Protein AF-A0A9P3MXR6-F1 (afdb_monomer)

Sequence (382 aa):
MDVSAPTPTTPAAAAAAAAAAPVIPAGPTLPTFRVEERISADFLGSSLTRVRLSGTVFLTLPLPKGAAASGDAMGGGGLLGGGGGAIGGGKMGGAGARGGGAGADAEKDGSVPDEFSFRLEGSGAIKRCSIRPGIVNDLGKGYFHFRTPPPGTTFPHSPPPPRLQPPPGPPMADLLGEGDEGMGEVVNPGEEGAWGQGGEGADGRPQEFVLMKYRLQPRYTPIPLRLRFVTRRSDEALSLMIQYVANPYLQAPLVNVTFVLSLAFSPASLRINPEAQLDPWTKELRWLIPQINPQDPPQRLRAQIPVIPDDLVQGAAERTAEEKQAEEDRKAREMAAYRVRVEFECRGSSLSGVTVGEVMATGKPPFAVAGHSFSSSEYICS

Nearest PDB structures (foldseek):
  5jp2-assembly2_B  TM=7.474E-01  e=1.832E-14  Danio rerio
  6bnt-assembly1_A  TM=7.417E-01  e=2.201E-13  Homo sapiens
  7ohz-assembly2_A  TM=7.518E-01  e=2.248E-12  Rattus norvegicus
  3ml6-assembly3_C  TM=7.585E-01  e=3.464E-12  Mus musculus
  7oi5-assembly1_B  TM=7.213E-01  e=1.573E-11  Rattus norvegicus

Solvent-accessible surface area (backbone atoms only — not comparable to full-atom values): 24069 Å² total; per-residue (Å²): 140,86,82,83,87,83,85,88,80,88,80,93,76,89,78,82,81,75,85,73,76,84,78,75,74,84,70,56,91,43,34,30,34,34,41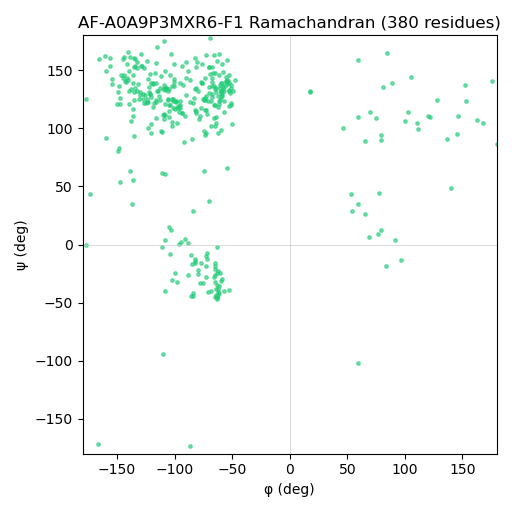,45,34,39,37,30,34,38,26,53,29,66,44,79,78,44,58,46,38,39,38,36,35,35,38,34,38,44,65,65,88,69,76,87,71,84,72,84,86,87,80,85,89,82,86,8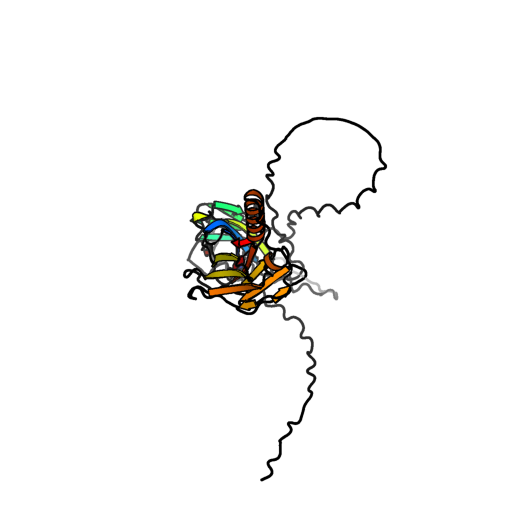9,85,84,88,82,85,82,89,84,87,86,83,88,88,83,88,84,81,91,76,93,83,82,90,88,84,92,83,82,74,90,63,79,75,60,58,54,62,38,23,46,42,53,53,87,47,54,67,48,75,48,66,33,78,91,38,41,45,82,73,55,98,48,31,35,37,42,40,62,75,64,92,87,64,80,68,88,71,77,75,75,76,79,76,79,70,78,80,79,73,84,78,79,90,84,77,88,82,89,79,91,81,81,94,73,88,79,79,85,87,80,90,78,80,88,73,76,91,58,69,81,67,83,79,85,48,65,44,50,38,73,46,35,39,37,28,46,34,57,95,65,49,74,68,65,64,49,55,30,43,46,80,46,77,55,70,60,28,40,39,39,37,42,36,38,32,42,31,65,83,48,92,54,47,40,31,64,31,33,42,37,36,40,45,87,61,66,72,95,53,74,52,61,39,65,80,61,51,74,39,71,87,82,21,33,37,35,35,79,41,69,63,49,48,26,82,50,73,76,46,68,42,38,40,35,33,68,39,81,50,65,69,81,78,48,73,92,64,88,73,50,76,66,58,51,51,54,49,49,53,50,51,50,54,54,62,69,53,38,37,34,40,40,42,39,36,33,62,69,45,47,77,77,56,53,46,82,44,77,77,70,93,86,67,82,74,85,50,46,75,50,68,18,25,30,31,48,61,60,28,36,34,66

Foldseek 3Di:
DDDDDDDDDDDDDDDDDDDDDDPDPQDDLFWAKAKEKAKAWEAEQQDTPDIKMKMWIKIWWADFPPLVPPDDDDDDDDDDDDDDDDDDDDDDDDDDDDDDDDDDDDPDDSGHDQKDKWFKPLCPQWPDKDFDPPAWDDPDPRMIMGGHDDAPPDDDDDPPDPDPDPDDPDDDDDDDDDDDDDDDDDDDDDPDDPFDDFHDPPPNDTTMGGGMMTMGDRVLQDDQKGWGWDWDDDLFKIKIKIKMAGALPDPWKKAFKKKKKAAPAQAPDKDWPPDWDQDRVRNITIDTDGIDHNPDDIDMIMMMGTDNRCCVVDPDDPDDPVRVVVVVVVVVVNVVRIKMFIKIKTKQDDSSNIDMGHDDPPDDDSRHYHIYMYIYDHYMYD

Secondary structure (DSSP, 8-state):
------PPP--------------PPPPPSS-EEEEEEEEEEEEETTEEEEEEEEEEEEEEEPPPTTTT---------------------------------------S--PPPSEEEEEEETGGGEEEEEE-TTTEEEEETTEEEEEPPPTT----PPPPPPP-PPPPPPPPP---------------------PPP-----SS--EEEEEEEEEE-GGG---SEEEEEEEEE-SSEEEEEEEEEE-TT-SS-EEEEEEEEEPSS--SS-EEES--EEETTTTEEEEEEEEE-TTPPPEEEEEEEE---GGGTS------HHHHHHHHHHHHHHHTT-EEEEEEEEESS-SS--EEEES--SSS-SSEEPPPEEEEEEEEE-

Mean predicted aligned error: 16.44 Å

pLDDT: mean 73.13, std 24.8, range [29.84, 98.31]

Radius of gyration: 33.68 Å; Cα contacts (8 Å, |Δi|>4): 601; chains: 1; bounding box: 88×61×122 Å

Structure (mmCIF, N/CA/C/O backbone):
data_AF-A0A9P3MXR6-F1
#
_entry.id   AF-A0A9P3MXR6-F1
#
loop_
_atom_site.group_PDB
_atom_site.id
_atom_site.type_symbol
_atom_site.label_atom_id
_atom_site.label_alt_id
_atom_site.label_comp_id
_atom_site.label_asym_id
_atom_site.label_entity_id
_atom_site.label_seq_id
_atom_site.pdbx_PDB_ins_code
_atom_site.Cartn_x
_atom_site.Cartn_y
_atom_site.Cartn_z
_atom_site.occupancy
_atom_site.B_iso_or_equiv
_atom_site.auth_seq_id
_atom_site.auth_comp_id
_atom_site.auth_asym_id
_atom_site.auth_atom_id
_atom_site.pdbx_PDB_model_num
ATOM 1 N N . MET A 1 1 ? -39.046 -8.726 -55.274 1.00 45.12 1 MET A N 1
ATOM 2 C CA . MET A 1 1 ? -39.152 -9.004 -53.829 1.00 45.12 1 MET A CA 1
ATOM 3 C C . MET A 1 1 ? -38.484 -7.839 -53.142 1.00 45.12 1 MET A C 1
ATOM 5 O O . MET A 1 1 ? -37.267 -7.775 -53.091 1.00 45.12 1 MET A O 1
ATOM 9 N N . ASP A 1 2 ? -39.313 -6.860 -52.818 1.00 36.84 2 ASP A N 1
ATOM 10 C CA . ASP A 1 2 ? -38.956 -5.550 -52.292 1.00 36.84 2 ASP A CA 1
ATOM 11 C C . ASP A 1 2 ? -39.143 -5.641 -50.774 1.00 36.84 2 ASP A C 1
ATOM 13 O O . ASP A 1 2 ? -40.234 -6.004 -50.325 1.00 36.84 2 ASP A O 1
ATOM 17 N N . VAL A 1 3 ? -38.082 -5.455 -49.987 1.00 47.03 3 VAL A N 1
ATOM 18 C CA . VAL A 1 3 ? -38.155 -5.551 -48.521 1.00 47.03 3 VAL A CA 1
ATOM 19 C C . VAL A 1 3 ? -37.672 -4.236 -47.937 1.00 47.03 3 VAL A C 1
ATOM 21 O O . VAL A 1 3 ? -36.483 -3.940 -47.856 1.00 47.03 3 VAL A O 1
ATOM 24 N N . SER A 1 4 ? -38.684 -3.455 -47.581 1.00 38.31 4 SER A N 1
ATOM 25 C CA . SER A 1 4 ? -38.655 -2.141 -46.966 1.00 38.31 4 SER A CA 1
ATOM 26 C C . SER A 1 4 ? -37.938 -2.140 -45.611 1.00 38.31 4 SER A C 1
ATOM 28 O O . SER A 1 4 ? -38.139 -3.026 -44.780 1.00 38.31 4 SER A O 1
ATOM 30 N N . ALA A 1 5 ? -37.144 -1.096 -45.380 1.00 45.91 5 ALA A N 1
ATOM 31 C CA . ALA A 1 5 ? -36.535 -0.765 -44.096 1.00 45.91 5 ALA A CA 1
ATOM 32 C C . ALA A 1 5 ? -37.584 -0.334 -43.050 1.00 45.91 5 ALA A C 1
ATOM 34 O O . ALA A 1 5 ? -38.594 0.270 -43.424 1.00 45.91 5 ALA A O 1
ATOM 35 N N . PRO A 1 6 ? -37.314 -0.536 -41.746 1.00 53.72 6 PRO A N 1
ATOM 36 C CA . PRO A 1 6 ? -37.986 0.199 -40.686 1.00 53.72 6 PRO A CA 1
ATOM 37 C C . PRO A 1 6 ? -37.073 1.258 -40.047 1.00 53.72 6 PRO A C 1
ATOM 39 O O . PRO A 1 6 ? -35.989 0.980 -39.533 1.00 53.72 6 PRO A O 1
ATOM 42 N N . THR A 1 7 ? -37.570 2.489 -40.051 1.00 44.91 7 THR A N 1
ATOM 43 C CA . THR A 1 7 ? -37.176 3.614 -39.198 1.00 44.91 7 THR A CA 1
ATOM 44 C C . THR A 1 7 ? -37.557 3.343 -37.737 1.00 44.91 7 THR A C 1
ATOM 46 O O . THR A 1 7 ? -38.660 2.853 -37.494 1.00 44.91 7 THR A O 1
ATOM 49 N N . PRO A 1 8 ? -36.742 3.752 -36.750 1.00 47.81 8 PRO A N 1
ATOM 50 C CA . PRO A 1 8 ? -37.232 3.986 -35.396 1.00 47.81 8 PRO A CA 1
ATOM 51 C C . PRO A 1 8 ? -37.463 5.480 -35.106 1.00 47.81 8 PRO A C 1
ATOM 53 O O . PRO A 1 8 ? -36.660 6.352 -35.436 1.00 47.81 8 PRO A O 1
ATOM 56 N N . THR A 1 9 ? -38.599 5.739 -34.463 1.00 35.72 9 THR A N 1
ATOM 57 C CA . THR A 1 9 ? -39.159 7.029 -34.045 1.00 35.72 9 THR A CA 1
ATOM 58 C C . THR A 1 9 ? -38.908 7.244 -32.541 1.00 35.72 9 THR A C 1
ATOM 60 O O . THR A 1 9 ? -39.385 6.410 -31.785 1.00 35.72 9 THR A O 1
ATOM 63 N N . THR A 1 10 ? -38.244 8.359 -32.154 1.00 36.88 10 THR A N 1
ATOM 64 C CA . THR A 1 10 ? -38.503 9.270 -30.979 1.00 36.88 10 THR A CA 1
ATOM 65 C C . THR A 1 10 ? -38.449 8.647 -29.540 1.00 36.88 10 THR A C 1
ATOM 67 O O . THR A 1 10 ? -38.623 7.442 -29.441 1.00 36.88 10 THR A O 1
ATOM 70 N N . PRO A 1 11 ? -38.250 9.354 -28.381 1.00 45.81 11 PRO A N 1
ATOM 71 C CA . PRO A 1 11 ? -38.227 10.800 -28.081 1.00 45.81 11 PRO A CA 1
ATOM 72 C C . PRO A 1 11 ? -37.015 11.354 -27.300 1.00 45.81 11 PRO A C 1
ATOM 74 O O . PRO A 1 11 ? -36.316 10.668 -26.560 1.00 45.81 11 PRO A O 1
ATOM 77 N N . ALA A 1 12 ? -36.901 12.682 -27.370 1.00 40.66 12 ALA A N 1
ATOM 78 C CA . ALA A 1 12 ? -36.309 13.522 -26.339 1.00 40.66 12 ALA A CA 1
ATOM 79 C C . ALA A 1 12 ? -37.176 13.519 -25.064 1.00 40.66 12 ALA A C 1
ATOM 81 O O . ALA A 1 12 ? -38.372 13.801 -25.128 1.00 40.66 12 ALA A O 1
ATOM 82 N N . ALA A 1 13 ? -36.565 13.270 -23.907 1.00 33.28 13 ALA A N 1
ATOM 83 C CA . ALA A 1 13 ? -37.142 13.582 -22.605 1.00 33.28 13 ALA A CA 1
ATOM 84 C C . ALA A 1 13 ? -36.048 14.168 -21.707 1.00 33.28 13 ALA A C 1
ATOM 86 O O . ALA A 1 13 ? -35.137 13.476 -21.255 1.00 33.28 13 ALA A O 1
ATOM 87 N N . ALA A 1 14 ? -36.141 15.479 -21.499 1.00 35.78 14 ALA A N 1
ATOM 88 C CA . ALA A 1 14 ? -35.390 16.217 -20.504 1.00 35.78 14 ALA A CA 1
ATOM 89 C C . ALA A 1 14 ? -35.827 15.760 -19.104 1.00 35.78 14 ALA A C 1
ATOM 91 O O . ALA A 1 14 ? -36.995 15.898 -18.744 1.00 35.78 14 ALA A O 1
ATOM 92 N N . ALA A 1 15 ? -34.894 15.234 -18.312 1.00 34.28 15 ALA A N 1
ATOM 93 C CA . ALA A 1 15 ? -35.104 14.974 -16.895 1.00 34.28 15 ALA A CA 1
ATOM 94 C C . ALA A 1 15 ? -34.416 16.081 -16.090 1.00 34.28 15 ALA A C 1
ATOM 96 O O . ALA A 1 15 ? -33.196 16.105 -15.933 1.00 34.28 15 ALA A O 1
ATOM 97 N N . ALA A 1 16 ? -35.228 17.021 -15.611 1.00 32.81 16 ALA A N 1
ATOM 98 C CA . ALA A 1 16 ? -34.850 17.999 -14.607 1.00 32.81 16 ALA A CA 1
ATOM 99 C C . ALA A 1 16 ? -34.563 17.270 -13.284 1.00 32.81 16 ALA A C 1
ATOM 101 O O . ALA A 1 16 ? -35.474 16.758 -12.633 1.00 32.81 16 ALA A O 1
ATOM 102 N N . ALA A 1 17 ? -33.291 17.211 -12.894 1.00 33.34 17 ALA A N 1
ATOM 103 C CA . ALA A 1 17 ? -32.882 16.748 -11.576 1.00 33.34 17 ALA A CA 1
ATOM 104 C C . ALA A 1 17 ? -33.200 17.846 -10.552 1.00 33.34 17 ALA A C 1
ATOM 106 O O . ALA A 1 17 ? -32.460 18.817 -10.399 1.00 33.34 17 ALA A O 1
ATOM 107 N N . ALA A 1 18 ? -34.343 17.705 -9.882 1.00 35.31 18 ALA A N 1
ATOM 108 C CA . ALA A 1 18 ? -34.674 18.492 -8.707 1.00 35.31 18 ALA A CA 1
ATOM 109 C C . ALA A 1 18 ? -33.620 18.236 -7.620 1.00 35.31 18 ALA A C 1
ATOM 111 O O . ALA A 1 18 ? -33.368 17.094 -7.231 1.00 35.31 18 ALA A O 1
ATOM 112 N N . ALA A 1 19 ? -32.998 19.317 -7.153 1.00 39.41 19 ALA A N 1
ATOM 113 C CA . ALA A 1 19 ? -32.045 19.328 -6.058 1.00 39.41 19 ALA A CA 1
ATOM 114 C C . ALA A 1 19 ? -32.729 18.866 -4.761 1.00 39.41 19 ALA A C 1
ATOM 116 O O . ALA A 1 19 ? -33.385 19.645 -4.071 1.00 39.41 19 ALA A O 1
ATOM 117 N N . ALA A 1 20 ? -32.587 17.580 -4.439 1.00 35.94 20 ALA A N 1
ATOM 118 C CA . ALA A 1 20 ? -32.866 17.069 -3.108 1.00 35.94 20 ALA A CA 1
ATOM 119 C C . ALA A 1 20 ? -31.809 17.625 -2.141 1.00 35.94 20 ALA A C 1
ATOM 121 O O . ALA A 1 20 ? -30.606 17.471 -2.361 1.00 35.94 20 ALA A O 1
ATOM 122 N N . ALA A 1 21 ? -32.271 18.297 -1.086 1.00 38.03 21 ALA A N 1
ATOM 123 C CA . ALA A 1 21 ? -31.433 18.748 0.017 1.00 38.03 21 ALA A CA 1
ATOM 124 C C . ALA A 1 21 ? -30.613 17.572 0.594 1.00 38.03 21 ALA A C 1
ATOM 126 O O . ALA A 1 21 ? -31.112 16.442 0.625 1.00 38.03 21 ALA A O 1
ATOM 127 N N . PRO A 1 22 ? -29.372 17.804 1.059 1.00 39.94 22 PRO A N 1
ATOM 128 C CA . PRO A 1 22 ? -28.533 16.745 1.601 1.00 39.94 22 PRO A CA 1
ATOM 129 C C . PRO A 1 22 ? -29.182 16.169 2.862 1.00 39.94 22 PRO A C 1
ATOM 131 O O . PRO A 1 22 ? -29.228 16.813 3.909 1.00 39.94 22 PRO A O 1
ATOM 134 N N . VAL A 1 23 ? -29.680 14.938 2.762 1.00 40.81 23 VAL A N 1
ATOM 135 C CA . VAL A 1 23 ? -30.045 14.130 3.925 1.00 40.81 23 VAL A CA 1
ATOM 136 C C . VAL A 1 23 ? -28.748 13.865 4.684 1.00 40.81 23 VAL A C 1
ATOM 138 O O . VAL A 1 23 ? -27.905 13.092 4.232 1.00 40.81 23 VAL A O 1
ATOM 141 N N . ILE A 1 24 ? -28.556 14.559 5.806 1.00 46.38 24 ILE A N 1
ATOM 142 C CA . ILE A 1 24 ? -27.422 14.331 6.701 1.00 46.38 24 ILE A CA 1
ATOM 143 C C . ILE A 1 24 ? -27.557 12.889 7.214 1.00 46.38 24 ILE A C 1
ATOM 145 O O . ILE A 1 24 ? -28.575 12.572 7.837 1.00 46.38 24 ILE A O 1
ATOM 149 N N . PRO A 1 25 ? -26.594 11.991 6.936 1.00 53.28 25 PRO A N 1
ATOM 150 C CA . PRO A 1 25 ? -26.665 10.627 7.434 1.00 53.28 25 PRO A CA 1
ATOM 151 C C . PRO A 1 25 ? -26.697 10.660 8.963 1.00 53.28 25 PRO A C 1
ATOM 153 O O . PRO A 1 25 ? -25.910 11.373 9.588 1.00 53.28 25 PRO A O 1
ATOM 156 N N . ALA A 1 26 ? -27.626 9.911 9.562 1.00 57.91 26 ALA A N 1
ATOM 157 C CA . ALA A 1 26 ? -27.733 9.795 11.010 1.00 57.91 26 ALA A CA 1
ATOM 158 C C . ALA A 1 26 ? -26.367 9.382 11.587 1.00 57.91 26 ALA A C 1
ATOM 160 O O . ALA A 1 26 ? -25.813 8.350 11.205 1.00 57.91 26 ALA A O 1
ATOM 161 N N . GLY A 1 27 ? -25.801 10.229 12.451 1.00 60.78 27 GLY A N 1
ATOM 162 C CA . GLY A 1 27 ? -24.496 9.994 13.067 1.00 60.78 27 GLY A CA 1
ATOM 163 C C . GLY A 1 27 ? -24.471 8.720 13.922 1.00 60.78 27 GLY A C 1
ATOM 164 O O . GLY A 1 27 ? -25.528 8.187 14.276 1.00 60.78 27 GLY A O 1
ATOM 165 N N . PRO A 1 28 ? -23.274 8.216 14.267 1.00 68.00 28 PRO A N 1
ATOM 166 C CA . PRO A 1 28 ? -23.152 7.004 15.063 1.00 68.00 28 PRO A CA 1
ATOM 167 C C . PRO A 1 28 ? -23.819 7.197 16.430 1.00 68.00 28 PRO A C 1
ATOM 169 O O . PRO A 1 28 ? -23.663 8.235 17.069 1.00 68.00 28 PRO A O 1
ATOM 172 N N . THR A 1 29 ? -24.566 6.190 16.880 1.00 80.25 29 THR A N 1
ATOM 173 C CA . THR A 1 29 ? -25.248 6.193 18.186 1.00 80.25 29 THR A CA 1
ATOM 174 C C . THR A 1 29 ? -24.324 5.801 19.339 1.00 80.25 29 THR A C 1
ATOM 176 O O . THR A 1 29 ? -24.658 6.045 20.495 1.00 80.25 29 THR A O 1
ATOM 179 N N . LEU A 1 30 ? -23.169 5.207 19.027 1.00 85.44 30 LEU A N 1
ATOM 180 C CA . LEU A 1 30 ? -22.131 4.790 19.968 1.00 85.44 30 LEU A CA 1
ATOM 181 C C . LEU A 1 30 ? -20.763 5.338 19.534 1.00 85.44 30 LEU A C 1
ATOM 183 O O . LEU A 1 30 ? -20.544 5.536 18.332 1.00 85.44 30 LEU A O 1
ATOM 187 N N . PRO A 1 31 ? -19.820 5.540 20.474 1.00 89.88 31 PRO A N 1
ATOM 188 C CA . PRO A 1 31 ? -18.422 5.788 20.140 1.00 89.88 31 PRO A CA 1
ATOM 189 C C . PRO A 1 31 ? -17.927 4.738 19.148 1.00 89.88 31 PRO A C 1
ATOM 191 O O . PRO A 1 31 ? -18.183 3.555 19.337 1.00 89.88 31 PRO A O 1
ATOM 194 N N . THR A 1 32 ? -17.270 5.151 18.070 1.00 92.25 32 THR A N 1
ATOM 195 C CA . THR A 1 32 ? -16.907 4.252 16.971 1.00 92.25 32 THR A CA 1
ATOM 196 C C . THR A 1 32 ? -15.420 4.334 16.666 1.00 92.25 32 THR A C 1
ATOM 198 O O . THR A 1 32 ? -14.911 5.402 16.328 1.00 92.25 32 THR A O 1
ATOM 201 N N . PHE A 1 33 ? -14.723 3.204 16.753 1.00 94.12 33 PHE A N 1
ATOM 202 C CA . PHE A 1 33 ? -13.311 3.098 16.398 1.00 94.12 33 PHE A CA 1
ATOM 203 C C . PHE A 1 33 ? -13.116 2.805 14.918 1.00 94.12 33 PHE A C 1
ATOM 205 O O . PHE A 1 33 ? -13.822 1.978 14.355 1.00 94.12 33 PHE A O 1
ATOM 212 N N . ARG A 1 34 ? -12.096 3.402 14.304 1.00 94.62 34 ARG A N 1
ATOM 213 C CA . ARG A 1 34 ? -11.632 3.047 12.956 1.00 94.62 34 ARG A CA 1
ATOM 214 C C . ARG A 1 34 ? -10.114 2.974 12.941 1.00 94.62 34 ARG A C 1
ATOM 216 O O . ARG A 1 34 ? -9.440 3.730 13.633 1.00 94.62 34 ARG A O 1
ATOM 223 N N . VAL A 1 35 ? -9.580 2.065 12.136 1.00 96.25 35 VAL A N 1
ATOM 224 C CA . VAL A 1 35 ? -8.139 1.948 11.897 1.00 96.25 35 VAL A CA 1
ATOM 225 C C . VAL A 1 35 ? -7.913 2.239 10.427 1.00 96.25 35 VAL A C 1
ATOM 227 O O . VAL A 1 35 ? -8.528 1.593 9.581 1.00 96.25 35 VAL A O 1
ATOM 230 N N . GLU A 1 36 ? -7.051 3.208 10.145 1.00 97.19 36 GLU A N 1
ATOM 231 C CA . GLU A 1 36 ? -6.582 3.483 8.791 1.00 97.19 36 GLU A CA 1
ATOM 232 C C . GLU A 1 36 ? -5.093 3.226 8.700 1.00 97.19 36 GLU A C 1
ATOM 234 O O . GLU A 1 36 ? -4.313 3.718 9.520 1.00 97.19 36 GLU A O 1
ATOM 239 N N . GLU A 1 37 ? -4.685 2.496 7.676 1.00 97.94 37 GLU A N 1
ATOM 240 C CA . GLU A 1 37 ? -3.291 2.155 7.459 1.00 97.94 37 GLU A CA 1
ATOM 241 C C . GLU A 1 37 ? -2.802 2.656 6.104 1.00 97.94 37 GLU A C 1
ATOM 243 O O . GLU A 1 37 ? -3.529 2.708 5.116 1.00 97.94 37 GLU A O 1
ATOM 248 N N . ARG A 1 38 ? -1.527 3.027 6.054 1.00 98.12 38 ARG A N 1
ATOM 249 C CA . ARG A 1 38 ? -0.826 3.394 4.830 1.00 98.12 38 ARG A CA 1
ATOM 250 C C . ARG A 1 38 ? 0.405 2.529 4.678 1.00 98.12 38 ARG A C 1
ATOM 252 O O . ARG A 1 38 ? 1.244 2.482 5.585 1.00 98.12 38 ARG A O 1
ATOM 259 N N . ILE A 1 39 ? 0.508 1.865 3.532 1.00 98.12 39 ILE A N 1
ATOM 260 C CA . ILE A 1 39 ? 1.660 1.044 3.176 1.00 98.12 39 ILE A CA 1
ATOM 261 C C . ILE A 1 39 ? 2.505 1.709 2.094 1.00 98.12 39 ILE A C 1
ATOM 263 O O . ILE A 1 39 ? 1.999 2.185 1.081 1.00 98.12 39 ILE A O 1
ATOM 267 N N . SER A 1 40 ? 3.815 1.682 2.307 1.00 98.06 40 SER A N 1
ATOM 268 C CA . SER A 1 40 ? 4.834 2.040 1.327 1.00 98.06 40 SER A CA 1
ATOM 269 C C . SER A 1 40 ? 5.717 0.828 1.066 1.00 98.06 40 SER A C 1
ATOM 271 O O . SER A 1 40 ? 6.082 0.114 2.009 1.00 98.06 40 SER A O 1
ATOM 273 N N . ALA A 1 41 ? 6.076 0.598 -0.188 1.00 98.00 41 ALA A N 1
ATOM 274 C CA . ALA A 1 41 ? 6.951 -0.491 -0.584 1.00 98.00 41 ALA A CA 1
ATOM 275 C C . ALA A 1 41 ? 7.774 -0.096 -1.809 1.00 98.00 41 ALA A C 1
ATOM 277 O O . ALA A 1 41 ? 7.219 0.427 -2.771 1.00 98.00 41 ALA A O 1
ATOM 278 N N . ASP A 1 42 ? 9.064 -0.420 -1.777 1.00 97.88 42 ASP A N 1
ATOM 279 C CA . ASP A 1 42 ? 9.982 -0.224 -2.895 1.00 97.88 42 ASP A CA 1
ATOM 280 C C . ASP A 1 42 ? 10.409 -1.591 -3.431 1.00 97.88 42 ASP A C 1
ATOM 282 O O . ASP A 1 42 ? 10.923 -2.440 -2.690 1.00 97.88 42 ASP A O 1
ATOM 286 N N . PHE A 1 43 ? 10.200 -1.801 -4.725 1.00 97.62 43 PHE A N 1
ATOM 287 C CA . PHE A 1 43 ? 10.624 -2.989 -5.452 1.00 97.62 43 PHE A CA 1
ATOM 288 C C . PHE A 1 43 ? 11.708 -2.624 -6.464 1.00 97.62 43 PHE A C 1
ATOM 290 O O . PHE A 1 43 ? 11.573 -1.655 -7.208 1.00 97.62 43 PHE A O 1
ATOM 297 N N . LEU A 1 44 ? 12.760 -3.436 -6.516 1.00 95.19 44 LEU A N 1
ATOM 298 C CA . LEU A 1 44 ? 13.761 -3.415 -7.577 1.00 95.19 44 LEU A CA 1
ATOM 299 C C . LEU A 1 44 ? 13.583 -4.672 -8.430 1.00 95.19 44 LEU A C 1
ATOM 301 O O . LEU A 1 44 ? 13.854 -5.789 -7.972 1.00 95.19 44 LEU A O 1
ATOM 305 N N . GLY A 1 45 ? 13.067 -4.511 -9.646 1.00 93.06 45 GLY A N 1
ATOM 306 C CA . GLY A 1 45 ? 12.604 -5.621 -10.471 1.00 93.06 45 GLY A CA 1
ATOM 307 C C . GLY A 1 45 ? 11.490 -6.394 -9.766 1.00 93.06 45 GLY A C 1
ATOM 308 O O . GLY A 1 45 ? 10.348 -5.955 -9.756 1.00 93.06 45 GLY A O 1
ATOM 309 N N . SER A 1 46 ? 11.807 -7.553 -9.177 1.00 93.94 46 SER A N 1
ATOM 310 C CA . SER A 1 46 ? 10.882 -8.368 -8.363 1.00 93.94 46 SER A CA 1
ATOM 311 C C . SER A 1 46 ? 11.226 -8.416 -6.871 1.00 93.94 46 SER A C 1
ATOM 313 O O . SER A 1 46 ? 10.538 -9.087 -6.099 1.00 93.94 46 SER A O 1
ATOM 315 N N . SER A 1 47 ? 12.324 -7.779 -6.465 1.00 96.38 47 SER A N 1
ATOM 316 C CA . SER A 1 47 ? 12.866 -7.868 -5.110 1.00 96.38 47 SER A CA 1
ATOM 317 C C . SER A 1 47 ? 12.369 -6.705 -4.265 1.00 96.38 47 SER A C 1
ATOM 319 O O . SER A 1 47 ? 12.589 -5.54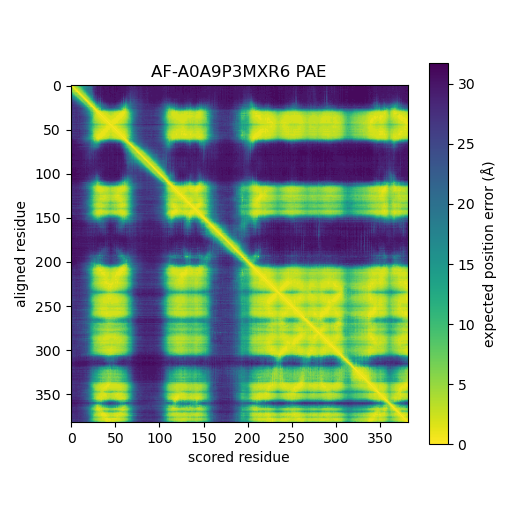9 -4.611 1.00 96.38 47 SER A O 1
ATOM 321 N N . LEU A 1 48 ? 11.727 -7.002 -3.136 1.00 97.12 48 LEU A N 1
ATOM 322 C CA . LEU A 1 48 ? 11.329 -5.989 -2.162 1.00 97.12 48 LEU A CA 1
ATOM 323 C C . LEU A 1 48 ? 12.572 -5.470 -1.424 1.00 97.12 48 LEU A C 1
ATOM 325 O O . LEU A 1 48 ? 13.211 -6.227 -0.694 1.00 97.12 48 LEU A O 1
ATOM 329 N N . THR A 1 49 ? 12.900 -4.192 -1.590 1.00 97.12 49 THR A N 1
ATOM 330 C CA . THR A 1 49 ? 14.074 -3.558 -0.964 1.00 97.12 49 THR A CA 1
ATOM 331 C C . THR A 1 49 ? 13.705 -2.795 0.304 1.00 97.12 49 THR A C 1
ATOM 333 O O . THR A 1 49 ? 14.485 -2.750 1.259 1.00 97.12 49 THR A O 1
ATOM 336 N N . ARG A 1 50 ? 12.499 -2.220 0.355 1.00 97.12 50 ARG A N 1
ATOM 337 C CA . ARG A 1 50 ? 11.996 -1.471 1.509 1.00 97.12 50 ARG A CA 1
ATOM 338 C C . ARG A 1 50 ? 10.501 -1.684 1.674 1.00 97.12 50 ARG A C 1
ATOM 340 O O . ARG A 1 50 ? 9.760 -1.730 0.703 1.00 97.12 50 ARG A O 1
ATOM 347 N N . VAL A 1 51 ? 10.053 -1.753 2.925 1.00 97.75 51 VAL A N 1
ATOM 348 C CA . VAL A 1 51 ? 8.631 -1.731 3.268 1.00 97.75 51 VAL A CA 1
ATOM 349 C C . VAL A 1 51 ? 8.395 -0.947 4.555 1.00 97.75 51 VAL A C 1
ATOM 351 O O . VAL A 1 51 ? 9.170 -1.025 5.517 1.00 97.75 51 VAL A O 1
ATOM 354 N N . ARG A 1 52 ? 7.307 -0.179 4.585 1.00 97.81 52 ARG A N 1
ATOM 355 C CA . ARG A 1 52 ? 6.824 0.543 5.760 1.00 97.81 52 ARG A CA 1
ATOM 356 C C . ARG A 1 52 ? 5.304 0.438 5.815 1.00 97.81 52 ARG A C 1
ATOM 358 O O . ARG A 1 52 ? 4.639 0.731 4.835 1.00 97.81 52 ARG A O 1
ATOM 365 N N . LEU A 1 53 ? 4.770 0.088 6.980 1.00 98.19 53 LEU A N 1
ATOM 366 C CA . LEU A 1 53 ? 3.349 0.234 7.280 1.00 98.19 53 LEU A CA 1
ATOM 367 C C . LEU A 1 53 ? 3.201 1.145 8.489 1.00 98.19 53 LEU A C 1
ATOM 369 O O . LEU A 1 53 ? 3.842 0.925 9.525 1.00 98.19 53 LEU A O 1
ATOM 373 N N . SER A 1 54 ? 2.381 2.173 8.333 1.00 97.75 54 SER A N 1
ATOM 374 C CA . SER A 1 54 ? 1.970 3.072 9.404 1.00 97.75 54 SER A CA 1
ATOM 375 C C . SER A 1 54 ? 0.459 3.058 9.515 1.00 97.75 54 SER A C 1
ATOM 377 O O . SER A 1 54 ? -0.210 3.145 8.491 1.00 97.75 54 SER A O 1
ATOM 379 N N . GLY A 1 55 ? -0.065 2.991 10.730 1.00 97.44 55 GLY A N 1
ATOM 380 C CA . GLY A 1 55 ? -1.496 3.066 10.978 1.00 97.44 55 GLY A CA 1
ATOM 381 C C . GLY A 1 55 ? -1.856 4.183 11.941 1.00 97.44 55 GLY A C 1
ATOM 382 O O . GLY A 1 55 ? -1.021 4.661 12.710 1.00 97.44 55 GLY A O 1
ATOM 383 N N . THR A 1 56 ? -3.109 4.607 11.875 1.00 97.25 56 THR A N 1
ATOM 384 C CA . THR A 1 56 ? -3.715 5.592 12.766 1.00 97.25 56 THR A CA 1
ATOM 385 C C . THR A 1 56 ? -5.031 5.029 13.281 1.00 97.25 56 THR A C 1
ATOM 387 O O . THR A 1 56 ? -5.838 4.521 12.504 1.00 97.25 56 THR A O 1
ATOM 390 N N . VAL A 1 57 ? -5.232 5.100 14.595 1.00 96.31 57 VAL A N 1
ATOM 391 C CA . VAL A 1 57 ? -6.488 4.707 15.239 1.00 96.31 57 VAL A CA 1
ATOM 392 C C . VAL A 1 57 ? -7.292 5.967 15.524 1.00 96.31 57 VAL A C 1
ATOM 394 O O . VAL A 1 57 ? -6.814 6.882 16.203 1.00 96.31 57 VAL A O 1
ATOM 397 N N . PHE A 1 58 ? -8.511 5.987 15.006 1.00 94.94 58 PHE A N 1
ATOM 398 C CA . PHE A 1 58 ? -9.480 7.057 15.159 1.00 94.94 58 PHE A CA 1
ATOM 399 C C . PHE A 1 58 ? -10.611 6.623 16.083 1.00 94.94 58 PHE A C 1
ATOM 401 O O . PHE A 1 58 ? -10.990 5.450 16.103 1.00 94.94 58 PHE A O 1
ATOM 408 N N . LEU A 1 59 ? -11.177 7.589 16.797 1.00 93.62 59 LEU A N 1
ATOM 409 C CA . LEU A 1 59 ? -12.406 7.447 17.563 1.00 93.62 59 LEU A CA 1
ATOM 410 C C . LEU A 1 59 ? -13.374 8.551 17.164 1.00 93.62 59 LEU A C 1
ATOM 412 O O . LEU A 1 59 ? -13.036 9.727 17.240 1.00 93.62 59 LEU A O 1
ATOM 416 N N . THR A 1 60 ? -14.579 8.168 16.766 1.00 91.25 60 THR A N 1
ATOM 417 C CA . THR A 1 60 ? -15.683 9.091 16.497 1.00 91.25 60 THR A CA 1
ATOM 418 C C . THR A 1 60 ? -16.678 9.029 17.646 1.00 91.25 60 THR A C 1
ATOM 420 O O . THR A 1 60 ? -17.226 7.960 17.912 1.00 91.25 60 THR A O 1
ATOM 423 N N . LEU A 1 61 ? -16.922 10.149 18.324 1.00 87.94 61 LEU A N 1
ATOM 424 C CA . LEU A 1 61 ? -17.949 10.253 19.359 1.00 87.94 61 LEU A CA 1
ATOM 425 C C . LEU A 1 61 ? -19.302 10.680 18.753 1.00 87.94 61 LEU A C 1
ATOM 427 O O . LEU A 1 61 ? -19.321 11.509 17.833 1.00 87.94 61 LEU A O 1
ATOM 431 N N . PRO A 1 62 ? -20.434 10.151 19.263 1.00 83.38 62 PRO A N 1
ATOM 432 C CA . PRO A 1 62 ? -21.766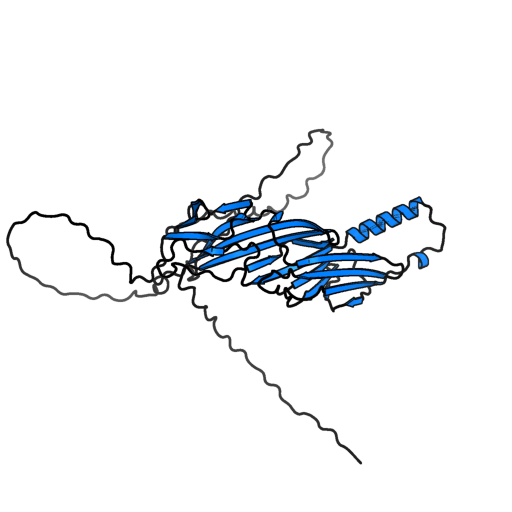 10.637 18.916 1.00 83.38 62 PRO A CA 1
ATOM 433 C C . PRO A 1 62 ? -21.930 12.114 19.265 1.00 83.38 62 PRO A C 1
ATOM 435 O O . PRO A 1 62 ? -21.304 12.623 20.194 1.00 83.38 62 PRO A O 1
ATOM 438 N N . LEU A 1 63 ? -22.844 12.790 18.575 1.00 74.00 63 LEU A N 1
ATOM 439 C CA . LEU A 1 63 ? -23.267 14.126 18.983 1.00 74.00 63 LEU A CA 1
ATOM 440 C C . LEU A 1 63 ? -24.033 14.061 20.312 1.00 74.00 63 LEU A C 1
ATOM 442 O O . LEU A 1 63 ? -24.915 13.207 20.458 1.00 74.00 63 LEU A O 1
ATOM 446 N N . PRO A 1 64 ? -23.765 14.972 21.264 1.00 63.84 64 PRO A N 1
ATOM 447 C CA . PRO A 1 64 ? -24.559 15.064 22.477 1.00 63.84 64 PRO A CA 1
ATOM 448 C C . PRO A 1 64 ? -26.002 15.423 22.109 1.00 63.84 64 PRO A C 1
ATOM 450 O O . PRO A 1 64 ? -26.269 16.404 21.411 1.00 63.84 64 PRO A O 1
ATOM 453 N N . LYS A 1 65 ? -26.953 14.627 22.606 1.00 52.69 65 LYS A N 1
ATOM 454 C CA . LYS A 1 65 ? -28.381 14.674 22.242 1.00 52.69 65 LYS A CA 1
ATOM 455 C C . LYS A 1 65 ? -29.098 15.995 22.603 1.00 52.69 65 LYS A C 1
ATOM 457 O O . LYS A 1 65 ? -30.271 16.142 22.287 1.00 52.69 65 LYS A O 1
ATOM 462 N N . GLY A 1 66 ? -28.407 16.952 23.231 1.00 48.66 66 GLY A N 1
ATOM 463 C CA . GLY A 1 66 ? -28.919 18.278 23.604 1.00 48.66 66 GLY A CA 1
ATOM 464 C C . GLY A 1 66 ? -28.450 19.452 22.732 1.00 48.66 66 GLY A C 1
ATOM 465 O O . GLY A 1 66 ? -28.982 20.545 22.881 1.00 48.66 66 GLY A O 1
ATOM 466 N N . ALA A 1 67 ? -27.497 19.264 21.809 1.00 42.50 67 ALA A N 1
ATOM 467 C CA . ALA A 1 67 ? -26.960 20.372 21.000 1.00 42.50 67 ALA A CA 1
ATOM 468 C C . ALA A 1 67 ? -27.829 20.740 19.778 1.00 42.50 67 ALA A C 1
ATOM 470 O O . ALA A 1 67 ? -27.640 21.792 19.178 1.00 42.50 67 ALA A O 1
ATOM 471 N N . ALA A 1 68 ? -28.802 19.899 19.413 1.00 38.59 68 ALA A N 1
ATOM 472 C CA . ALA A 1 68 ? -29.687 20.127 18.266 1.00 38.59 68 ALA A CA 1
ATOM 473 C C . ALA A 1 68 ? -30.984 20.895 18.609 1.00 38.59 68 ALA A C 1
ATOM 475 O O . ALA A 1 68 ? -31.842 21.040 17.744 1.00 38.59 68 ALA A O 1
ATOM 476 N N . ALA A 1 69 ? -31.160 21.361 19.855 1.00 38.00 69 ALA A N 1
ATOM 477 C CA . ALA A 1 69 ? -32.428 21.928 20.328 1.00 38.00 69 ALA A CA 1
ATOM 478 C C . ALA A 1 69 ? -32.284 23.205 21.181 1.00 38.00 69 ALA A C 1
ATOM 480 O O . ALA A 1 69 ? -33.077 23.429 22.091 1.00 38.00 69 ALA A O 1
ATOM 481 N N . SER A 1 70 ? -31.312 24.072 20.888 1.00 36.28 70 SER A N 1
ATOM 482 C CA . SER A 1 70 ? -31.315 25.454 21.397 1.00 36.28 70 SER A CA 1
ATOM 483 C C . SER A 1 70 ? -31.609 26.439 20.262 1.00 36.28 70 SER A C 1
ATOM 485 O O . SER A 1 70 ? -30.779 27.273 19.910 1.00 36.28 70 SER A O 1
ATOM 487 N N . GLY A 1 71 ? -32.782 26.287 19.647 1.00 35.59 71 GLY A N 1
ATOM 488 C CA . GLY A 1 71 ? -33.374 27.269 18.744 1.00 35.59 71 GLY A CA 1
ATOM 489 C C . GLY A 1 71 ? -34.598 27.889 19.411 1.00 35.59 71 GLY A C 1
ATOM 490 O O . GLY A 1 71 ? -35.583 27.196 19.630 1.00 35.59 71 GLY A O 1
ATOM 491 N N . ASP A 1 72 ? -34.476 29.168 19.757 1.00 38.97 72 ASP A N 1
ATOM 492 C CA . ASP A 1 72 ? -35.538 30.146 20.012 1.00 38.97 72 ASP A CA 1
ATOM 493 C C . ASP A 1 72 ? -36.738 29.758 20.894 1.00 38.97 72 ASP A C 1
ATOM 495 O O . ASP A 1 72 ? -37.766 29.259 20.442 1.00 38.97 72 ASP A O 1
ATOM 499 N N . ALA A 1 73 ? -36.673 30.201 22.151 1.00 34.28 73 ALA A N 1
ATOM 500 C CA . ALA A 1 73 ? -37.855 30.625 22.897 1.00 34.28 73 ALA A CA 1
ATOM 501 C C . ALA A 1 73 ? -37.540 31.894 23.709 1.00 34.28 73 ALA A C 1
ATOM 503 O O . ALA A 1 73 ? -37.561 31.904 24.938 1.00 34.28 73 ALA A O 1
ATOM 504 N N . MET A 1 74 ? -37.227 32.990 23.009 1.00 41.56 74 MET A N 1
ATOM 505 C CA . MET A 1 74 ? -37.502 34.330 23.529 1.00 41.56 74 MET A CA 1
ATOM 506 C C . MET A 1 74 ? -38.977 34.641 23.257 1.00 41.56 74 MET A C 1
ATOM 508 O O . MET A 1 74 ? -39.378 34.771 22.103 1.00 41.56 74 MET A O 1
ATOM 512 N N . GLY A 1 75 ? -39.784 34.797 24.306 1.00 33.06 75 GLY A N 1
ATOM 513 C CA . GLY A 1 75 ? -41.120 35.365 24.146 1.00 33.06 75 GLY A CA 1
ATOM 514 C C . GLY A 1 75 ? -42.038 35.228 25.356 1.00 33.06 75 GLY A C 1
ATOM 515 O O . GLY A 1 75 ? -42.646 34.185 25.553 1.00 33.06 75 GLY A O 1
ATOM 516 N N . GLY A 1 76 ? -42.227 36.342 26.069 1.00 31.94 76 GLY A N 1
ATOM 517 C CA . GLY A 1 76 ? -43.512 36.678 26.695 1.00 31.94 76 GLY A CA 1
ATOM 518 C C . GLY A 1 76 ? -43.630 36.444 28.200 1.00 31.94 76 GLY A C 1
ATOM 519 O O . GLY A 1 76 ? -43.628 35.314 28.669 1.00 31.94 76 GLY A O 1
ATOM 520 N N . GLY A 1 77 ? -43.780 37.537 28.953 1.00 32.78 77 GLY A N 1
ATOM 521 C CA . GLY A 1 77 ? -44.023 37.526 30.394 1.00 32.78 77 GLY A CA 1
ATOM 522 C C . GLY A 1 77 ? -45.495 37.410 30.809 1.00 32.78 77 GLY A C 1
ATOM 523 O O . GLY A 1 77 ? -46.391 37.260 29.985 1.00 32.78 77 GLY A O 1
ATOM 524 N N . GLY A 1 78 ? -45.715 37.546 32.120 1.00 30.45 78 GLY A N 1
ATOM 525 C CA . GLY A 1 78 ? -47.022 37.652 32.786 1.00 30.45 78 GLY A CA 1
ATOM 526 C C . GLY A 1 78 ? -46.985 36.964 34.157 1.00 30.45 78 GLY A C 1
ATOM 527 O O . GLY A 1 78 ? -46.912 35.747 34.221 1.00 30.45 78 GLY A O 1
ATOM 528 N N . LEU A 1 79 ? -46.734 37.692 35.252 1.00 33.69 79 LEU A N 1
ATOM 529 C CA . LEU A 1 79 ? -47.724 38.297 36.169 1.00 33.69 79 LEU A CA 1
ATOM 530 C C . LEU A 1 79 ? -48.536 37.297 37.035 1.00 33.69 79 LEU A C 1
ATOM 532 O O . LEU A 1 79 ? -49.438 36.631 36.551 1.00 33.69 79 LEU A O 1
ATOM 536 N N . LEU A 1 80 ? -48.278 37.408 38.351 1.00 35.72 80 LEU A N 1
ATOM 537 C CA . LEU A 1 80 ? -49.199 37.371 39.510 1.00 35.72 80 LEU A CA 1
ATOM 538 C C . LEU A 1 80 ? -49.715 36.049 40.109 1.00 35.72 80 LEU A C 1
ATOM 540 O O . LEU A 1 80 ? -50.270 35.189 39.440 1.00 35.72 80 LEU A O 1
ATOM 544 N N . GLY A 1 81 ? -49.670 36.042 41.451 1.00 32.47 81 GLY A N 1
ATOM 545 C CA . GLY A 1 81 ? -50.414 35.184 42.386 1.00 32.47 81 GLY A CA 1
ATOM 546 C C . GLY A 1 81 ? -49.466 34.383 43.291 1.00 32.47 81 GLY A C 1
ATOM 547 O O . GLY A 1 81 ? -48.766 33.517 42.798 1.00 32.47 81 GLY A O 1
ATOM 548 N N . GLY A 1 82 ? -49.304 34.599 44.600 1.00 32.38 82 GLY A N 1
ATOM 549 C CA . GLY A 1 82 ? -50.138 35.277 45.591 1.00 32.38 82 GLY A CA 1
ATOM 550 C C . GLY A 1 82 ? -50.730 34.264 46.586 1.00 32.38 82 GLY A C 1
ATOM 551 O O . GLY A 1 82 ? -51.697 33.597 46.247 1.00 32.38 82 GLY A O 1
ATOM 552 N N . GLY A 1 83 ? -50.184 34.220 47.813 1.00 31.50 83 GLY A N 1
ATOM 553 C CA . GLY A 1 83 ? -50.735 33.530 49.001 1.00 31.50 83 GLY A CA 1
ATOM 554 C C . GLY A 1 83 ? -50.315 32.059 49.152 1.00 31.50 83 GLY A C 1
ATOM 555 O O . GLY A 1 83 ? -50.265 31.330 48.178 1.00 31.50 83 GLY A O 1
ATOM 556 N N . GLY A 1 84 ? -49.988 31.509 50.320 1.00 31.58 84 GLY A N 1
ATOM 557 C CA . GLY A 1 84 ? -50.017 31.988 51.698 1.00 31.58 84 GLY A CA 1
ATOM 558 C C . GLY A 1 84 ? -50.193 30.782 52.638 1.00 31.58 84 GLY A C 1
ATOM 559 O O . GLY A 1 84 ? -51.041 29.938 52.377 1.00 31.58 84 GLY A O 1
ATOM 560 N N . GLY A 1 85 ? -49.447 30.740 53.748 1.00 31.64 85 GLY A N 1
ATOM 561 C CA . GLY A 1 85 ? -49.935 30.190 55.024 1.00 31.64 85 GLY A CA 1
ATOM 562 C C . GLY A 1 85 ? -49.447 28.813 55.518 1.00 31.64 85 GLY A C 1
ATOM 563 O O . GLY A 1 85 ? -49.325 27.864 54.757 1.00 31.64 85 GLY A O 1
ATOM 564 N N . ALA A 1 86 ? -49.306 28.764 56.857 1.00 37.28 86 ALA A N 1
ATOM 565 C CA . ALA A 1 86 ? -49.066 27.652 57.805 1.00 37.28 86 ALA A CA 1
ATOM 566 C C . ALA A 1 86 ? -47.632 27.079 57.832 1.00 37.28 86 ALA A C 1
ATOM 568 O O . ALA A 1 86 ? -47.177 26.485 56.867 1.00 37.28 86 ALA A O 1
ATOM 569 N N . ILE A 1 87 ? -46.780 27.270 58.853 1.00 37.62 87 ILE A N 1
ATOM 570 C CA . ILE A 1 87 ? -46.873 27.238 60.336 1.00 37.62 87 ILE A CA 1
ATOM 571 C C . ILE A 1 87 ? -47.338 25.889 60.915 1.00 37.62 87 ILE A C 1
ATOM 573 O O . ILE A 1 87 ? -48.512 25.544 60.858 1.00 37.62 87 ILE A O 1
ATOM 577 N N . GLY A 1 88 ? -46.389 25.209 61.568 1.00 33.91 88 GLY A N 1
ATOM 578 C CA . GLY A 1 88 ? -46.529 24.020 62.419 1.00 33.91 88 GLY A CA 1
ATOM 579 C C . GLY A 1 88 ? -45.271 23.159 62.238 1.00 33.91 88 GLY A C 1
ATOM 580 O O . GLY A 1 88 ? -45.020 22.691 61.143 1.00 33.91 88 GLY A O 1
ATOM 581 N N . GLY A 1 89 ? -44.343 22.972 63.174 1.00 33.88 89 GLY A N 1
ATOM 582 C CA . GLY A 1 89 ? -44.440 22.946 64.624 1.00 33.88 89 GLY A CA 1
ATOM 583 C C . GLY A 1 89 ? -44.178 21.511 65.093 1.00 33.88 89 GLY A C 1
ATOM 584 O O . GLY A 1 89 ? -45.093 20.702 65.066 1.00 33.88 89 GLY A O 1
ATOM 585 N N . GLY A 1 90 ? -42.956 21.213 65.556 1.00 31.94 90 GLY A N 1
ATOM 586 C CA . GLY A 1 90 ? -42.729 20.130 66.522 1.00 31.94 90 GLY A CA 1
ATOM 587 C C . GLY A 1 90 ? -41.803 18.962 66.141 1.00 31.94 90 GLY A C 1
ATOM 588 O O . GLY A 1 90 ? -42.214 18.026 65.473 1.00 31.94 90 GLY A O 1
ATOM 589 N N . LYS A 1 91 ? -40.650 18.952 66.829 1.00 36.69 91 LYS A N 1
ATOM 590 C CA . LYS A 1 91 ? -40.189 17.876 67.741 1.00 36.69 91 LYS A CA 1
ATOM 591 C C . LYS A 1 91 ? -39.160 16.838 67.239 1.00 36.69 91 LYS A C 1
ATOM 593 O O . LYS A 1 91 ? -39.461 15.895 66.529 1.00 36.69 91 LYS A O 1
ATOM 598 N N . MET A 1 92 ? -37.946 17.049 67.763 1.00 37.09 92 MET A N 1
ATOM 599 C CA . MET A 1 92 ? -36.929 16.126 68.300 1.00 37.09 92 MET A CA 1
ATOM 600 C C . MET A 1 92 ? -36.979 14.621 67.972 1.00 37.09 92 MET A C 1
ATOM 602 O O . MET A 1 92 ? -37.910 13.927 68.367 1.00 37.09 92 MET A O 1
ATOM 606 N N . GLY A 1 93 ? -35.808 14.116 67.564 1.00 32.44 93 GLY A N 1
ATOM 607 C CA . GLY A 1 93 ? -35.197 12.927 68.172 1.00 32.44 93 GLY A CA 1
ATOM 608 C C . GLY A 1 93 ? -34.790 11.824 67.196 1.00 32.44 93 GLY A C 1
ATOM 609 O O . GLY A 1 93 ? -35.634 11.287 66.493 1.00 32.44 93 GLY A O 1
ATOM 610 N N . GLY A 1 94 ? -33.514 11.421 67.232 1.00 33.06 94 GLY A N 1
ATOM 611 C CA . GLY A 1 94 ? -33.103 10.089 66.772 1.00 33.06 94 GLY A CA 1
ATOM 612 C C . GLY A 1 94 ? -31.841 10.054 65.921 1.00 33.06 94 GLY A C 1
ATOM 613 O O . GLY A 1 94 ? -31.901 10.133 64.702 1.00 33.06 94 GLY A O 1
ATOM 614 N N . ALA A 1 95 ? -30.698 9.885 66.580 1.00 35.66 95 ALA A N 1
ATOM 615 C CA . ALA A 1 95 ? -29.448 9.467 65.964 1.00 35.66 95 ALA A CA 1
ATOM 616 C C . ALA A 1 95 ? -29.541 8.019 65.447 1.00 35.66 95 ALA A C 1
ATOM 618 O O . ALA A 1 95 ? -30.155 7.181 66.104 1.00 35.66 95 ALA A O 1
ATOM 619 N N . GLY A 1 96 ? -28.841 7.694 64.354 1.00 32.25 96 GLY A N 1
ATOM 620 C CA . GLY A 1 96 ? -28.452 6.307 64.085 1.00 32.25 96 GLY A CA 1
ATOM 621 C C . GLY A 1 96 ? -28.240 5.921 62.622 1.00 32.25 96 GLY A C 1
ATOM 622 O O . GLY A 1 96 ? -29.163 5.964 61.826 1.00 32.25 96 GLY A O 1
ATOM 623 N N . ALA A 1 97 ? -27.033 5.414 62.355 1.00 36.91 97 ALA A N 1
ATOM 624 C CA . ALA A 1 97 ? -26.652 4.486 61.285 1.00 36.91 97 ALA A CA 1
ATOM 625 C C . ALA A 1 97 ? -26.445 5.018 59.851 1.00 36.91 97 ALA A C 1
ATOM 627 O O . ALA A 1 97 ? -27.315 5.012 58.986 1.00 36.91 97 ALA A O 1
ATOM 628 N N . ARG A 1 98 ? -25.165 5.323 59.589 1.00 38.53 98 ARG A N 1
ATOM 629 C CA . ARG A 1 98 ? -24.490 5.154 58.296 1.00 38.53 98 ARG A CA 1
ATOM 630 C C . ARG A 1 98 ? -24.674 3.721 57.774 1.00 38.53 98 ARG A C 1
ATOM 632 O O . ARG A 1 98 ? -24.322 2.773 58.469 1.00 38.53 98 ARG A O 1
ATOM 639 N N . GLY A 1 99 ? -25.088 3.594 56.520 1.00 34.16 99 GLY A N 1
ATOM 640 C CA . GLY A 1 99 ? -25.021 2.362 55.737 1.00 34.16 99 GLY A CA 1
ATOM 641 C C . GLY A 1 99 ? -25.093 2.718 54.259 1.00 34.16 99 GLY A C 1
ATOM 642 O O . GLY A 1 99 ? -26.177 2.897 53.720 1.00 34.16 99 GLY A O 1
ATOM 643 N N . GLY A 1 100 ? -23.930 2.919 53.637 1.00 32.16 100 GLY A N 1
ATOM 644 C CA . GLY A 1 100 ? -23.815 3.227 52.216 1.00 32.16 100 GLY A CA 1
ATOM 645 C C . GLY A 1 100 ? -24.143 2.003 51.369 1.00 32.16 100 GLY A C 1
ATOM 646 O O . GLY A 1 100 ? -23.392 1.034 51.370 1.00 32.16 100 GLY A O 1
ATOM 647 N N . GLY A 1 101 ? -25.253 2.073 50.643 1.00 29.84 101 GLY A N 1
ATOM 648 C CA . GLY A 1 101 ? -25.551 1.226 49.497 1.00 29.84 101 GLY A CA 1
ATOM 649 C C . GLY A 1 101 ? -25.744 2.137 48.294 1.00 29.84 101 GLY A C 1
ATOM 650 O O . GLY A 1 101 ? -26.811 2.715 48.128 1.00 29.84 101 GLY A O 1
ATOM 651 N N . ALA A 1 102 ? -24.690 2.316 47.505 1.00 33.47 102 ALA A N 1
ATOM 652 C CA . ALA A 1 102 ? -24.733 3.010 46.226 1.00 33.47 102 ALA A CA 1
ATOM 653 C C . ALA A 1 102 ? -24.149 2.076 45.169 1.00 33.47 102 ALA A C 1
ATOM 655 O O . ALA A 1 102 ? -23.052 1.550 45.358 1.00 33.47 102 ALA A O 1
ATOM 656 N N . GLY A 1 103 ? -24.881 1.885 44.071 1.00 31.92 103 GLY A N 1
ATOM 657 C CA . GLY A 1 103 ? -24.339 1.268 42.863 1.00 31.92 103 GLY A CA 1
ATOM 658 C C . GLY A 1 103 ? -25.266 0.293 42.148 1.00 31.92 103 GLY A C 1
ATOM 659 O O . GLY A 1 103 ? -24.826 -0.801 41.816 1.00 31.92 103 GLY A O 1
ATOM 660 N N . ALA A 1 104 ? -26.525 0.660 41.906 1.00 36.41 104 ALA A N 1
ATOM 661 C CA . ALA A 1 104 ? -27.390 -0.055 40.968 1.00 36.41 104 ALA A CA 1
ATOM 662 C C . ALA A 1 104 ? -28.367 0.917 40.290 1.00 36.41 104 ALA A C 1
ATOM 664 O O . ALA A 1 104 ? -29.564 0.710 40.352 1.00 36.41 104 ALA A O 1
ATOM 665 N N . ASP A 1 105 ? -27.849 1.984 39.675 1.00 33.00 105 ASP A N 1
ATOM 666 C CA . ASP A 1 105 ? -28.620 2.879 38.802 1.00 33.00 105 ASP A CA 1
ATOM 667 C C . ASP A 1 105 ? -27.681 3.430 37.717 1.00 33.00 105 ASP A C 1
ATOM 669 O O . ASP A 1 105 ? -27.096 4.501 37.848 1.00 33.00 105 ASP A O 1
ATOM 673 N N . ALA A 1 106 ? -27.477 2.656 36.653 1.00 40.03 106 ALA A N 1
ATOM 674 C CA . ALA A 1 106 ? -26.787 3.105 35.443 1.00 40.03 106 ALA A CA 1
ATOM 675 C C . ALA A 1 106 ? -27.562 2.620 34.214 1.00 40.03 106 ALA A C 1
ATOM 677 O O . ALA A 1 106 ? -27.044 1.906 33.364 1.00 40.03 106 ALA A O 1
ATOM 678 N N . GLU A 1 107 ? -28.846 2.963 34.148 1.00 42.34 107 GLU A N 1
ATOM 679 C CA . GLU A 1 107 ? -29.676 2.659 32.986 1.00 42.34 107 GLU A CA 1
ATOM 680 C C . GLU A 1 107 ? -30.746 3.741 32.811 1.00 42.34 107 GLU A C 1
ATOM 682 O O . GLU A 1 107 ? -31.883 3.554 33.236 1.00 42.34 107 GLU A O 1
ATOM 687 N N . LYS A 1 108 ? -30.378 4.893 32.212 1.00 35.12 108 LYS A N 1
ATOM 688 C CA . LYS A 1 108 ? -31.308 5.690 31.377 1.00 35.12 108 LYS A CA 1
ATOM 689 C C . LYS A 1 108 ? -30.789 6.943 30.672 1.00 35.12 108 LYS A C 1
ATOM 691 O O . LYS A 1 108 ? -31.584 7.532 29.945 1.00 35.12 108 LYS A O 1
ATOM 696 N N . ASP A 1 109 ? -29.529 7.342 30.788 1.00 40.84 109 ASP A N 1
ATOM 697 C CA . ASP A 1 109 ? -29.043 8.460 29.975 1.00 40.84 109 ASP A CA 1
ATOM 698 C C . ASP A 1 109 ? -28.366 7.946 28.711 1.00 40.84 109 ASP A C 1
ATOM 700 O O . ASP A 1 109 ? -27.378 7.222 28.751 1.00 40.84 109 ASP A O 1
ATOM 704 N N . GLY A 1 110 ? -28.895 8.339 27.551 1.00 51.72 110 GLY A N 1
ATOM 705 C CA . GLY A 1 110 ? -28.207 8.213 26.263 1.00 51.72 110 GLY A CA 1
ATOM 706 C C . GLY A 1 110 ? -27.023 9.181 26.149 1.00 51.72 110 GLY A C 1
ATOM 707 O O . GLY A 1 110 ? -26.836 9.778 25.089 1.00 51.72 110 GLY A O 1
ATOM 708 N N . SER A 1 111 ? -26.301 9.400 27.250 1.00 59.59 111 SER A N 1
ATOM 709 C CA . SER A 1 111 ? -25.089 10.198 27.318 1.00 59.59 111 SER A CA 1
ATOM 710 C C . SER A 1 111 ? -23.923 9.389 26.756 1.00 59.59 111 SER A C 1
ATOM 712 O O . SER A 1 111 ? -23.814 8.175 26.939 1.00 59.59 111 SER A O 1
ATOM 714 N N . VAL A 1 112 ? -23.067 10.068 25.996 1.00 66.12 112 VAL A N 1
ATOM 715 C CA . VAL A 1 112 ? -21.811 9.491 25.515 1.00 66.12 112 VAL A CA 1
ATOM 716 C C . VAL A 1 112 ? -20.951 9.198 26.749 1.00 66.12 112 VAL A C 1
ATOM 718 O O . VAL A 1 112 ? -20.848 10.080 27.598 1.00 66.12 112 VAL A O 1
ATOM 721 N N . PRO A 1 113 ? -20.370 7.992 26.895 1.00 67.56 113 PRO A N 1
ATOM 722 C CA . PRO A 1 113 ? -19.540 7.690 28.053 1.00 67.56 113 PRO A CA 1
ATOM 723 C C . PRO A 1 113 ? -18.337 8.635 28.095 1.00 67.56 113 PRO A C 1
ATOM 725 O O . PRO A 1 113 ? -17.560 8.693 27.140 1.00 67.56 113 PRO A O 1
ATOM 728 N N . ASP A 1 114 ? -18.182 9.349 29.211 1.00 80.12 114 ASP A N 1
ATOM 729 C CA . ASP A 1 114 ? -17.097 10.317 29.399 1.00 80.12 114 ASP A CA 1
ATOM 730 C C . ASP A 1 114 ? -15.719 9.639 29.402 1.00 80.12 114 ASP A C 1
ATOM 732 O O . ASP A 1 114 ? -14.744 10.212 28.915 1.00 80.12 114 ASP A O 1
ATOM 736 N N . GLU A 1 115 ? -15.633 8.397 29.884 1.00 87.94 115 GLU A N 1
ATOM 737 C CA . GLU A 1 115 ? -14.402 7.607 29.928 1.00 87.94 115 GLU A CA 1
ATOM 738 C C . GLU A 1 115 ? -14.690 6.126 29.655 1.00 87.94 115 GLU A C 1
ATOM 740 O O . GLU A 1 115 ? -15.723 5.592 30.064 1.00 87.94 115 GLU A O 1
ATOM 745 N N . PHE A 1 116 ? -13.764 5.433 28.990 1.00 90.19 116 PHE A N 1
ATOM 746 C CA . PHE A 1 116 ? -13.834 3.979 28.812 1.00 90.19 116 PHE A CA 1
ATOM 747 C C . PHE A 1 116 ? -12.464 3.386 28.459 1.00 90.19 116 PHE A C 1
ATOM 749 O O . PHE A 1 116 ? -11.545 4.085 28.032 1.00 90.19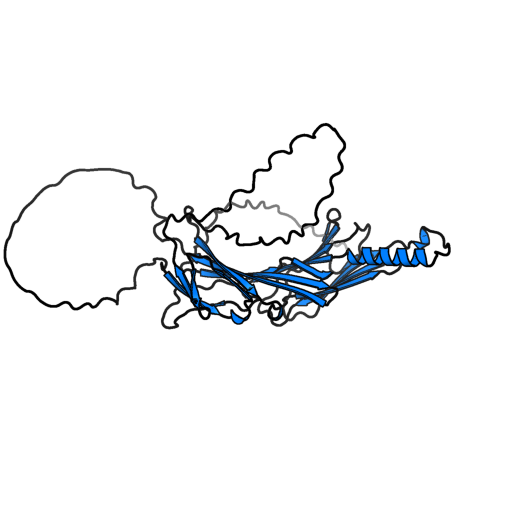 116 PHE A O 1
ATOM 756 N N . SER A 1 117 ? -12.317 2.073 28.633 1.00 92.19 117 SER A N 1
ATOM 757 C CA . SER A 1 117 ? -11.073 1.353 28.343 1.00 92.19 117 SER A CA 1
ATOM 758 C C . SER A 1 117 ? -11.235 0.425 27.145 1.00 92.19 117 SER A C 1
ATOM 760 O O . SER A 1 117 ? -12.286 -0.184 26.956 1.00 92.19 117 SER A O 1
ATOM 762 N N . PHE A 1 118 ? -10.173 0.284 26.360 1.00 93.25 118 PHE A N 1
ATOM 763 C CA . PHE A 1 118 ? -10.125 -0.588 25.191 1.00 93.25 118 PHE A CA 1
ATOM 764 C C . PHE A 1 118 ? -8.785 -1.322 25.120 1.00 93.25 118 PHE A C 1
ATOM 766 O O . PHE A 1 118 ? -7.800 -0.935 25.755 1.00 93.25 118 PHE A O 1
ATOM 773 N N . ARG A 1 119 ? -8.745 -2.404 24.350 1.00 94.38 119 ARG A N 1
ATOM 774 C CA . ARG A 1 119 ? -7.543 -3.198 24.103 1.00 94.38 119 ARG A CA 1
ATOM 775 C C . ARG A 1 119 ? -7.172 -3.123 22.630 1.00 94.38 119 ARG A C 1
ATOM 777 O O . ARG A 1 119 ? -8.037 -3.194 21.768 1.00 94.38 119 ARG A O 1
ATOM 784 N N . LEU A 1 120 ? -5.883 -3.009 22.335 1.00 94.69 120 LEU A N 1
ATOM 785 C CA . LEU A 1 120 ? -5.359 -3.121 20.979 1.00 94.69 120 LEU A CA 1
ATOM 786 C C . LEU A 1 120 ? -4.824 -4.537 20.744 1.00 94.69 120 LEU A C 1
ATOM 788 O O . LEU A 1 120 ? -3.747 -4.909 21.230 1.00 94.69 120 LEU A O 1
ATOM 792 N N . GLU A 1 121 ? -5.584 -5.330 20.001 1.00 94.06 121 GLU A N 1
ATOM 793 C CA . GLU A 1 121 ? -5.199 -6.677 19.588 1.00 94.06 121 GLU A CA 1
ATOM 794 C C . GLU A 1 121 ? -4.283 -6.620 18.355 1.00 94.06 121 GLU A C 1
ATOM 796 O O . GLU A 1 121 ? -4.172 -5.589 17.692 1.00 94.06 121 GLU A O 1
ATOM 801 N N . GLY A 1 122 ? -3.523 -7.688 18.090 1.00 91.44 122 GLY A N 1
ATOM 802 C CA . GLY A 1 122 ? -2.559 -7.718 16.974 1.00 91.44 122 GLY A CA 1
ATOM 803 C C . GLY A 1 122 ? -1.339 -6.793 17.134 1.00 91.44 122 GLY A C 1
ATOM 804 O O . GLY A 1 122 ? -0.499 -6.694 16.242 1.00 91.44 122 GLY A O 1
ATOM 805 N N . SER A 1 123 ? -1.176 -6.144 18.290 1.00 92.69 123 SER A N 1
ATOM 806 C CA . SER A 1 123 ? -0.151 -5.115 18.528 1.00 92.69 123 SER A CA 1
ATOM 807 C C . SER A 1 123 ? 1.295 -5.629 18.626 1.00 92.69 123 SER A C 1
ATOM 809 O O . SER A 1 123 ? 2.231 -4.830 18.628 1.00 92.69 123 SER A O 1
ATOM 811 N N . GLY A 1 124 ? 1.523 -6.948 18.635 1.00 91.44 124 GLY A N 1
ATOM 812 C CA . GLY A 1 124 ? 2.861 -7.546 18.775 1.00 91.44 124 GLY A CA 1
ATOM 813 C C . GLY A 1 124 ? 3.846 -7.207 17.644 1.00 91.44 124 GLY A C 1
ATOM 814 O O . GLY A 1 124 ? 5.059 -7.251 17.845 1.00 91.44 124 GLY A O 1
ATOM 815 N N . ALA A 1 125 ? 3.344 -6.831 16.464 1.00 93.19 125 ALA A N 1
ATOM 816 C CA . ALA A 1 125 ? 4.161 -6.423 15.319 1.00 93.19 125 ALA A CA 1
ATOM 817 C C . ALA A 1 125 ? 4.548 -4.929 15.331 1.00 93.19 125 ALA A C 1
ATOM 819 O O . ALA A 1 125 ? 5.365 -4.488 14.509 1.00 93.19 125 ALA A O 1
ATOM 820 N N . ILE A 1 126 ? 3.975 -4.135 16.244 1.00 95.81 126 ILE A N 1
ATOM 821 C CA . ILE A 1 126 ? 4.193 -2.690 16.318 1.00 95.81 126 ILE A CA 1
ATOM 822 C C . ILE A 1 126 ? 5.621 -2.412 16.811 1.00 95.81 126 ILE A C 1
ATOM 824 O O . ILE A 1 126 ? 6.049 -2.863 17.868 1.00 95.81 126 ILE A O 1
ATOM 828 N N . LYS A 1 127 ? 6.389 -1.651 16.023 1.00 95.19 127 LYS A N 1
ATOM 829 C CA . LYS A 1 127 ? 7.748 -1.199 16.363 1.00 95.19 127 LYS A CA 1
ATOM 830 C C . LYS A 1 127 ? 7.732 0.063 17.218 1.00 95.19 127 LYS A C 1
ATOM 832 O O . LYS A 1 127 ? 8.573 0.226 18.094 1.00 95.19 127 LYS A O 1
ATOM 837 N N . ARG A 1 128 ? 6.856 1.005 16.866 1.00 94.19 128 ARG A N 1
ATOM 838 C CA . ARG A 1 128 ? 6.712 2.311 17.516 1.00 94.19 128 ARG A CA 1
ATOM 839 C C . ARG A 1 128 ? 5.237 2.673 17.565 1.00 94.19 128 ARG A C 1
ATOM 841 O O . ARG A 1 128 ? 4.535 2.458 16.579 1.00 94.19 128 ARG A O 1
ATOM 848 N N . CYS A 1 129 ? 4.812 3.249 18.679 1.00 94.50 129 CYS A N 1
ATOM 849 C CA . CYS A 1 129 ? 3.477 3.789 18.878 1.00 94.50 129 CYS A CA 1
ATOM 850 C C . CYS A 1 129 ? 3.614 5.160 19.543 1.00 94.50 129 CYS A C 1
ATOM 852 O O . CYS A 1 129 ? 4.403 5.308 20.473 1.00 94.50 129 CYS A O 1
ATOM 854 N N . SER A 1 130 ? 2.873 6.147 19.056 1.00 95.06 130 SER A N 1
ATOM 855 C CA . SER A 1 130 ? 2.679 7.429 19.721 1.00 95.06 130 SER A CA 1
ATOM 856 C C . SER A 1 130 ? 1.197 7.572 20.033 1.00 95.06 130 SER A C 1
ATOM 858 O O . SER A 1 130 ? 0.364 7.545 19.124 1.00 95.06 130 SER A O 1
ATOM 860 N N . ILE A 1 131 ? 0.873 7.739 21.307 1.00 94.62 131 ILE A N 1
ATOM 861 C CA . ILE A 1 131 ? -0.483 8.009 21.791 1.00 94.62 131 ILE A CA 1
ATOM 862 C C . ILE A 1 131 ? -0.694 9.516 21.930 1.00 94.62 131 ILE A C 1
ATOM 864 O O . ILE A 1 131 ? 0.273 10.254 22.124 1.00 94.62 131 ILE A O 1
ATOM 868 N N . ARG A 1 132 ? -1.939 9.983 21.824 1.00 89.88 132 ARG A N 1
ATOM 869 C CA . ARG A 1 132 ? -2.278 11.390 22.055 1.00 89.88 132 ARG A CA 1
ATOM 870 C C . ARG A 1 132 ? -2.351 11.659 23.567 1.00 89.88 132 ARG A C 1
ATOM 872 O O . ARG A 1 132 ? -3.312 11.212 24.203 1.00 89.88 132 ARG A O 1
ATOM 879 N N . PRO A 1 133 ? -1.372 12.378 24.152 1.00 85.75 133 PRO A N 1
ATOM 880 C CA . PRO A 1 133 ? -1.345 12.609 25.590 1.00 85.75 133 PRO A CA 1
ATOM 881 C C . PRO A 1 133 ? -2.551 13.449 26.026 1.00 85.75 133 PRO A C 1
ATOM 883 O O . PRO A 1 133 ? -3.043 14.291 25.274 1.00 85.75 133 PRO A O 1
ATOM 886 N N . GLY A 1 134 ? -3.042 13.196 27.238 1.00 85.88 134 GLY A N 1
ATOM 887 C CA . GLY A 1 134 ? -4.193 13.892 27.822 1.00 85.88 134 GLY A CA 1
ATOM 888 C C . GLY A 1 134 ? -5.563 13.346 27.405 1.00 85.88 134 GLY A C 1
ATOM 889 O O . GLY A 1 134 ? -6.530 13.579 28.119 1.00 85.88 134 GLY A O 1
ATOM 890 N N . ILE A 1 135 ? -5.645 12.589 26.306 1.00 90.19 135 ILE A N 1
ATOM 891 C CA . ILE A 1 135 ? -6.879 11.917 25.857 1.00 90.19 135 ILE A CA 1
ATOM 892 C C . ILE A 1 135 ? -6.785 10.406 26.069 1.00 90.19 135 ILE A C 1
ATOM 894 O O . ILE A 1 135 ? -7.753 9.767 26.472 1.00 90.19 135 ILE A O 1
ATOM 898 N N . VAL A 1 136 ? -5.614 9.827 25.792 1.00 94.06 136 VAL A N 1
ATOM 899 C CA . VAL A 1 136 ? -5.378 8.387 25.899 1.00 94.06 136 VAL A CA 1
ATOM 900 C C . VAL A 1 136 ? -4.243 8.126 26.875 1.00 94.06 136 VAL A C 1
ATOM 902 O O . VAL A 1 136 ? -3.157 8.686 26.729 1.00 94.06 136 VAL A O 1
ATOM 905 N N . ASN A 1 137 ? -4.486 7.233 27.830 1.00 94.00 137 ASN A N 1
ATOM 906 C CA . ASN A 1 137 ? -3.480 6.711 28.747 1.00 94.00 137 ASN A CA 1
ATOM 907 C C . ASN A 1 137 ? -3.159 5.253 28.394 1.00 94.00 137 ASN A C 1
ATOM 909 O O . ASN A 1 137 ? -4.071 4.457 28.168 1.00 94.00 137 ASN A O 1
ATOM 913 N N . ASP A 1 138 ? -1.873 4.903 28.363 1.00 94.00 138 ASP A N 1
ATOM 914 C CA . ASP A 1 138 ? -1.404 3.520 28.218 1.00 94.00 138 ASP A CA 1
ATOM 915 C C . ASP A 1 138 ? -1.398 2.837 29.592 1.00 94.00 138 ASP A C 1
ATOM 917 O O . ASP A 1 138 ? -0.758 3.313 30.531 1.00 94.00 138 ASP A O 1
ATOM 921 N N . LEU A 1 139 ? -2.137 1.734 29.715 1.00 93.00 139 LEU A N 1
ATOM 922 C CA . LEU A 1 139 ? -2.220 0.916 30.928 1.00 93.00 139 LEU A CA 1
ATOM 923 C C . LEU A 1 139 ? -1.265 -0.295 30.882 1.00 93.00 139 LEU A C 1
ATOM 925 O O . LEU A 1 139 ? -1.218 -1.093 31.820 1.00 93.00 139 LEU A O 1
ATOM 929 N N . GLY A 1 140 ? -0.503 -0.450 29.798 1.00 90.56 140 GLY A N 1
ATOM 930 C CA . GLY A 1 140 ? 0.394 -1.568 29.540 1.00 90.56 140 GLY A CA 1
ATOM 931 C C . GLY A 1 140 ? -0.308 -2.775 28.914 1.00 90.56 140 GLY A C 1
ATOM 932 O O . GLY A 1 140 ? -1.530 -2.896 28.906 1.00 90.56 140 GLY A O 1
ATOM 933 N N . LYS A 1 141 ? 0.480 -3.710 28.360 1.00 89.06 141 LYS A N 1
ATOM 934 C CA . LYS A 1 141 ? 0.002 -4.967 27.732 1.00 89.06 141 LYS A CA 1
ATOM 935 C C . LYS A 1 141 ? -1.064 -4.767 26.633 1.00 89.06 141 LYS A C 1
ATOM 937 O O . LYS A 1 141 ? -1.882 -5.656 26.395 1.00 89.06 141 LYS A O 1
ATOM 942 N N . GLY A 1 142 ? -1.035 -3.618 25.956 1.00 90.56 142 GLY A N 1
ATOM 943 C CA . GLY A 1 142 ? -1.984 -3.265 24.899 1.00 90.56 142 GLY A CA 1
ATOM 944 C C . GLY A 1 142 ? -3.338 -2.767 25.409 1.00 90.56 142 GLY A C 1
ATOM 945 O O . GLY A 1 142 ? -4.269 -2.694 24.614 1.00 90.56 142 GLY A O 1
ATOM 946 N N . TYR A 1 143 ? -3.467 -2.448 26.698 1.00 93.44 143 TYR A N 1
ATOM 947 C CA . TYR A 1 143 ? -4.656 -1.817 27.266 1.00 93.44 143 TYR A CA 1
ATOM 948 C C . TYR A 1 143 ? -4.506 -0.299 27.278 1.00 93.44 143 TYR A C 1
ATOM 950 O O . TYR A 1 143 ? -3.466 0.231 27.661 1.00 93.44 143 TYR A O 1
ATOM 958 N N . PHE A 1 144 ? -5.573 0.396 26.906 1.00 94.69 144 PHE A N 1
ATOM 959 C CA . PHE A 1 144 ? -5.629 1.847 26.846 1.00 94.69 144 PHE A CA 1
ATOM 960 C C . PHE A 1 144 ? -6.899 2.351 27.516 1.00 94.69 144 PHE A C 1
ATOM 962 O O . PHE A 1 144 ? -7.928 1.674 27.530 1.00 94.69 144 PHE A O 1
ATOM 969 N N . HIS A 1 145 ? -6.826 3.561 28.052 1.00 93.25 145 HIS A N 1
ATOM 970 C CA . HIS A 1 145 ? -7.956 4.243 28.660 1.00 93.25 145 HIS A CA 1
ATOM 971 C C . HIS A 1 145 ? -8.169 5.589 27.978 1.00 93.25 145 HIS A C 1
ATOM 973 O O . HIS A 1 145 ? -7.247 6.402 27.911 1.00 93.25 145 HIS A O 1
ATOM 979 N N . PHE A 1 146 ? -9.369 5.790 27.446 1.00 93.06 146 PHE A N 1
ATOM 980 C CA . PHE A 1 146 ? -9.800 7.020 26.804 1.00 93.06 146 PHE A CA 1
ATOM 981 C C . PHE A 1 146 ? -10.549 7.901 27.802 1.00 93.06 146 PHE A C 1
ATOM 983 O O . PHE A 1 146 ? -11.391 7.408 28.556 1.00 93.06 146 PHE A O 1
ATOM 990 N N . ARG A 1 147 ? -10.273 9.205 27.748 1.00 90.31 147 ARG A N 1
ATOM 991 C CA . ARG A 1 147 ? -11.001 10.242 28.475 1.00 90.31 147 ARG A CA 1
ATOM 992 C C . ARG A 1 147 ? -11.452 11.330 27.522 1.00 90.31 147 ARG A C 1
ATOM 994 O O . ARG A 1 147 ? -10.646 11.867 26.758 1.00 90.31 147 ARG A O 1
ATOM 1001 N N . THR A 1 148 ? -12.731 11.667 27.592 1.00 83.69 148 THR A N 1
ATOM 1002 C CA . THR A 1 148 ? -13.305 12.756 26.810 1.00 83.69 148 THR A CA 1
ATOM 1003 C C . THR A 1 148 ? -12.725 14.079 27.310 1.00 83.69 148 THR A C 1
ATOM 1005 O O . THR A 1 148 ? -12.763 14.351 28.512 1.00 83.69 148 THR A O 1
ATOM 1008 N N . PRO A 1 149 ? -12.158 14.917 26.426 1.00 78.25 149 PRO A N 1
ATOM 1009 C CA . PRO A 1 149 ? -11.696 16.237 26.826 1.00 78.25 149 PRO A CA 1
ATOM 1010 C C . PRO A 1 149 ? -12.860 17.092 27.343 1.00 78.25 149 PRO A C 1
ATOM 1012 O O . PRO A 1 149 ? -13.956 17.012 26.784 1.00 78.25 149 PRO A O 1
ATOM 1015 N N . PRO A 1 150 ? -12.630 17.974 28.330 1.00 70.75 150 PRO A N 1
ATOM 1016 C CA . PRO A 1 150 ? -13.635 18.942 28.744 1.00 70.75 150 PRO A CA 1
ATOM 1017 C C . PRO A 1 150 ? -14.121 19.800 27.557 1.00 70.75 150 PRO A C 1
ATOM 1019 O O . PRO A 1 150 ? -13.303 20.171 26.699 1.00 70.75 150 PRO A O 1
ATOM 1022 N N . PRO A 1 151 ? -15.414 20.169 27.505 1.00 63.62 151 PRO A N 1
ATOM 1023 C CA . PRO A 1 151 ? -15.921 21.092 26.494 1.00 63.62 151 PRO A CA 1
ATOM 1024 C C . PRO A 1 151 ? -15.148 22.422 26.549 1.00 63.62 151 PRO A C 1
ATOM 1026 O O . PRO A 1 151 ? -14.946 22.972 27.629 1.00 63.62 151 PRO A O 1
ATOM 1029 N N . GLY A 1 152 ? -14.693 22.929 25.397 1.00 57.06 152 GLY A N 1
ATOM 1030 C CA . GLY A 1 152 ? -13.889 24.161 25.303 1.00 57.06 152 GLY A CA 1
ATOM 1031 C C . GLY A 1 152 ? -12.368 23.963 25.358 1.00 57.06 152 GLY A C 1
ATOM 1032 O O . GLY A 1 152 ? -11.619 24.937 25.340 1.00 57.06 152 GLY A O 1
ATOM 1033 N N . THR A 1 153 ? -11.880 22.718 25.396 1.00 55.78 153 THR A N 1
ATOM 1034 C CA . THR A 1 153 ? -10.439 22.442 25.293 1.00 55.78 153 THR A CA 1
ATOM 1035 C C . THR A 1 153 ? -9.960 22.658 23.851 1.00 55.78 153 THR A C 1
ATOM 1037 O O . THR A 1 153 ? -10.029 21.751 23.019 1.00 55.78 153 THR A O 1
ATOM 1040 N N . THR A 1 154 ? -9.458 23.855 23.539 1.00 49.56 154 THR A N 1
ATOM 1041 C CA . THR A 1 154 ? -8.752 24.135 22.280 1.00 49.56 154 THR A CA 1
ATOM 1042 C C . THR A 1 154 ? -7.362 23.501 22.331 1.00 49.56 154 THR A C 1
ATOM 1044 O O . THR A 1 154 ? -6.528 23.870 23.159 1.00 49.56 154 THR A O 1
ATOM 1047 N N . PHE A 1 155 ? -7.098 22.528 21.462 1.00 52.50 155 PHE A N 1
ATOM 1048 C CA . PHE A 1 155 ? -5.774 21.914 21.336 1.00 52.50 155 PHE A CA 1
ATOM 1049 C C . PHE A 1 155 ? -4.857 22.786 20.472 1.00 52.50 155 PHE A C 1
ATOM 1051 O O . PHE A 1 155 ? -5.359 23.509 19.611 1.00 52.50 155 PHE A O 1
ATOM 1058 N N . PRO A 1 156 ? -3.525 22.736 20.668 1.00 39.75 156 PRO A N 1
ATOM 1059 C CA . PRO A 1 156 ? -2.604 23.590 19.930 1.00 39.75 156 PRO A CA 1
ATOM 1060 C C . PRO A 1 156 ? -2.774 23.391 18.420 1.00 39.75 156 PRO A C 1
ATOM 1062 O O . PRO A 1 156 ? -2.496 22.318 17.880 1.00 39.75 156 PRO A O 1
ATOM 1065 N N . HIS A 1 157 ? -3.236 24.444 17.743 1.00 40.16 157 HIS A N 1
ATOM 1066 C CA . HIS A 1 157 ? -3.125 24.568 16.299 1.00 40.16 157 HIS A CA 1
ATOM 1067 C C . HIS A 1 157 ? -1.642 24.488 15.924 1.00 40.16 157 HIS A C 1
ATOM 1069 O O . HIS A 1 157 ? -0.796 25.123 16.554 1.00 40.16 157 HIS A O 1
ATOM 1075 N N . SER A 1 158 ? -1.324 23.726 14.876 1.00 36.28 158 SER A N 1
ATOM 1076 C CA . SER A 1 158 ? -0.046 23.902 14.184 1.00 36.28 158 SER A CA 1
ATOM 1077 C C . SER A 1 158 ? 0.074 25.386 13.800 1.00 36.28 158 SER A C 1
ATOM 1079 O O . SER A 1 158 ? -0.923 25.945 13.324 1.00 36.28 158 SER A O 1
ATOM 1081 N N . PRO A 1 159 ? 1.221 26.052 14.043 1.00 37.34 159 PRO A N 1
ATOM 1082 C CA . PRO A 1 159 ? 1.385 27.438 13.634 1.00 37.34 159 PRO A CA 1
ATOM 1083 C C . PRO A 1 159 ? 1.106 27.542 12.128 1.00 37.34 159 PRO A C 1
ATOM 1085 O O . PRO A 1 159 ? 1.487 26.634 11.380 1.00 37.34 159 PRO A O 1
ATOM 1088 N N . PRO A 1 160 ? 0.419 28.602 11.665 1.00 38.53 160 PRO A N 1
ATOM 1089 C CA . PRO A 1 160 ? 0.195 28.785 10.241 1.00 38.53 160 PRO A CA 1
ATOM 1090 C C . PRO A 1 160 ? 1.548 28.722 9.519 1.00 38.53 160 PRO A C 1
ATOM 1092 O O . PRO A 1 160 ? 2.531 29.250 10.054 1.00 38.53 160 PRO A O 1
ATOM 1095 N N . PRO A 1 161 ? 1.626 28.085 8.333 1.00 39.72 161 PRO A N 1
ATOM 1096 C CA . PRO A 1 161 ? 2.855 28.101 7.555 1.00 39.72 161 PRO A CA 1
ATOM 1097 C C . PRO A 1 161 ? 3.304 29.560 7.416 1.00 39.72 161 PRO A C 1
ATOM 1099 O O . PRO A 1 161 ? 2.442 30.432 7.225 1.00 39.72 161 PRO A O 1
ATOM 1102 N N . PRO A 1 162 ? 4.610 29.853 7.561 1.00 43.97 162 PRO A N 1
ATOM 1103 C CA . PRO A 1 162 ? 5.100 31.213 7.421 1.00 43.97 162 PRO A CA 1
ATOM 1104 C C . PRO A 1 162 ? 4.560 31.759 6.104 1.00 43.97 162 PRO A C 1
ATOM 1106 O O . PRO A 1 162 ? 4.744 31.147 5.049 1.00 43.97 162 PRO A O 1
ATOM 1109 N N . ARG A 1 163 ? 3.815 32.870 6.175 1.00 46.56 163 ARG A N 1
ATOM 1110 C CA . ARG A 1 163 ? 3.387 33.583 4.972 1.00 46.56 163 ARG A CA 1
ATOM 1111 C C . ARG A 1 163 ? 4.650 33.803 4.153 1.00 46.56 163 ARG A C 1
ATOM 1113 O O . ARG A 1 163 ? 5.583 34.419 4.664 1.00 46.56 163 ARG A O 1
ATOM 1120 N N . LEU A 1 164 ? 4.676 33.267 2.932 1.00 46.25 164 LEU A N 1
ATOM 1121 C CA . LEU A 1 164 ? 5.713 33.555 1.952 1.00 46.25 164 LEU A CA 1
ATOM 1122 C C . LEU A 1 164 ? 5.833 35.078 1.880 1.00 46.25 164 LEU A C 1
ATOM 1124 O O . LEU A 1 164 ? 4.949 35.748 1.344 1.00 46.25 164 LEU A O 1
ATOM 1128 N N . GLN A 1 165 ? 6.880 35.631 2.493 1.00 54.91 165 GLN A N 1
ATOM 1129 C CA . GLN A 1 165 ? 7.273 36.991 2.183 1.00 54.91 165 GLN A CA 1
ATOM 1130 C C . GLN A 1 165 ? 7.597 36.990 0.686 1.00 54.91 165 GLN A C 1
ATOM 1132 O O . GLN A 1 165 ? 8.269 36.061 0.222 1.00 54.91 165 GLN A O 1
ATOM 1137 N N . PRO A 1 166 ? 7.086 37.956 -0.094 1.00 55.88 166 PRO A N 1
ATOM 1138 C CA . PRO A 1 166 ? 7.526 38.095 -1.470 1.00 55.88 166 PRO A CA 1
ATOM 1139 C C . PRO A 1 166 ? 9.056 38.228 -1.471 1.00 55.88 166 PRO A C 1
ATOM 1141 O O . PRO A 1 166 ? 9.607 38.852 -0.556 1.00 55.88 166 PRO A O 1
ATOM 1144 N N . PRO A 1 167 ? 9.749 37.615 -2.443 1.00 54.66 167 PRO A N 1
ATOM 1145 C CA . PRO A 1 167 ? 11.201 37.628 -2.471 1.00 54.66 167 PRO A CA 1
ATOM 1146 C C . PRO A 1 167 ? 11.706 39.078 -2.449 1.00 54.66 167 PRO A C 1
ATOM 1148 O O . PRO A 1 167 ? 11.153 39.918 -3.170 1.00 54.66 167 PRO A O 1
ATOM 1151 N N . PRO A 1 168 ? 12.737 39.400 -1.646 1.00 56.47 168 PRO A N 1
ATOM 1152 C CA . PRO A 1 168 ? 13.426 40.670 -1.794 1.00 56.47 168 PRO A CA 1
ATOM 1153 C C . PRO A 1 168 ? 13.967 40.755 -3.226 1.00 56.47 168 PRO A C 1
ATOM 1155 O O . PRO A 1 168 ? 14.504 39.782 -3.760 1.00 56.47 168 PRO A O 1
ATOM 1158 N N . GLY A 1 169 ? 13.757 41.908 -3.863 1.00 57.41 169 GLY A N 1
ATOM 1159 C CA . GLY A 1 169 ? 14.257 42.181 -5.207 1.00 57.41 169 GLY A CA 1
ATOM 1160 C C . GLY A 1 169 ? 15.774 41.966 -5.310 1.00 57.41 169 GLY A C 1
ATOM 1161 O O . GLY A 1 169 ? 16.469 41.975 -4.290 1.00 57.41 169 GLY A O 1
ATOM 1162 N N . PRO A 1 170 ? 16.297 41.755 -6.528 1.00 55.66 170 PRO A N 1
ATOM 1163 C CA . PRO A 1 170 ? 17.691 41.386 -6.728 1.00 55.66 170 PRO A CA 1
ATOM 1164 C C . PRO A 1 170 ? 18.635 42.457 -6.153 1.00 55.66 170 PRO A C 1
ATOM 1166 O O . PRO A 1 170 ? 18.470 43.638 -6.476 1.00 55.66 170 PRO A O 1
ATOM 1169 N N . PRO A 1 171 ? 19.627 42.077 -5.327 1.00 49.53 171 PRO A N 1
ATOM 1170 C CA . PRO A 1 171 ? 20.678 42.994 -4.929 1.00 49.53 171 PRO A CA 1
ATOM 1171 C C . PRO A 1 171 ? 21.583 43.280 -6.131 1.00 49.53 171 PRO A C 1
ATOM 1173 O O . PRO A 1 171 ? 22.031 42.374 -6.835 1.00 49.53 171 PRO A O 1
ATOM 1176 N N . MET A 1 172 ? 21.818 44.571 -6.360 1.00 41.03 172 MET A N 1
ATOM 1177 C CA . MET A 1 172 ? 22.867 45.072 -7.241 1.00 41.03 172 MET A CA 1
ATOM 1178 C C . MET A 1 172 ? 24.212 44.456 -6.849 1.00 41.03 172 MET A C 1
ATOM 1180 O O . MET A 1 172 ? 24.519 44.300 -5.669 1.00 41.03 172 MET A O 1
ATOM 1184 N N . ALA A 1 173 ? 24.968 44.096 -7.879 1.00 44.25 173 ALA A N 1
ATOM 1185 C CA . ALA A 1 173 ? 26.285 43.498 -7.803 1.00 44.25 173 ALA A CA 1
ATOM 1186 C C . ALA A 1 173 ? 27.297 44.403 -7.085 1.00 44.25 173 ALA A C 1
ATOM 1188 O O . ALA A 1 173 ? 27.357 45.588 -7.384 1.00 44.25 173 ALA A O 1
ATOM 1189 N N . ASP A 1 174 ? 28.070 43.797 -6.186 1.00 39.19 174 ASP A N 1
ATOM 1190 C CA . ASP A 1 174 ? 29.429 44.123 -5.719 1.00 39.19 174 ASP A CA 1
ATOM 1191 C C . ASP A 1 174 ? 29.714 43.100 -4.600 1.00 39.19 174 ASP A C 1
ATOM 1193 O O . ASP A 1 174 ? 28.813 42.785 -3.831 1.00 39.19 174 ASP A O 1
ATOM 1197 N N . LEU A 1 175 ? 30.866 42.483 -4.365 1.00 39.94 175 LEU A N 1
ATOM 1198 C CA . LEU A 1 175 ? 32.217 42.416 -4.909 1.00 39.94 175 LEU A CA 1
ATOM 1199 C C . LEU A 1 175 ? 32.833 41.164 -4.235 1.00 39.94 175 LEU A C 1
ATOM 1201 O O . LEU A 1 175 ? 32.350 40.724 -3.197 1.00 39.94 175 LEU A O 1
ATOM 1205 N N . LEU A 1 176 ? 33.893 40.625 -4.839 1.00 43.34 176 LEU A N 1
ATOM 1206 C CA . LEU A 1 176 ? 35.041 39.924 -4.229 1.00 43.34 176 LEU A CA 1
ATOM 1207 C C . LEU A 1 176 ? 34.925 39.392 -2.778 1.00 43.34 176 LEU A C 1
ATOM 1209 O O . LEU A 1 176 ? 34.712 40.160 -1.843 1.00 43.34 176 LEU A O 1
ATOM 1213 N N . GLY A 1 177 ? 35.313 38.130 -2.561 1.00 35.31 177 GLY A N 1
ATOM 1214 C CA . GLY A 1 177 ? 35.773 37.697 -1.236 1.00 35.31 177 GLY A CA 1
ATOM 1215 C C . GLY A 1 177 ? 35.780 36.191 -1.012 1.00 35.31 177 GLY A C 1
ATOM 1216 O O . GLY A 1 177 ? 34.730 35.582 -0.853 1.00 35.31 177 GLY A O 1
ATOM 1217 N N . GLU A 1 178 ? 36.982 35.621 -0.984 1.00 45.69 178 GLU A N 1
ATOM 1218 C CA . GLU A 1 178 ? 37.302 34.272 -0.513 1.00 45.69 178 GLU A CA 1
ATOM 1219 C C . GLU A 1 178 ? 36.886 34.058 0.953 1.00 45.69 178 GLU A C 1
ATOM 1221 O O . GLU A 1 178 ? 36.938 34.982 1.766 1.00 45.69 178 GLU A O 1
ATOM 1226 N N . GLY A 1 179 ? 36.522 32.821 1.298 1.00 37.75 179 GLY A N 1
ATOM 1227 C CA . GLY A 1 179 ? 36.173 32.428 2.661 1.00 37.75 179 GLY A CA 1
ATOM 1228 C C . GLY A 1 179 ? 35.799 30.954 2.748 1.00 37.75 179 GLY A C 1
ATOM 1229 O O . GLY A 1 179 ? 34.635 30.593 2.610 1.00 37.75 179 GLY A O 1
ATOM 1230 N N . ASP A 1 180 ? 36.827 30.132 2.917 1.00 42.75 180 ASP A N 1
ATOM 1231 C CA . ASP A 1 180 ? 36.804 28.749 3.393 1.00 42.75 180 ASP A CA 1
ATOM 1232 C C . ASP A 1 180 ? 36.011 28.620 4.708 1.00 42.75 180 ASP A C 1
ATOM 1234 O O . ASP A 1 180 ? 36.220 29.443 5.592 1.00 42.75 180 ASP A O 1
ATOM 1238 N N . GLU A 1 181 ? 35.128 27.615 4.830 1.00 40.12 181 GLU A N 1
ATOM 1239 C CA . GLU A 1 181 ? 34.774 26.956 6.103 1.00 40.12 181 GLU A CA 1
ATOM 1240 C C . GLU A 1 181 ? 33.780 25.779 5.926 1.00 40.12 181 GLU A C 1
ATOM 1242 O O . GLU A 1 181 ? 32.668 25.924 5.423 1.00 40.12 181 GLU A O 1
ATOM 1247 N N . GLY A 1 182 ? 34.178 24.605 6.434 1.00 34.78 182 GLY A N 1
ATOM 1248 C CA . GLY A 1 182 ? 33.340 23.785 7.321 1.00 34.78 182 GLY A CA 1
ATOM 1249 C C . GLY A 1 182 ? 32.227 22.914 6.725 1.00 34.78 182 GLY A C 1
ATOM 1250 O O . GLY A 1 182 ? 31.055 23.282 6.729 1.00 34.78 182 GLY A O 1
ATOM 1251 N N . MET A 1 183 ? 32.556 21.661 6.383 1.00 36.44 183 MET A N 1
ATOM 1252 C CA . MET A 1 183 ? 31.565 20.584 6.244 1.00 36.44 183 MET A CA 1
ATOM 1253 C C . MET A 1 183 ? 30.963 20.213 7.610 1.00 36.44 183 MET A C 1
ATOM 1255 O O . MET A 1 183 ? 31.569 19.482 8.392 1.00 36.44 183 MET A O 1
ATOM 1259 N N . GLY A 1 184 ? 29.747 20.693 7.870 1.00 32.66 184 GLY A N 1
ATOM 1260 C CA . GLY A 1 184 ? 28.858 20.196 8.917 1.00 32.66 184 GLY A CA 1
ATOM 1261 C C . GLY A 1 184 ? 27.734 19.356 8.312 1.00 32.66 184 GLY A C 1
ATOM 1262 O O . GLY A 1 184 ? 26.840 19.877 7.649 1.00 32.66 184 GLY A O 1
ATOM 1263 N N . GLU A 1 185 ? 27.783 18.048 8.543 1.00 36.38 185 GLU A N 1
ATOM 1264 C CA . GLU A 1 185 ? 26.728 17.082 8.235 1.00 36.38 185 GLU A CA 1
ATOM 1265 C C . GLU A 1 185 ? 25.478 17.382 9.082 1.00 36.38 185 GLU A C 1
ATOM 1267 O O . GLU A 1 185 ? 25.414 17.064 10.270 1.00 36.38 185 GLU A O 1
ATOM 1272 N N . VAL A 1 186 ? 24.466 18.013 8.479 1.00 34.94 186 VAL A N 1
ATOM 1273 C CA . VAL A 1 186 ? 23.150 18.193 9.106 1.00 34.94 186 VAL A CA 1
ATOM 1274 C C . VAL A 1 186 ? 22.314 16.942 8.851 1.00 34.94 186 VAL A C 1
ATOM 1276 O O . VAL A 1 186 ? 21.590 16.818 7.862 1.00 34.94 186 VAL A O 1
ATOM 1279 N N . VAL A 1 187 ? 22.406 15.998 9.783 1.00 36.41 187 VAL A N 1
ATOM 1280 C CA . VAL A 1 187 ? 21.363 14.996 10.010 1.00 36.41 187 VAL A CA 1
ATOM 1281 C C . VAL A 1 187 ? 20.100 15.751 10.423 1.00 36.41 187 VAL A C 1
ATOM 1283 O O . VAL A 1 187 ? 20.125 16.462 11.418 1.00 36.41 187 VAL A O 1
ATOM 1286 N N . ASN A 1 188 ? 19.002 15.608 9.676 1.00 33.41 188 ASN A N 1
ATOM 1287 C CA . ASN A 1 188 ? 17.679 16.124 10.047 1.00 33.41 188 ASN A CA 1
ATOM 1288 C C . ASN A 1 188 ? 16.977 15.140 11.007 1.00 33.41 188 ASN A C 1
ATOM 1290 O O . ASN A 1 188 ? 16.617 14.041 10.569 1.00 33.41 188 ASN A O 1
ATOM 1294 N N . PRO A 1 189 ? 16.693 15.497 12.275 1.00 41.22 189 PRO A N 1
ATOM 1295 C CA . PRO A 1 189 ? 15.768 14.772 13.130 1.00 41.22 189 PRO A CA 1
ATOM 1296 C C . PRO A 1 189 ? 14.540 15.664 13.368 1.00 41.22 189 PRO A C 1
ATOM 1298 O O . PRO A 1 189 ? 14.574 16.563 14.200 1.00 41.22 189 PRO A O 1
ATOM 1301 N N . 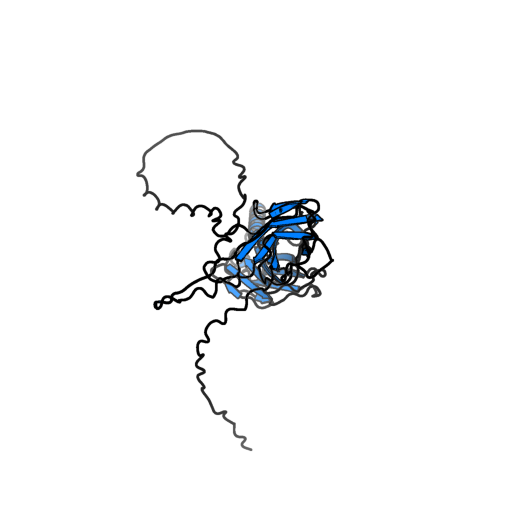GLY A 1 190 ? 13.455 15.465 12.617 1.00 35.19 190 GLY A N 1
ATOM 1302 C CA . GLY A 1 190 ? 12.326 16.394 12.726 1.00 35.19 190 GLY A CA 1
ATOM 1303 C C . GLY A 1 190 ? 11.066 16.027 11.955 1.00 35.19 190 GLY A C 1
ATOM 1304 O O . GLY A 1 190 ? 10.459 16.895 11.348 1.00 35.19 190 GLY A O 1
ATOM 1305 N N . GLU A 1 191 ? 10.645 14.762 11.982 1.00 36.06 191 GLU A N 1
ATOM 1306 C CA . GLU A 1 191 ? 9.240 14.407 11.716 1.00 36.06 191 GLU A CA 1
ATOM 1307 C C . GLU A 1 191 ? 8.600 13.903 13.018 1.00 36.06 191 GLU A C 1
ATOM 1309 O O . GLU A 1 191 ? 8.185 12.750 13.144 1.00 36.06 191 GLU A O 1
ATOM 1314 N N . GLU A 1 192 ? 8.557 14.771 14.031 1.00 36.53 192 GLU A N 1
ATOM 1315 C CA . GLU A 1 192 ? 7.696 14.588 15.196 1.00 36.53 192 GLU A CA 1
ATOM 1316 C C . GLU A 1 192 ? 6.370 15.331 14.977 1.00 36.53 192 GLU A C 1
ATOM 1318 O O . GLU A 1 192 ? 6.300 16.553 14.940 1.00 36.53 192 GLU A O 1
ATOM 1323 N N . GLY A 1 193 ? 5.287 14.560 14.864 1.00 39.94 193 GLY A N 1
ATOM 1324 C CA . GLY A 1 193 ? 4.079 14.871 15.627 1.00 39.94 193 GLY A CA 1
ATOM 1325 C C . GLY A 1 193 ? 3.168 16.008 15.158 1.00 39.94 193 GLY A C 1
ATOM 1326 O O . GLY A 1 193 ? 2.639 16.721 16.003 1.00 39.94 193 GLY A O 1
ATOM 1327 N N . ALA A 1 194 ? 2.852 16.127 13.866 1.00 40.91 194 ALA A N 1
ATOM 1328 C CA . ALA A 1 194 ? 1.628 16.836 13.475 1.00 40.91 194 ALA A CA 1
ATOM 1329 C C . ALA A 1 194 ? 0.399 15.967 13.826 1.00 40.91 194 ALA A C 1
ATOM 1331 O O . ALA A 1 194 ? 0.039 15.026 13.104 1.00 40.91 194 ALA A O 1
ATOM 1332 N N . TRP A 1 195 ? -0.213 16.211 14.984 1.00 48.03 195 TRP A N 1
ATOM 1333 C CA . TRP A 1 195 ? -1.506 15.630 15.351 1.00 48.03 195 TRP A CA 1
ATOM 1334 C C . TRP A 1 195 ? -2.601 16.326 14.539 1.00 48.03 195 TRP A C 1
ATOM 1336 O O . TRP A 1 195 ? -2.669 17.552 14.512 1.00 48.03 195 TRP A O 1
ATOM 1346 N N . GLY A 1 196 ? -3.425 15.549 13.831 1.00 44.91 196 GLY A N 1
ATOM 1347 C CA . GLY A 1 196 ? -4.563 16.097 13.094 1.00 44.91 196 GLY A CA 1
ATOM 1348 C C . GLY A 1 196 ? -5.505 16.834 14.045 1.00 44.91 196 GLY A C 1
ATOM 1349 O O . GLY A 1 196 ? -5.738 16.375 15.167 1.00 44.91 196 GLY A O 1
ATOM 1350 N N . GLN A 1 197 ? -6.008 17.987 13.604 1.00 40.25 197 GLN A N 1
ATOM 1351 C CA . GLN A 1 197 ? -6.965 18.783 14.364 1.00 40.25 197 GLN A CA 1
ATOM 1352 C C . GLN A 1 197 ? -8.269 17.996 14.511 1.00 40.25 197 GLN A C 1
ATOM 1354 O O . GLN A 1 197 ? -8.903 17.632 13.528 1.00 40.25 197 GLN A O 1
ATOM 1359 N N . GLY A 1 198 ? -8.641 17.734 15.757 1.00 42.12 198 GLY A N 1
ATOM 1360 C CA . GLY A 1 198 ? -9.971 17.287 16.145 1.00 42.12 198 GLY A CA 1
ATOM 1361 C C . GLY A 1 198 ? -10.341 18.104 17.370 1.00 42.12 198 GLY A C 1
ATOM 1362 O O . GLY A 1 198 ? -9.890 17.787 18.474 1.00 42.12 198 GLY A O 1
ATOM 1363 N N . GLY A 1 199 ? -11.035 19.216 17.138 1.00 46.59 199 GLY A N 1
ATOM 1364 C CA . GLY A 1 199 ? -11.505 20.173 18.132 1.00 46.59 199 GLY A CA 1
ATOM 1365 C C . GLY A 1 199 ? -12.731 20.909 17.588 1.00 46.59 199 GLY A C 1
ATOM 1366 O O . GLY A 1 199 ? -12.754 21.252 16.414 1.00 46.59 199 GLY A O 1
ATOM 1367 N N . GLU A 1 200 ? -13.723 21.087 18.462 1.00 42.38 200 GLU A N 1
ATOM 1368 C CA . GLU A 1 200 ? -14.993 21.814 18.292 1.00 42.38 200 GLU A CA 1
ATOM 1369 C C . GLU A 1 200 ? -16.023 21.276 17.283 1.00 42.38 200 GLU A C 1
ATOM 1371 O O . GLU A 1 200 ? -16.140 21.701 16.139 1.00 42.38 200 GLU A O 1
ATOM 1376 N N . GLY A 1 201 ? -16.890 20.391 17.785 1.00 43.53 201 GLY A N 1
ATOM 1377 C CA . GLY A 1 201 ? -18.210 20.137 17.208 1.00 43.53 201 GLY A CA 1
ATOM 1378 C C . GLY A 1 201 ? -19.188 21.275 17.520 1.00 43.53 201 GLY A C 1
ATOM 1379 O O . GLY A 1 201 ? -20.178 21.047 18.208 1.00 43.53 201 GLY A O 1
ATOM 1380 N N . ALA A 1 202 ? -18.912 22.487 17.031 1.00 48.34 202 ALA A N 1
ATOM 1381 C CA . ALA A 1 202 ? -19.884 23.586 17.021 1.00 48.34 202 ALA A CA 1
ATOM 1382 C C . ALA A 1 202 ? -20.929 23.426 15.890 1.00 48.34 202 ALA A C 1
ATOM 1384 O O . ALA A 1 202 ? -22.007 24.010 15.948 1.00 48.34 202 ALA A O 1
ATOM 1385 N N . ASP A 1 203 ? -20.652 22.558 14.907 1.00 53.06 203 ASP A N 1
ATOM 1386 C CA . ASP A 1 203 ? -21.392 22.495 13.636 1.00 53.06 203 ASP A CA 1
ATOM 1387 C C . ASP A 1 203 ? -22.356 21.297 13.520 1.00 53.06 203 ASP A C 1
ATOM 1389 O O . ASP A 1 203 ? -22.762 20.918 12.420 1.00 53.06 203 ASP A O 1
ATOM 1393 N N . GLY A 1 204 ? -22.683 20.626 14.629 1.00 59.81 204 GLY A N 1
ATOM 1394 C CA . GLY A 1 204 ? -23.572 19.457 14.598 1.00 59.81 204 GLY A CA 1
ATOM 1395 C C . GLY A 1 204 ? -22.996 18.249 13.841 1.00 59.81 204 GLY A C 1
ATOM 1396 O O . GLY A 1 204 ? -23.756 17.431 13.324 1.00 59.81 204 GLY A O 1
ATOM 1397 N N . ARG A 1 205 ? -21.662 18.120 13.762 1.00 66.44 205 ARG A N 1
ATOM 1398 C CA . ARG A 1 205 ? -20.960 16.951 13.197 1.00 66.44 205 ARG A CA 1
ATOM 1399 C C . ARG A 1 205 ? -20.366 16.055 14.297 1.00 66.44 205 ARG A C 1
ATOM 1401 O O . ARG A 1 205 ? -19.921 16.586 15.313 1.00 66.44 205 ARG A O 1
ATOM 1408 N N . PRO A 1 206 ? -20.322 14.721 14.104 1.00 72.12 206 PRO A N 1
ATOM 1409 C CA . PRO A 1 206 ? -19.650 13.802 15.025 1.00 72.12 206 PRO A CA 1
ATOM 1410 C C . PRO A 1 206 ? -18.194 14.217 15.263 1.00 72.12 206 PRO A C 1
ATOM 1412 O O . PRO A 1 206 ? -17.498 14.598 14.320 1.00 72.12 206 PRO A O 1
ATOM 1415 N N . GLN A 1 207 ? -17.730 14.139 16.510 1.00 82.12 207 GLN A N 1
ATOM 1416 C CA . GLN A 1 207 ? -16.380 14.569 16.873 1.00 82.12 207 GLN A CA 1
ATOM 1417 C C . GLN A 1 207 ? -15.381 13.431 16.651 1.00 82.12 207 GLN A C 1
ATOM 1419 O O . GLN A 1 207 ? -15.524 12.360 17.240 1.00 82.12 207 GLN A O 1
ATOM 1424 N N . GLU A 1 208 ? -14.360 13.661 15.827 1.00 87.00 208 GLU A N 1
ATOM 1425 C CA . GLU A 1 208 ? -13.321 12.673 15.524 1.00 87.00 208 GLU A CA 1
ATOM 1426 C C . GLU A 1 208 ? -12.004 12.987 16.250 1.00 87.00 208 GLU A C 1
ATOM 1428 O O . GLU A 1 208 ? -11.505 14.114 16.242 1.00 87.00 208 GLU A O 1
ATOM 1433 N N . PHE A 1 209 ? -11.408 11.959 16.852 1.00 90.06 209 PHE A N 1
ATOM 1434 C CA . PHE A 1 209 ? -10.140 12.026 17.565 1.00 90.06 209 PHE A CA 1
ATOM 1435 C C . PHE A 1 209 ? -9.126 11.053 16.977 1.00 90.06 209 PHE A C 1
ATOM 1437 O O . PHE A 1 209 ? -9.384 9.857 16.865 1.00 90.06 209 PHE A O 1
ATOM 1444 N N . VAL A 1 210 ? -7.918 11.549 16.709 1.00 93.62 210 VAL A N 1
ATOM 1445 C CA . VAL A 1 210 ? -6.740 10.696 16.517 1.00 93.62 210 VAL A CA 1
ATOM 1446 C C . VAL A 1 210 ? -6.242 10.247 17.885 1.00 93.62 210 VAL A C 1
ATOM 1448 O O . VAL A 1 210 ? -5.726 11.065 18.649 1.00 93.62 210 VAL A O 1
ATOM 1451 N N . LEU A 1 211 ? -6.390 8.959 18.189 1.00 94.12 211 LEU A N 1
ATOM 1452 C CA . LEU A 1 211 ? -6.002 8.391 19.480 1.00 94.12 211 LEU A CA 1
ATOM 1453 C C . LEU A 1 211 ? -4.531 7.992 19.516 1.00 94.12 211 LEU A C 1
ATOM 1455 O O . LEU A 1 211 ? -3.824 8.263 20.485 1.00 94.12 211 LEU A O 1
ATOM 1459 N N . MET A 1 212 ? -4.067 7.341 18.452 1.00 96.06 212 MET A N 1
ATOM 1460 C CA . MET A 1 212 ? -2.687 6.893 18.342 1.00 96.06 212 MET A CA 1
ATOM 1461 C C . MET A 1 212 ? -2.264 6.732 16.888 1.00 96.06 212 MET A C 1
ATOM 1463 O O . MET A 1 212 ? -3.080 6.456 16.007 1.00 96.06 212 MET A O 1
ATOM 1467 N N . LYS A 1 213 ? -0.960 6.866 16.664 1.00 97.31 213 LYS A N 1
ATOM 1468 C CA . LYS A 1 213 ? -0.283 6.527 15.415 1.00 97.31 213 LYS A CA 1
ATOM 1469 C C . LYS A 1 213 ? 0.732 5.436 15.708 1.00 97.31 213 LYS A C 1
ATOM 1471 O O . LYS A 1 213 ? 1.445 5.503 16.707 1.00 97.31 213 LYS A O 1
ATOM 1476 N N . TYR A 1 214 ? 0.831 4.442 14.841 1.00 97.50 214 TYR A N 1
ATOM 1477 C CA . TYR A 1 214 ? 1.758 3.336 15.023 1.00 97.50 214 TYR A CA 1
ATOM 1478 C C . TYR A 1 214 ? 2.492 2.994 13.733 1.00 97.50 214 TYR A C 1
ATOM 1480 O O . TYR A 1 214 ? 2.077 3.343 12.629 1.00 97.50 214 TYR A O 1
ATOM 1488 N N . ARG A 1 215 ? 3.616 2.295 13.877 1.00 97.50 215 ARG A N 1
ATOM 1489 C CA . ARG A 1 215 ? 4.429 1.799 12.767 1.00 97.50 215 ARG A CA 1
ATOM 1490 C C . ARG A 1 215 ? 4.850 0.363 13.026 1.00 97.50 215 ARG A C 1
ATOM 1492 O O . ARG A 1 215 ? 5.389 0.070 14.093 1.00 97.50 215 ARG A O 1
ATOM 1499 N N . LEU A 1 216 ? 4.670 -0.509 12.038 1.00 97.19 216 LEU A N 1
ATOM 1500 C CA . LEU A 1 216 ? 5.070 -1.915 12.132 1.00 97.19 216 LEU A CA 1
ATOM 1501 C C . LEU A 1 216 ? 6.566 -2.124 11.880 1.00 97.19 216 LEU A C 1
ATOM 1503 O O . LEU A 1 216 ? 7.252 -1.314 11.243 1.00 97.19 216 LEU A O 1
ATOM 1507 N N . GLN A 1 217 ? 7.083 -3.241 12.392 1.00 95.44 217 GLN A N 1
ATOM 1508 C CA . GLN A 1 217 ? 8.409 -3.733 12.026 1.00 95.44 217 GLN A CA 1
ATOM 1509 C C . GLN A 1 217 ? 8.390 -4.252 10.578 1.00 95.44 217 GLN A C 1
ATOM 1511 O O . GLN A 1 217 ? 7.508 -5.040 10.254 1.00 95.44 217 GLN A O 1
ATOM 1516 N N . PRO A 1 218 ? 9.389 -3.923 9.732 1.00 94.94 218 PRO A N 1
ATOM 1517 C CA . PRO A 1 218 ? 9.397 -4.337 8.325 1.00 94.94 218 PRO A CA 1
ATOM 1518 C C . PRO A 1 218 ? 9.214 -5.844 8.095 1.00 94.94 218 PRO A C 1
ATOM 1520 O O . PRO A 1 218 ? 8.479 -6.233 7.198 1.00 94.94 218 PRO A O 1
ATOM 1523 N N . ARG A 1 219 ? 9.818 -6.694 8.939 1.00 94.81 219 ARG A N 1
ATOM 1524 C CA . ARG A 1 219 ? 9.704 -8.164 8.849 1.00 94.81 219 ARG A CA 1
ATOM 1525 C C . ARG A 1 219 ? 8.292 -8.710 9.091 1.00 94.81 219 ARG A C 1
ATOM 1527 O O . ARG A 1 219 ? 8.014 -9.838 8.708 1.00 94.81 219 ARG A O 1
ATOM 1534 N N . TYR A 1 220 ? 7.443 -7.931 9.756 1.00 94.25 220 TYR A N 1
ATOM 1535 C CA . TYR A 1 220 ? 6.056 -8.281 10.052 1.00 94.25 220 TYR A CA 1
ATOM 1536 C C . TYR A 1 220 ? 5.069 -7.469 9.214 1.00 94.25 220 TYR A C 1
ATOM 1538 O O . TYR A 1 220 ? 3.871 -7.591 9.426 1.00 94.25 220 TYR A O 1
ATOM 1546 N N . THR A 1 221 ? 5.544 -6.632 8.285 1.00 95.94 221 THR A N 1
ATOM 1547 C CA . THR A 1 221 ? 4.663 -5.889 7.387 1.00 95.94 221 THR A CA 1
ATOM 1548 C C . THR A 1 221 ? 4.242 -6.795 6.231 1.00 95.94 221 THR A C 1
ATOM 1550 O O . THR A 1 221 ? 5.093 -7.146 5.406 1.00 95.94 221 THR A O 1
ATOM 1553 N N . PRO A 1 222 ? 2.958 -7.169 6.119 1.00 95.12 222 PRO A N 1
ATOM 1554 C CA . PRO A 1 222 ? 2.505 -7.963 4.993 1.00 95.12 222 PRO A CA 1
ATOM 1555 C C . PRO A 1 222 ? 2.450 -7.105 3.729 1.00 95.12 222 PRO A C 1
ATOM 1557 O O . PRO A 1 222 ? 2.102 -5.926 3.751 1.00 95.12 222 PRO A O 1
ATOM 1560 N N . ILE A 1 223 ? 2.810 -7.723 2.608 1.00 97.25 223 ILE A N 1
ATOM 1561 C CA . ILE A 1 223 ? 2.819 -7.091 1.289 1.00 97.25 223 ILE A CA 1
ATOM 1562 C C . ILE A 1 223 ? 1.500 -7.438 0.596 1.00 97.25 223 ILE A C 1
ATOM 1564 O O . ILE A 1 223 ? 1.292 -8.620 0.322 1.00 97.25 223 ILE A O 1
ATOM 1568 N N . PRO A 1 224 ? 0.606 -6.471 0.325 1.00 97.12 224 PRO A N 1
ATOM 1569 C CA . PRO A 1 224 ? -0.707 -6.739 -0.256 1.00 97.12 224 PRO A CA 1
ATOM 1570 C C . PRO A 1 224 ? -0.618 -7.058 -1.752 1.00 97.12 224 PRO A C 1
ATOM 1572 O O . PRO A 1 224 ? -1.376 -7.887 -2.247 1.00 97.12 224 PRO A O 1
ATOM 1575 N N . LEU A 1 225 ? 0.334 -6.451 -2.466 1.00 97.81 225 LEU A N 1
ATOM 1576 C CA . LEU A 1 225 ? 0.479 -6.596 -3.912 1.00 97.81 225 LEU A CA 1
ATOM 1577 C C . LEU A 1 225 ? 1.948 -6.798 -4.289 1.00 97.81 225 LEU A C 1
ATOM 1579 O O . LEU A 1 225 ? 2.766 -5.890 -4.170 1.00 97.81 225 LEU A O 1
ATOM 1583 N N . ARG A 1 226 ? 2.323 -7.987 -4.752 1.00 97.44 226 ARG A N 1
ATOM 1584 C CA . ARG A 1 226 ? 3.690 -8.214 -5.237 1.00 97.44 226 ARG A CA 1
ATOM 1585 C C . ARG A 1 226 ? 3.816 -7.706 -6.662 1.00 97.44 226 ARG A C 1
ATOM 1587 O O . ARG A 1 226 ? 2.962 -8.002 -7.494 1.00 97.44 226 ARG A O 1
ATOM 1594 N N . LEU A 1 227 ? 4.903 -6.992 -6.929 1.00 97.56 227 LEU A N 1
ATOM 1595 C CA . LEU A 1 227 ? 5.199 -6.413 -8.231 1.00 97.56 227 LEU A CA 1
ATOM 1596 C C . LEU A 1 227 ? 6.471 -7.016 -8.815 1.00 97.56 227 LEU A C 1
ATOM 1598 O O . LEU A 1 227 ? 7.405 -7.375 -8.097 1.00 97.56 227 LEU A O 1
ATOM 1602 N N . ARG A 1 228 ? 6.486 -7.114 -10.139 1.00 97.00 228 ARG A N 1
ATOM 1603 C CA . ARG A 1 228 ? 7.671 -7.370 -10.937 1.00 97.00 228 ARG A CA 1
ATOM 1604 C C . ARG A 1 228 ? 7.660 -6.450 -12.143 1.00 97.00 228 ARG A C 1
ATOM 1606 O O . ARG A 1 228 ? 6.797 -6.596 -13.006 1.00 97.00 228 ARG A O 1
ATOM 1613 N N . PHE A 1 229 ? 8.642 -5.568 -12.235 1.00 96.56 229 PHE A N 1
ATOM 1614 C CA . PHE A 1 229 ? 8.852 -4.752 -13.423 1.00 96.56 229 PHE A CA 1
ATOM 1615 C C . PHE A 1 229 ? 10.008 -5.302 -14.257 1.00 96.56 229 PHE A C 1
ATOM 1617 O O . PHE A 1 229 ? 11.021 -5.757 -13.725 1.00 96.56 229 PHE A O 1
ATOM 1624 N N . VAL A 1 230 ? 9.815 -5.349 -15.573 1.00 94.69 230 VAL A N 1
ATOM 1625 C CA . VAL A 1 230 ? 10.812 -5.823 -16.531 1.00 94.69 230 VAL A CA 1
ATOM 1626 C C . VAL A 1 230 ? 10.861 -4.853 -17.697 1.00 94.69 230 VAL A C 1
ATOM 1628 O O . VAL A 1 230 ? 9.856 -4.636 -18.375 1.00 94.69 230 VAL A O 1
ATOM 1631 N N . THR A 1 231 ? 12.053 -4.339 -17.963 1.00 92.88 231 THR A N 1
ATOM 1632 C CA . THR A 1 231 ? 12.365 -3.526 -19.133 1.00 92.88 231 THR A CA 1
ATOM 1633 C C . THR A 1 231 ? 13.220 -4.353 -20.092 1.00 92.88 231 THR A C 1
ATOM 1635 O O . THR A 1 231 ? 14.110 -5.099 -19.684 1.00 92.88 231 THR A O 1
ATOM 1638 N N . ARG A 1 232 ? 12.896 -4.311 -21.384 1.00 91.31 232 ARG A N 1
ATOM 1639 C CA . ARG A 1 232 ? 13.664 -4.975 -22.442 1.00 91.31 232 ARG A CA 1
ATOM 1640 C C . ARG A 1 232 ? 13.743 -4.059 -23.641 1.00 91.31 232 ARG A C 1
ATOM 1642 O O . ARG A 1 232 ? 12.707 -3.712 -24.198 1.00 91.31 232 ARG A O 1
ATOM 1649 N N . ARG A 1 233 ? 14.953 -3.710 -24.057 1.00 87.56 233 ARG A N 1
ATOM 1650 C CA . ARG A 1 233 ? 15.186 -2.978 -25.299 1.00 87.56 233 ARG A CA 1
ATOM 1651 C C . ARG A 1 233 ? 15.648 -3.959 -26.372 1.00 87.56 233 ARG A C 1
ATOM 1653 O O . ARG A 1 233 ? 16.594 -4.703 -26.140 1.00 87.56 233 ARG A O 1
ATOM 1660 N N . SER A 1 234 ? 14.957 -3.976 -27.502 1.00 86.62 234 SER A N 1
ATOM 1661 C CA . SER A 1 234 ? 15.439 -4.541 -28.761 1.00 86.62 234 SER A CA 1
ATOM 1662 C C . SER A 1 234 ? 15.733 -3.409 -29.746 1.00 86.62 234 SER A C 1
ATOM 1664 O O . SER A 1 234 ? 15.454 -2.243 -29.454 1.00 86.62 234 SER A O 1
ATOM 1666 N N . ASP A 1 235 ? 16.269 -3.754 -30.914 1.00 83.00 235 ASP A N 1
ATOM 1667 C CA . ASP A 1 235 ? 16.581 -2.779 -31.967 1.00 83.00 235 ASP A CA 1
ATOM 1668 C C . ASP A 1 235 ? 15.319 -2.108 -32.533 1.00 83.00 235 ASP A C 1
ATOM 1670 O O . ASP A 1 235 ? 15.361 -0.966 -32.978 1.00 83.00 235 ASP A O 1
ATOM 1674 N N . GLU A 1 236 ? 14.174 -2.793 -32.457 1.00 85.88 236 GLU A N 1
ATOM 1675 C CA . GLU A 1 236 ? 12.896 -2.326 -33.010 1.00 85.88 236 GLU A CA 1
ATOM 1676 C C . GLU A 1 236 ? 11.959 -1.708 -31.962 1.00 85.88 236 GLU A C 1
ATOM 1678 O O . GLU A 1 236 ? 11.050 -0.945 -32.300 1.00 85.88 236 GLU A O 1
ATOM 1683 N N . ALA A 1 237 ? 12.106 -2.069 -30.682 1.00 90.25 237 ALA A N 1
ATOM 1684 C CA . ALA A 1 237 ? 11.174 -1.633 -29.648 1.00 90.25 237 ALA A CA 1
ATOM 1685 C C . ALA A 1 237 ? 11.741 -1.702 -28.225 1.00 90.25 237 ALA A C 1
ATOM 1687 O O . ALA A 1 237 ? 12.485 -2.602 -27.842 1.00 90.25 237 ALA A O 1
ATOM 1688 N N . LEU A 1 238 ? 11.266 -0.795 -27.379 1.00 90.81 238 LEU A N 1
ATOM 1689 C CA . LEU A 1 238 ? 11.367 -0.888 -25.932 1.00 90.81 238 LEU A CA 1
ATOM 1690 C C . LEU A 1 238 ? 10.091 -1.535 -25.380 1.00 90.81 238 LEU A C 1
ATOM 1692 O O . LEU A 1 238 ? 9.010 -0.954 -25.442 1.00 90.81 238 LEU A O 1
ATOM 1696 N N . SER A 1 239 ? 10.214 -2.737 -24.823 1.00 93.31 239 SER A N 1
ATOM 1697 C CA . SER A 1 239 ? 9.136 -3.469 -24.162 1.00 93.31 239 SER A CA 1
ATOM 1698 C C . SER A 1 239 ? 9.221 -3.305 -22.646 1.00 93.31 239 SER A C 1
ATOM 1700 O O . SER A 1 239 ? 10.197 -3.698 -22.008 1.00 93.31 239 SER A O 1
ATOM 1702 N N . LEU A 1 240 ? 8.141 -2.810 -22.061 1.00 95.12 240 LEU A N 1
ATOM 1703 C CA . LEU A 1 240 ? 7.943 -2.618 -20.631 1.00 95.12 240 LEU A CA 1
ATOM 1704 C C . LEU A 1 240 ? 6.841 -3.574 -20.172 1.00 95.12 240 LEU A C 1
ATOM 1706 O O . LEU A 1 240 ? 5.766 -3.628 -20.772 1.00 95.12 240 LEU A O 1
ATOM 1710 N N . MET A 1 241 ? 7.110 -4.367 -19.138 1.00 96.56 241 MET A N 1
ATOM 1711 C CA . MET A 1 241 ? 6.149 -5.320 -18.590 1.00 96.56 241 MET A CA 1
ATOM 1712 C C . MET A 1 241 ? 6.067 -5.186 -17.076 1.00 96.56 241 MET A C 1
ATOM 1714 O O . MET A 1 241 ? 7.061 -5.358 -16.374 1.00 96.56 241 MET A O 1
ATOM 1718 N N . ILE A 1 242 ? 4.852 -4.968 -16.583 1.00 98.00 242 ILE A N 1
ATOM 1719 C CA . ILE A 1 242 ? 4.511 -5.022 -15.165 1.00 98.00 242 ILE A CA 1
ATOM 1720 C C . ILE A 1 242 ? 3.769 -6.331 -14.941 1.00 98.00 242 ILE A C 1
ATOM 1722 O O . ILE A 1 242 ? 2.731 -6.571 -15.546 1.00 98.00 242 ILE A O 1
ATOM 1726 N N . GLN A 1 243 ? 4.292 -7.194 -14.086 1.00 97.81 243 GLN A N 1
ATOM 1727 C CA . GLN A 1 243 ? 3.584 -8.367 -13.597 1.00 97.81 243 GLN A CA 1
ATOM 1728 C C . GLN A 1 243 ? 3.208 -8.130 -12.137 1.00 97.81 243 GLN A C 1
ATOM 1730 O O . GLN A 1 243 ? 4.049 -7.708 -11.346 1.00 97.81 243 GLN A O 1
ATOM 1735 N N . TYR A 1 244 ? 1.962 -8.416 -11.774 1.00 98.06 244 TYR A N 1
ATOM 1736 C CA . TYR A 1 244 ? 1.483 -8.257 -10.405 1.00 98.06 244 TYR A CA 1
ATOM 1737 C C . TYR A 1 244 ? 0.674 -9.465 -9.948 1.00 98.06 244 TYR A C 1
ATOM 1739 O O . TYR A 1 244 ? 0.097 -10.197 -10.754 1.00 98.06 244 TYR A O 1
ATOM 1747 N N . VAL A 1 245 ? 0.662 -9.683 -8.637 1.00 97.44 245 VAL A N 1
ATOM 1748 C CA . VAL A 1 245 ? -0.147 -10.713 -7.982 1.00 97.44 245 VAL A CA 1
ATOM 1749 C C . VAL A 1 245 ? -0.525 -10.240 -6.582 1.00 97.44 245 VAL A C 1
ATOM 1751 O O . VAL A 1 245 ? 0.329 -9.749 -5.834 1.00 97.44 245 VAL A O 1
ATOM 1754 N N . ALA A 1 246 ? -1.808 -10.343 -6.241 1.00 97.62 246 ALA A N 1
ATOM 1755 C CA . ALA A 1 246 ? -2.280 -10.042 -4.896 1.00 97.62 246 ALA A CA 1
ATOM 1756 C C . ALA A 1 246 ? -1.796 -11.111 -3.910 1.00 97.62 246 ALA A C 1
ATOM 1758 O O . ALA A 1 246 ? -1.528 -12.257 -4.269 1.00 97.62 246 ALA A O 1
ATOM 1759 N N . ASN A 1 247 ? -1.651 -10.731 -2.648 1.00 96.06 247 ASN A N 1
ATOM 1760 C CA . ASN A 1 247 ? -1.349 -11.688 -1.600 1.00 96.06 247 ASN A CA 1
ATOM 1761 C C . ASN A 1 247 ? -2.604 -12.533 -1.292 1.00 96.06 247 ASN A C 1
ATOM 1763 O O . ASN A 1 247 ? -3.633 -11.956 -0.937 1.00 96.06 247 ASN A O 1
ATOM 1767 N N . PRO A 1 248 ? -2.531 -13.876 -1.373 1.00 95.19 248 PRO A N 1
ATOM 1768 C CA . PRO A 1 248 ? -3.690 -14.751 -1.183 1.00 95.19 248 PRO A CA 1
ATOM 1769 C C . PRO A 1 248 ? -4.276 -14.715 0.231 1.00 95.19 248 PRO A C 1
ATOM 1771 O O . PRO A 1 248 ? -5.404 -15.156 0.429 1.00 95.19 248 PRO A O 1
ATOM 1774 N N . TYR A 1 249 ? -3.535 -14.184 1.208 1.00 93.25 249 TYR A N 1
ATOM 1775 C CA . TYR A 1 249 ? -3.989 -14.037 2.592 1.00 93.25 249 TYR A CA 1
ATOM 1776 C C . TYR A 1 249 ? -4.726 -12.718 2.864 1.00 93.25 249 TYR A C 1
ATOM 1778 O O . TYR A 1 249 ? -5.102 -12.456 4.006 1.00 93.25 249 TYR A O 1
ATOM 1786 N N . LEU A 1 250 ? -4.917 -11.865 1.851 1.00 93.62 250 LEU A N 1
ATOM 1787 C CA . LEU A 1 250 ? -5.765 -10.684 1.992 1.00 93.62 250 LEU A CA 1
ATOM 1788 C C . LEU A 1 250 ? -7.218 -11.105 2.238 1.00 93.62 250 LEU A C 1
ATOM 1790 O O . LEU A 1 250 ? -7.756 -11.960 1.540 1.00 93.62 250 LEU A O 1
ATOM 1794 N N . GLN A 1 251 ? -7.856 -10.476 3.222 1.00 90.50 251 GLN A N 1
ATOM 1795 C CA . GLN A 1 251 ? -9.245 -10.770 3.592 1.00 90.50 251 GLN A CA 1
ATOM 1796 C C . GLN A 1 251 ? -10.262 -10.108 2.655 1.00 90.50 251 GLN A C 1
ATOM 1798 O O . GLN A 1 251 ? -11.383 -10.590 2.518 1.00 90.50 251 GLN A O 1
ATOM 1803 N N . ALA A 1 252 ? -9.868 -9.012 2.009 1.00 93.56 252 ALA A N 1
ATOM 1804 C CA . ALA A 1 252 ? -10.704 -8.219 1.120 1.00 93.56 252 ALA A CA 1
ATOM 1805 C C . ALA A 1 252 ? -9.935 -7.860 -0.165 1.00 93.56 252 ALA A C 1
ATOM 1807 O O . ALA A 1 252 ? -8.698 -7.808 -0.151 1.00 93.56 252 ALA A O 1
ATOM 1808 N N . PRO A 1 253 ? -10.643 -7.645 -1.288 1.00 96.38 253 PRO A N 1
ATOM 1809 C CA . PRO A 1 253 ? -10.019 -7.278 -2.551 1.00 96.38 253 PRO A CA 1
ATOM 1810 C C . PRO A 1 253 ? -9.453 -5.855 -2.510 1.00 96.38 253 PRO A C 1
ATOM 1812 O O . PRO A 1 253 ? -9.959 -4.982 -1.803 1.00 96.38 253 PRO A O 1
ATOM 1815 N N . LEU A 1 254 ? -8.419 -5.613 -3.317 1.00 97.00 254 LEU A N 1
ATOM 1816 C CA . LEU A 1 254 ? -7.918 -4.261 -3.562 1.00 97.00 254 LEU A CA 1
ATOM 1817 C C . LEU A 1 254 ? -8.821 -3.590 -4.595 1.00 97.00 254 LEU A C 1
ATOM 1819 O O . LEU A 1 254 ? -9.107 -4.191 -5.629 1.00 97.00 254 LEU A O 1
ATOM 1823 N N . VAL A 1 255 ? -9.250 -2.362 -4.331 1.00 96.69 255 VAL A N 1
ATOM 1824 C CA . VAL A 1 255 ? -10.135 -1.580 -5.200 1.00 96.69 255 VAL A CA 1
ATOM 1825 C C . VAL A 1 255 ? -9.438 -0.324 -5.709 1.00 96.69 255 VAL A C 1
ATOM 1827 O O . VAL A 1 255 ? -8.495 0.172 -5.085 1.00 96.69 255 VAL A O 1
ATOM 1830 N N . ASN A 1 256 ? -9.921 0.191 -6.843 1.00 95.44 256 ASN A N 1
ATOM 1831 C CA . ASN A 1 256 ? -9.412 1.402 -7.494 1.00 95.44 256 ASN A CA 1
ATOM 1832 C C . ASN A 1 256 ? -7.895 1.345 -7.732 1.00 95.44 256 ASN A C 1
ATOM 1834 O O . ASN A 1 256 ? -7.171 2.306 -7.469 1.00 95.44 256 ASN A O 1
ATOM 1838 N N . VAL A 1 257 ? -7.406 0.194 -8.201 1.00 97.81 257 VAL A N 1
ATOM 1839 C CA . VAL A 1 257 ? -5.972 -0.029 -8.367 1.00 97.81 257 VAL A CA 1
ATOM 1840 C C . VAL A 1 257 ? -5.492 0.684 -9.623 1.00 97.81 257 VAL A C 1
ATOM 1842 O O . VAL A 1 257 ? -5.903 0.349 -10.730 1.00 97.81 257 VAL A O 1
ATOM 1845 N N . THR A 1 258 ? -4.597 1.652 -9.469 1.00 98.00 258 THR A N 1
ATOM 1846 C CA . THR A 1 258 ? -4.039 2.428 -10.576 1.00 98.00 258 THR A CA 1
ATOM 1847 C C . THR A 1 258 ? -2.544 2.187 -10.680 1.00 98.00 258 THR A C 1
ATOM 1849 O O . THR A 1 258 ? -1.801 2.445 -9.737 1.00 98.00 258 THR A O 1
ATOM 1852 N N . PHE A 1 259 ? -2.087 1.718 -11.838 1.00 98.19 259 PHE A N 1
ATOM 1853 C CA . PHE A 1 259 ? -0.666 1.614 -12.157 1.00 98.19 259 PHE A CA 1
ATOM 1854 C C . PHE A 1 259 ? -0.267 2.818 -12.997 1.00 98.19 259 PHE A C 1
ATOM 1856 O O . PHE A 1 259 ? -0.833 3.032 -14.066 1.00 98.19 259 PHE A O 1
ATOM 1863 N N . VAL A 1 260 ? 0.716 3.578 -12.528 1.00 97.62 260 VAL A N 1
ATOM 1864 C CA . VAL A 1 260 ? 1.245 4.775 -13.181 1.00 97.62 260 VAL A CA 1
ATOM 1865 C C . VAL A 1 260 ? 2.698 4.515 -13.553 1.00 97.62 260 VAL A C 1
ATOM 1867 O O . VAL A 1 260 ? 3.563 4.435 -12.686 1.00 97.62 260 VAL A O 1
ATOM 1870 N N . LEU A 1 261 ? 2.975 4.362 -14.842 1.00 96.62 261 LEU A N 1
ATOM 1871 C CA . LEU A 1 261 ? 4.323 4.200 -15.378 1.00 96.62 261 LEU A CA 1
ATOM 1872 C C . LEU A 1 261 ? 4.841 5.551 -15.875 1.00 96.62 261 LEU A C 1
ATOM 1874 O O . LEU A 1 261 ? 4.293 6.113 -16.819 1.00 96.62 261 LEU A O 1
ATOM 1878 N N . SER A 1 262 ? 5.913 6.043 -15.261 1.00 94.56 262 SER A N 1
ATOM 1879 C CA . SER A 1 262 ? 6.620 7.245 -15.699 1.00 94.56 262 SER A CA 1
ATOM 1880 C C . SER A 1 262 ? 7.611 6.896 -16.810 1.00 94.56 262 SER A C 1
ATOM 1882 O O . SER A 1 262 ? 8.441 5.993 -16.659 1.00 94.56 262 SER A O 1
ATOM 1884 N N . LEU A 1 263 ? 7.494 7.596 -17.937 1.00 90.69 263 LEU A N 1
ATOM 1885 C CA . LEU A 1 263 ? 8.344 7.443 -19.111 1.00 90.69 263 LEU A CA 1
ATOM 1886 C C . LEU A 1 263 ? 9.399 8.555 -19.151 1.00 90.69 263 LEU A C 1
ATOM 1888 O O . LEU A 1 263 ? 9.115 9.718 -18.865 1.00 90.69 263 LEU A O 1
ATOM 1892 N N . ALA A 1 264 ? 10.617 8.224 -19.586 1.00 86.19 264 ALA A N 1
ATOM 1893 C CA . ALA A 1 264 ? 11.686 9.213 -19.754 1.00 86.19 264 ALA A CA 1
ATOM 1894 C C . ALA A 1 264 ? 11.375 10.247 -20.864 1.00 86.19 264 ALA A C 1
ATOM 1896 O O . ALA A 1 264 ? 11.807 11.404 -20.813 1.00 86.19 264 ALA A O 1
ATOM 1897 N N . PHE A 1 265 ? 10.584 9.851 -21.862 1.00 84.62 265 PHE A N 1
ATOM 1898 C CA . PHE A 1 265 ? 10.213 10.663 -23.018 1.00 84.62 265 PHE A CA 1
ATOM 1899 C C . PHE A 1 265 ? 8.744 10.451 -23.400 1.00 84.62 265 PHE A C 1
ATOM 1901 O O . PHE A 1 265 ? 8.104 9.507 -22.944 1.00 84.62 265 PHE A O 1
ATOM 1908 N N . SER A 1 266 ? 8.211 11.346 -24.235 1.00 81.12 266 SER A N 1
ATOM 1909 C CA . SER A 1 266 ? 6.854 11.229 -24.779 1.00 81.12 266 SER A CA 1
ATOM 1910 C C . SER A 1 266 ? 6.915 10.460 -26.108 1.00 81.12 266 SER A C 1
ATOM 1912 O O . SER A 1 266 ? 7.516 10.972 -27.058 1.00 81.12 266 SER A O 1
ATOM 1914 N N . PRO A 1 267 ? 6.407 9.215 -26.188 1.00 83.38 267 PRO A N 1
ATOM 1915 C CA . PRO A 1 267 ? 6.523 8.403 -27.395 1.00 83.38 267 PRO A CA 1
ATOM 1916 C C . PRO A 1 267 ? 5.533 8.861 -28.475 1.00 83.38 267 PRO A C 1
ATOM 1918 O O . PRO A 1 267 ? 4.367 9.120 -28.190 1.00 83.38 267 PRO A O 1
ATOM 1921 N N . ALA A 1 268 ? 5.973 8.891 -29.738 1.00 79.56 268 ALA A N 1
ATOM 1922 C CA . ALA A 1 268 ? 5.104 9.217 -30.875 1.00 79.56 268 ALA A CA 1
ATOM 1923 C C . ALA A 1 268 ? 4.107 8.091 -31.212 1.00 79.56 268 ALA A C 1
ATOM 1925 O O . ALA A 1 268 ? 3.024 8.344 -31.733 1.00 79.56 268 ALA A O 1
ATOM 1926 N N . SER A 1 269 ? 4.469 6.839 -30.917 1.00 85.00 269 SER A N 1
ATOM 1927 C CA . SER A 1 269 ? 3.592 5.677 -31.053 1.00 85.00 269 SER A CA 1
ATOM 1928 C C . SER A 1 269 ? 3.817 4.715 -29.890 1.00 85.00 269 SER A C 1
ATOM 1930 O O . SER A 1 269 ? 4.936 4.571 -29.397 1.00 85.00 269 SER A O 1
ATOM 1932 N N . LEU A 1 270 ? 2.745 4.079 -29.419 1.00 89.81 270 LEU A N 1
ATOM 1933 C CA . LEU A 1 270 ? 2.777 3.216 -28.245 1.00 89.81 270 LEU A CA 1
ATOM 1934 C C . LEU A 1 270 ? 1.766 2.081 -28.421 1.00 89.81 270 LEU A C 1
ATOM 1936 O O . LEU A 1 270 ? 0.591 2.321 -28.687 1.00 89.81 270 LEU A O 1
ATOM 1940 N N . ARG A 1 271 ? 2.218 0.834 -28.272 1.00 91.88 271 ARG A N 1
ATOM 1941 C CA . ARG A 1 271 ? 1.353 -0.352 -28.262 1.00 91.88 271 ARG A CA 1
ATOM 1942 C C . ARG A 1 271 ? 1.145 -0.788 -26.819 1.00 91.88 271 ARG A C 1
ATOM 1944 O O . ARG A 1 271 ? 2.107 -1.152 -26.147 1.00 91.88 271 ARG A O 1
ATOM 1951 N N . ILE A 1 272 ? -0.093 -0.760 -26.342 1.00 94.62 272 ILE A N 1
ATOM 1952 C CA . ILE A 1 272 ? -0.423 -1.022 -24.937 1.00 94.62 272 ILE A CA 1
ATOM 1953 C C . ILE A 1 272 ? -1.364 -2.223 -24.852 1.00 94.62 272 ILE A C 1
ATOM 1955 O O . ILE A 1 272 ? -2.266 -2.365 -25.674 1.00 94.62 272 ILE A O 1
ATOM 1959 N N . ASN A 1 273 ? -1.145 -3.100 -23.875 1.00 93.50 273 ASN A N 1
ATOM 1960 C CA . ASN A 1 273 ? -2.044 -4.208 -23.572 1.00 93.50 273 ASN A CA 1
ATOM 1961 C C . ASN A 1 273 ? -1.984 -4.554 -22.072 1.00 93.50 273 ASN A C 1
ATOM 1963 O O . ASN A 1 273 ? -0.903 -4.923 -21.600 1.00 93.50 273 ASN A O 1
ATOM 1967 N N . PRO A 1 274 ? -3.096 -4.494 -21.318 1.00 93.25 274 PRO A N 1
ATOM 1968 C CA . PRO A 1 274 ? -4.434 -4.019 -21.701 1.00 93.25 274 PRO A CA 1
ATOM 1969 C C . PRO A 1 274 ? -4.459 -2.497 -21.933 1.00 93.25 274 PRO A C 1
ATOM 1971 O O . PRO A 1 274 ? -3.432 -1.839 -21.772 1.00 93.25 274 PRO A O 1
ATOM 1974 N N . GLU A 1 275 ? -5.606 -1.949 -22.340 1.00 93.38 275 GLU A N 1
ATOM 1975 C CA . GLU A 1 275 ? -5.773 -0.515 -22.618 1.00 93.38 275 GLU A CA 1
ATOM 1976 C C . GLU A 1 275 ? -5.381 0.362 -21.415 1.00 93.38 275 GLU A C 1
ATOM 1978 O O . GLU A 1 275 ? -5.638 0.017 -20.259 1.00 93.38 275 GLU A O 1
ATOM 1983 N N . ALA A 1 276 ? -4.733 1.491 -21.701 1.00 94.38 276 ALA A N 1
ATOM 1984 C CA . ALA A 1 276 ? -4.279 2.458 -20.711 1.00 94.38 276 ALA A CA 1
ATOM 1985 C C . ALA A 1 276 ? -4.388 3.874 -21.261 1.00 94.38 276 ALA A C 1
ATOM 1987 O O . ALA A 1 276 ? -4.377 4.089 -22.473 1.00 94.38 276 ALA A O 1
ATOM 1988 N N . GLN A 1 277 ? -4.410 4.841 -20.356 1.00 94.44 277 GLN A N 1
ATOM 1989 C CA . GLN A 1 277 ? -4.425 6.255 -20.694 1.00 94.44 277 GLN A CA 1
ATOM 1990 C C . GLN A 1 277 ? -2.998 6.799 -20.656 1.00 94.44 277 GLN A C 1
ATOM 1992 O O . GLN A 1 277 ? -2.352 6.772 -19.609 1.00 94.44 277 GLN A O 1
ATOM 1997 N N . LEU A 1 278 ? -2.494 7.269 -21.797 1.00 93.31 278 LEU A N 1
ATOM 1998 C CA . LEU A 1 278 ? -1.231 8.002 -21.871 1.00 93.31 278 LEU A CA 1
ATOM 1999 C C . LEU A 1 278 ? -1.519 9.492 -21.696 1.00 93.31 278 LEU A C 1
ATOM 2001 O O . LEU A 1 278 ? -2.338 10.043 -22.428 1.00 93.31 278 LEU A O 1
ATOM 2005 N N . ASP A 1 279 ? -0.812 10.136 -20.775 1.00 92.75 279 ASP A N 1
ATOM 2006 C CA . ASP A 1 279 ? -0.753 11.589 -20.656 1.00 92.75 279 ASP A CA 1
ATOM 2007 C C . ASP A 1 279 ? 0.580 12.093 -21.257 1.00 92.75 279 ASP A C 1
ATOM 2009 O O . ASP A 1 279 ? 1.645 11.921 -20.651 1.00 92.75 279 ASP A O 1
ATOM 2013 N N . PRO A 1 280 ? 0.555 12.703 -22.459 1.00 88.06 280 PRO A N 1
ATOM 2014 C CA . PRO A 1 280 ? 1.750 13.192 -23.146 1.00 88.06 280 PRO A CA 1
ATOM 2015 C C . PRO A 1 280 ? 2.514 14.302 -22.416 1.00 88.06 280 PRO A C 1
ATOM 2017 O O . PRO A 1 280 ? 3.709 14.463 -22.676 1.00 88.06 280 PRO A O 1
ATOM 2020 N N . TRP A 1 281 ? 1.850 15.078 -21.549 1.00 90.56 281 TRP A N 1
ATOM 2021 C CA . TRP A 1 281 ? 2.446 16.232 -20.866 1.00 90.56 281 TRP A CA 1
ATOM 2022 C C . TRP A 1 281 ? 3.199 15.800 -19.614 1.00 90.56 281 TRP A C 1
ATOM 2024 O O . TRP A 1 281 ? 4.332 16.229 -19.393 1.00 90.56 281 TRP A O 1
ATOM 2034 N N . THR A 1 282 ? 2.595 14.913 -18.823 1.00 92.25 282 THR A N 1
ATOM 2035 C CA . THR A 1 282 ? 3.243 14.339 -17.633 1.00 92.25 282 THR A CA 1
ATOM 2036 C C . THR A 1 282 ? 4.162 13.167 -17.971 1.00 92.25 282 THR A C 1
ATOM 2038 O O . THR A 1 282 ? 5.001 12.800 -17.151 1.00 92.25 282 THR A O 1
ATOM 2041 N N . LYS A 1 283 ? 4.059 12.620 -19.194 1.00 93.00 283 LYS A N 1
ATOM 2042 C CA . LYS A 1 283 ? 4.768 11.413 -19.654 1.00 93.00 283 LYS A CA 1
ATOM 2043 C C . LYS A 1 283 ? 4.429 10.195 -18.791 1.00 93.00 283 LYS A C 1
ATOM 2045 O O . LYS A 1 283 ? 5.278 9.339 -18.540 1.00 93.00 283 LYS A O 1
ATOM 2050 N N . GLU A 1 284 ? 3.187 10.124 -18.324 1.00 94.94 284 GLU A N 1
ATOM 2051 C CA . GLU A 1 284 ? 2.697 9.039 -17.481 1.00 94.94 284 GLU A CA 1
ATOM 2052 C C . GLU A 1 284 ? 1.693 8.169 -18.237 1.00 94.94 284 GLU A C 1
ATOM 2054 O O . GLU A 1 284 ? 0.764 8.661 -18.878 1.00 94.94 284 GLU A O 1
ATOM 2059 N N . LEU A 1 285 ? 1.864 6.853 -18.135 1.00 95.69 285 LEU A N 1
ATOM 2060 C CA . LEU A 1 285 ? 0.937 5.857 -18.655 1.00 95.69 285 LEU A CA 1
ATOM 2061 C C . LEU A 1 285 ? 0.158 5.228 -17.498 1.00 95.69 285 LEU A C 1
ATOM 2063 O O . LEU A 1 285 ? 0.761 4.704 -16.562 1.00 95.69 285 LEU A O 1
ATOM 2067 N N . ARG A 1 286 ? -1.175 5.281 -17.557 1.00 97.31 286 ARG A N 1
ATOM 2068 C CA . ARG A 1 286 ? -2.070 4.923 -16.452 1.00 97.31 286 ARG A CA 1
ATOM 2069 C C . ARG A 1 286 ? -2.986 3.762 -16.816 1.00 97.31 286 ARG A C 1
ATOM 2071 O O . ARG A 1 286 ? -3.831 3.894 -17.699 1.00 97.31 286 ARG A O 1
ATOM 2078 N N . TRP A 1 287 ? -2.869 2.653 -16.092 1.00 98.12 287 TRP A N 1
ATOM 2079 C CA . TRP A 1 287 ? -3.848 1.564 -16.125 1.00 98.12 287 TRP A CA 1
ATOM 2080 C C . TRP A 1 287 ? -4.736 1.633 -14.891 1.00 98.12 287 TRP A C 1
ATOM 2082 O O . TRP A 1 287 ? -4.223 1.592 -13.773 1.00 98.12 287 TRP A O 1
ATOM 2092 N N . LEU A 1 288 ? -6.051 1.679 -15.097 1.00 97.38 288 LEU A N 1
ATOM 2093 C CA . LEU A 1 288 ? -7.041 1.555 -14.033 1.00 97.38 288 LEU A CA 1
ATOM 2094 C C . LEU A 1 288 ? -7.585 0.125 -14.010 1.00 97.38 288 LEU A C 1
ATOM 2096 O O . LEU A 1 288 ? -8.223 -0.324 -14.960 1.00 97.38 288 LEU A O 1
ATOM 2100 N N . ILE A 1 289 ? -7.351 -0.576 -12.909 1.00 97.12 289 ILE A N 1
ATOM 2101 C CA . ILE A 1 289 ? -7.910 -1.893 -12.621 1.00 97.12 289 ILE A CA 1
ATOM 2102 C C . ILE A 1 289 ? -8.938 -1.713 -11.501 1.00 97.12 289 ILE A C 1
ATOM 2104 O O . ILE A 1 289 ? -8.559 -1.399 -10.369 1.00 97.12 289 ILE A O 1
ATOM 2108 N N . PRO A 1 290 ? -10.240 -1.903 -11.781 1.00 95.88 290 PRO A N 1
ATOM 2109 C CA . PRO A 1 290 ? -11.291 -1.634 -10.802 1.00 95.88 290 PRO A CA 1
ATOM 2110 C C . PRO A 1 290 ? -11.117 -2.421 -9.502 1.00 95.88 290 PRO A C 1
ATOM 2112 O O . PRO A 1 290 ? -11.331 -1.882 -8.416 1.00 95.88 290 PRO A O 1
ATOM 2115 N N . GLN A 1 291 ? -10.708 -3.687 -9.620 1.00 96.38 291 GLN A N 1
ATOM 2116 C CA . GLN A 1 291 ? -10.578 -4.600 -8.495 1.00 96.38 291 GLN A CA 1
ATOM 2117 C C . GLN A 1 291 ? -9.542 -5.695 -8.778 1.00 96.38 291 GLN A C 1
ATOM 2119 O O . GLN A 1 291 ? -9.475 -6.209 -9.893 1.00 96.38 291 GLN A O 1
ATOM 2124 N N . ILE A 1 292 ? -8.772 -6.081 -7.757 1.00 97.31 292 ILE A N 1
ATOM 2125 C CA . ILE A 1 292 ? -7.881 -7.250 -7.769 1.00 97.31 292 ILE A CA 1
ATOM 2126 C C . ILE A 1 292 ? -8.262 -8.161 -6.602 1.00 97.31 292 ILE A C 1
ATOM 2128 O O . ILE A 1 292 ? -8.236 -7.732 -5.444 1.00 97.31 292 ILE A O 1
ATOM 2132 N N . ASN A 1 293 ? -8.593 -9.421 -6.889 1.00 96.75 293 ASN A N 1
ATOM 2133 C CA . ASN A 1 293 ? -8.956 -10.385 -5.857 1.00 96.75 293 ASN A CA 1
ATOM 2134 C C . ASN A 1 293 ? -7.722 -11.121 -5.313 1.00 96.75 293 ASN A C 1
ATOM 2136 O O . ASN A 1 293 ? -6.783 -11.391 -6.064 1.00 96.75 293 ASN A O 1
ATOM 2140 N N . PRO A 1 294 ? -7.731 -11.535 -4.031 1.00 94.56 294 PRO A N 1
ATOM 2141 C CA . PRO A 1 294 ? -6.609 -12.257 -3.420 1.00 94.56 294 PRO A CA 1
ATOM 2142 C C . PRO A 1 294 ? -6.246 -13.572 -4.128 1.00 94.56 294 PRO A C 1
ATOM 2144 O O . PRO A 1 294 ? -5.090 -13.981 -4.112 1.00 94.56 294 PRO A O 1
ATOM 2147 N N . GLN A 1 295 ? -7.229 -14.233 -4.744 1.00 94.88 295 GLN A N 1
ATOM 2148 C CA . GLN A 1 295 ? -7.071 -15.540 -5.395 1.00 94.88 295 GLN A CA 1
ATOM 2149 C C . GLN A 1 295 ? -6.789 -15.445 -6.901 1.00 94.88 295 GLN A C 1
ATOM 2151 O O . GLN A 1 295 ? -6.685 -16.473 -7.571 1.00 94.88 295 GLN A O 1
ATOM 2156 N N . ASP A 1 296 ? -6.678 -14.233 -7.451 1.00 95.06 296 ASP A N 1
ATOM 2157 C CA . ASP A 1 296 ? -6.428 -14.067 -8.879 1.00 95.06 296 ASP A CA 1
ATOM 2158 C C . ASP A 1 296 ? -5.015 -14.561 -9.244 1.00 95.06 296 ASP A C 1
ATOM 2160 O O . ASP A 1 296 ? -4.046 -14.310 -8.515 1.00 95.06 296 ASP A O 1
ATOM 2164 N N . PRO A 1 297 ? -4.852 -15.242 -10.394 1.00 96.69 297 PRO A N 1
ATOM 2165 C CA . PRO A 1 297 ? -3.533 -15.622 -10.874 1.00 96.69 297 PRO A CA 1
ATOM 2166 C C . PRO A 1 297 ? -2.705 -14.375 -11.234 1.00 96.69 297 PRO A C 1
ATOM 2168 O O . PRO A 1 297 ? -3.262 -13.300 -11.457 1.00 96.69 297 PRO A O 1
ATOM 2171 N N . PRO A 1 298 ? -1.371 -14.495 -11.364 1.00 97.00 298 PRO A N 1
ATOM 2172 C CA . PR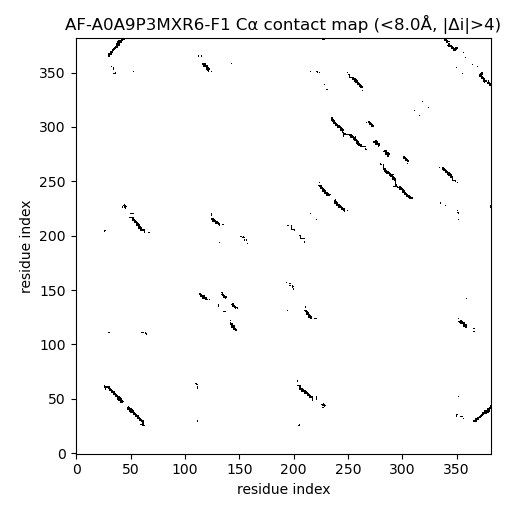O A 1 298 ? -0.528 -13.368 -11.751 1.00 97.00 298 PRO A CA 1
ATOM 2173 C C . PRO A 1 298 ? -0.941 -12.749 -13.094 1.00 97.00 298 PRO A C 1
ATOM 2175 O O . PRO A 1 298 ? -0.937 -13.422 -14.128 1.00 97.00 298 PRO A O 1
ATOM 2178 N N . GLN A 1 299 ? -1.220 -11.447 -13.092 1.00 97.56 299 GLN A N 1
ATOM 2179 C CA . GLN A 1 299 ? -1.637 -10.676 -14.266 1.00 97.56 299 GLN A CA 1
ATOM 2180 C C . GLN A 1 299 ? -0.473 -9.836 -14.812 1.00 97.56 299 GLN A C 1
ATOM 2182 O O . GLN A 1 299 ? 0.568 -9.689 -14.161 1.00 97.56 299 GLN A O 1
ATOM 2187 N N . ARG A 1 300 ? -0.598 -9.341 -16.053 1.00 97.56 300 ARG A N 1
ATOM 2188 C CA . ARG A 1 300 ? 0.476 -8.617 -16.753 1.00 97.56 300 ARG A CA 1
ATOM 2189 C C . ARG A 1 300 ? -0.058 -7.401 -17.502 1.00 97.56 300 ARG A C 1
ATOM 2191 O O . ARG A 1 300 ? -0.996 -7.534 -18.278 1.00 97.56 300 ARG A O 1
ATOM 2198 N N . LEU A 1 301 ? 0.624 -6.273 -17.346 1.00 97.88 301 LEU A N 1
ATOM 2199 C CA . LEU A 1 301 ? 0.460 -5.058 -18.140 1.00 97.88 301 LEU A CA 1
ATOM 2200 C C . LEU A 1 301 ? 1.690 -4.892 -19.021 1.00 97.88 301 LEU A C 1
ATOM 2202 O O . LEU A 1 301 ? 2.817 -5.126 -18.575 1.00 97.88 301 LEU A O 1
ATOM 2206 N N . ARG A 1 302 ? 1.482 -4.529 -20.280 1.00 96.62 302 ARG A N 1
ATOM 2207 C CA . ARG A 1 302 ? 2.537 -4.394 -21.277 1.00 96.62 302 ARG A CA 1
ATOM 2208 C C . ARG A 1 302 ? 2.400 -3.075 -22.011 1.00 96.62 302 ARG A C 1
ATOM 2210 O O . ARG A 1 302 ? 1.309 -2.690 -22.421 1.00 96.62 302 ARG A O 1
ATOM 2217 N N . ALA A 1 303 ? 3.537 -2.441 -22.230 1.00 95.38 303 ALA A N 1
ATOM 2218 C CA . ALA A 1 303 ? 3.686 -1.288 -23.094 1.00 95.38 303 ALA A CA 1
ATOM 2219 C C . ALA A 1 303 ? 4.896 -1.529 -23.998 1.00 95.38 303 ALA A C 1
ATOM 2221 O O . ALA A 1 303 ? 5.945 -1.969 -23.534 1.00 95.38 303 ALA A O 1
ATOM 2222 N N . GLN A 1 304 ? 4.744 -1.295 -25.293 1.00 93.50 304 GLN A N 1
ATOM 2223 C CA . GLN A 1 304 ? 5.818 -1.393 -26.271 1.00 93.50 304 GLN A CA 1
ATOM 2224 C C . GLN A 1 304 ? 5.919 -0.075 -27.020 1.00 93.50 304 GLN A C 1
ATOM 2226 O O . GLN A 1 304 ? 4.952 0.372 -27.639 1.00 93.50 304 GLN A O 1
ATOM 2231 N N . ILE A 1 305 ? 7.094 0.533 -26.959 1.00 91.88 305 ILE A N 1
ATOM 2232 C CA . ILE A 1 305 ? 7.419 1.769 -27.659 1.00 91.88 305 ILE A CA 1
ATOM 2233 C C . ILE A 1 305 ? 8.300 1.385 -28.845 1.00 91.88 305 ILE A C 1
ATOM 2235 O O . ILE A 1 305 ? 9.400 0.885 -28.612 1.00 91.88 305 ILE A O 1
ATOM 2239 N N . PRO A 1 306 ? 7.853 1.572 -30.095 1.00 88.56 306 PRO A N 1
ATOM 2240 C CA . PRO A 1 306 ? 8.716 1.401 -31.253 1.00 88.56 306 PRO A CA 1
ATOM 2241 C C . PRO A 1 306 ? 9.905 2.357 -31.157 1.00 88.56 306 PRO A C 1
ATOM 2243 O O . PRO A 1 306 ? 9.730 3.556 -30.929 1.00 88.56 306 PRO A O 1
ATOM 2246 N N . VAL A 1 307 ? 11.107 1.815 -31.300 1.00 83.06 307 VAL A N 1
ATOM 2247 C CA . VAL A 1 307 ? 12.352 2.581 -31.317 1.00 83.06 307 VAL A CA 1
ATOM 2248 C C . VAL A 1 307 ? 12.823 2.606 -32.762 1.00 83.06 307 VAL A C 1
ATOM 2250 O O . VAL A 1 307 ? 12.824 1.578 -33.431 1.00 83.06 307 VAL A O 1
ATOM 2253 N N . ILE A 1 308 ? 13.180 3.786 -33.263 1.00 72.81 308 ILE A N 1
ATOM 2254 C CA . ILE A 1 308 ? 13.815 3.889 -34.577 1.00 72.81 308 ILE A CA 1
ATOM 2255 C C . ILE A 1 308 ? 15.260 3.399 -34.401 1.00 72.81 308 ILE A C 1
ATOM 2257 O O . ILE A 1 308 ? 15.946 3.936 -33.529 1.00 72.81 308 ILE A O 1
ATOM 2261 N N . PRO A 1 309 ? 15.725 2.401 -35.173 1.00 66.44 309 PRO A N 1
ATOM 2262 C CA . PRO A 1 309 ? 17.097 1.919 -35.074 1.00 66.44 309 PRO A CA 1
ATOM 2263 C C . PRO A 1 309 ? 18.086 3.053 -35.361 1.00 66.44 309 PRO A C 1
ATOM 2265 O O . PRO A 1 309 ? 18.009 3.690 -36.415 1.00 66.44 309 PRO A O 1
ATOM 2268 N N . ASP A 1 310 ? 19.034 3.285 -34.449 1.00 60.41 310 ASP A N 1
ATOM 2269 C CA . ASP A 1 310 ? 20.082 4.306 -34.619 1.00 60.41 310 ASP A CA 1
ATOM 2270 C C . ASP A 1 310 ? 20.954 4.030 -35.867 1.00 60.41 310 ASP A C 1
ATOM 2272 O O . ASP A 1 310 ? 21.493 4.958 -36.474 1.00 60.41 310 ASP A O 1
ATOM 2276 N N . ASP A 1 311 ? 21.024 2.770 -36.314 1.00 54.09 311 ASP A N 1
ATOM 2277 C CA . ASP A 1 311 ? 21.787 2.322 -37.490 1.00 54.09 311 ASP A CA 1
ATOM 2278 C C . ASP A 1 311 ? 21.277 2.900 -38.823 1.00 54.09 311 ASP A C 1
ATOM 2280 O O . ASP A 1 311 ? 22.006 2.921 -39.814 1.00 54.09 311 ASP A O 1
ATOM 2284 N N . LEU A 1 312 ? 20.038 3.405 -38.862 1.00 53.50 312 LEU A N 1
ATOM 2285 C CA . LEU A 1 312 ? 19.494 4.104 -40.033 1.00 53.50 312 LEU A CA 1
ATOM 2286 C C . LEU A 1 312 ? 19.866 5.595 -40.065 1.00 53.50 312 LEU A C 1
ATOM 2288 O O . LEU A 1 312 ? 19.743 6.230 -41.111 1.00 53.50 312 LEU A O 1
ATOM 2292 N N . VAL A 1 313 ? 20.306 6.161 -38.937 1.00 55.72 313 VAL A N 1
ATOM 2293 C CA . VAL A 1 313 ? 20.607 7.595 -38.787 1.00 55.72 313 VAL A CA 1
ATOM 2294 C C . VAL A 1 313 ? 22.113 7.861 -38.844 1.00 55.72 313 VAL A C 1
ATOM 2296 O O . VAL A 1 313 ? 22.538 8.907 -39.333 1.00 55.72 313 VAL A O 1
ATOM 2299 N N . GLN A 1 314 ? 22.935 6.910 -38.401 1.00 51.25 314 GLN A N 1
ATOM 2300 C CA . GLN A 1 314 ? 24.392 6.986 -38.477 1.00 51.25 314 GLN A CA 1
ATOM 2301 C C . GLN A 1 314 ? 24.905 5.803 -39.294 1.00 51.25 314 GLN A C 1
ATOM 2303 O O . GLN A 1 314 ? 24.933 4.675 -38.813 1.00 51.25 314 GLN A O 1
ATOM 2308 N N . GLY A 1 315 ? 25.288 6.072 -40.549 1.00 50.91 315 GLY A N 1
ATOM 2309 C CA . GLY A 1 315 ? 25.879 5.075 -41.440 1.00 50.91 315 GLY A CA 1
ATOM 2310 C C . GLY A 1 315 ? 26.984 4.287 -40.735 1.00 50.91 315 GLY A C 1
ATOM 2311 O O . GLY A 1 315 ? 27.724 4.859 -39.940 1.00 50.91 315 GLY A O 1
ATOM 2312 N N . ALA A 1 316 ? 27.039 2.983 -41.018 1.00 51.94 316 ALA A N 1
ATOM 2313 C CA . ALA A 1 316 ? 27.835 1.937 -40.371 1.00 51.94 316 ALA A CA 1
ATOM 2314 C C . ALA A 1 316 ? 29.357 2.206 -40.297 1.00 51.94 316 ALA A C 1
ATOM 2316 O O . ALA A 1 316 ? 30.158 1.507 -40.911 1.00 51.94 316 ALA A O 1
ATOM 2317 N N . ALA A 1 317 ? 29.768 3.221 -39.542 1.00 60.09 317 ALA A N 1
ATOM 2318 C CA . ALA A 1 317 ? 31.141 3.432 -39.131 1.00 60.09 317 ALA A CA 1
ATOM 2319 C C . ALA A 1 317 ? 31.418 2.555 -37.904 1.00 60.09 317 ALA A C 1
ATOM 2321 O O . ALA A 1 317 ? 30.606 2.489 -36.976 1.00 60.09 317 ALA A O 1
ATOM 2322 N N . GLU A 1 318 ? 32.554 1.861 -37.909 1.00 64.56 318 GLU A N 1
ATOM 2323 C CA . GLU A 1 318 ? 33.013 1.034 -36.795 1.00 64.56 318 GLU A CA 1
ATOM 2324 C C . GLU A 1 318 ? 33.181 1.895 -35.534 1.00 64.56 318 GLU A C 1
ATOM 2326 O O . GLU A 1 318 ? 34.187 2.581 -35.363 1.00 64.56 318 GLU A O 1
ATOM 2331 N N . ARG A 1 319 ? 32.177 1.875 -34.647 1.00 67.50 319 ARG A N 1
ATOM 2332 C CA . ARG A 1 319 ? 32.253 2.546 -33.341 1.00 67.50 319 ARG A CA 1
ATOM 2333 C C . ARG A 1 319 ? 33.342 1.894 -32.499 1.00 67.50 319 ARG A C 1
ATOM 2335 O O . ARG A 1 319 ? 33.412 0.661 -32.397 1.00 67.50 319 ARG A O 1
ATOM 2342 N N . THR A 1 320 ? 34.161 2.726 -31.874 1.00 80.12 320 THR A N 1
ATOM 2343 C CA . THR A 1 320 ? 35.225 2.293 -30.964 1.00 80.12 320 THR A CA 1
ATOM 2344 C C . THR A 1 320 ? 34.642 1.571 -29.741 1.00 80.12 320 THR A C 1
ATOM 2346 O O . THR A 1 320 ? 33.468 1.724 -29.399 1.00 80.12 320 THR A O 1
ATOM 2349 N N . ALA A 1 321 ? 35.447 0.745 -29.062 1.00 80.38 321 ALA A N 1
ATOM 2350 C CA . ALA A 1 321 ? 34.998 0.021 -27.866 1.00 80.38 321 ALA A CA 1
ATOM 2351 C C . ALA A 1 321 ? 34.529 0.967 -26.740 1.00 80.38 321 ALA A C 1
ATOM 2353 O O . ALA A 1 321 ? 33.602 0.638 -26.004 1.00 80.38 321 ALA A O 1
ATOM 2354 N N . GLU A 1 322 ? 35.130 2.154 -26.648 1.00 81.62 322 GLU A N 1
ATOM 2355 C CA . GLU A 1 322 ? 34.783 3.184 -25.667 1.00 81.62 322 GLU A CA 1
ATOM 2356 C C . GLU A 1 322 ? 33.417 3.828 -25.962 1.00 81.62 322 GLU A C 1
ATOM 2358 O O . GLU A 1 322 ? 32.595 3.974 -25.059 1.00 81.62 322 GLU A O 1
ATOM 2363 N N . GLU A 1 323 ? 33.107 4.108 -27.234 1.00 82.00 323 GLU A N 1
ATOM 2364 C CA . GLU A 1 323 ? 31.783 4.596 -27.653 1.00 82.00 323 GLU A CA 1
ATOM 2365 C C . GLU A 1 323 ? 30.679 3.564 -27.399 1.00 82.00 323 GLU A C 1
ATOM 2367 O O . GLU A 1 323 ? 29.584 3.926 -26.967 1.00 82.00 323 GLU A O 1
ATOM 2372 N N . LYS A 1 324 ? 30.970 2.272 -27.616 1.00 81.19 324 LYS A N 1
ATOM 2373 C CA . LYS A 1 324 ? 30.028 1.183 -27.312 1.00 81.19 324 LYS A CA 1
ATOM 2374 C C . LYS A 1 324 ? 29.708 1.113 -25.818 1.00 81.19 324 LYS A C 1
ATOM 2376 O O . LYS A 1 324 ? 28.536 0.995 -25.464 1.00 81.19 324 LYS A O 1
ATOM 2381 N N . GLN A 1 325 ? 30.719 1.240 -24.954 1.00 83.38 325 GLN A N 1
ATOM 2382 C CA . GLN A 1 325 ? 30.514 1.252 -23.503 1.00 83.38 325 GLN A CA 1
ATOM 2383 C C . GLN A 1 325 ? 29.712 2.482 -23.056 1.00 83.38 325 GLN A C 1
ATOM 2385 O O . GLN A 1 325 ? 28.755 2.354 -22.296 1.00 83.38 325 GLN A O 1
ATOM 2390 N N . ALA A 1 326 ? 30.045 3.671 -23.568 1.00 83.00 326 ALA A N 1
ATOM 2391 C CA . ALA A 1 326 ? 29.323 4.899 -23.237 1.00 83.00 326 ALA A CA 1
ATOM 2392 C C . ALA A 1 326 ? 27.844 4.846 -23.668 1.00 83.00 326 ALA A C 1
ATOM 2394 O O . ALA A 1 326 ? 26.958 5.358 -22.976 1.00 83.00 326 ALA A O 1
ATOM 2395 N N . GLU A 1 327 ? 27.550 4.209 -24.804 1.00 82.44 327 GLU A N 1
ATOM 2396 C CA . GLU A 1 327 ? 26.183 3.988 -25.267 1.00 82.44 327 GLU A CA 1
ATOM 2397 C C . GLU A 1 327 ? 25.416 2.995 -24.382 1.00 82.44 327 GLU A C 1
ATOM 2399 O O . GLU A 1 327 ? 24.235 3.217 -24.097 1.00 82.44 327 GLU A O 1
ATOM 2404 N N . GLU A 1 328 ? 26.067 1.922 -23.928 1.00 82.06 328 GLU A N 1
ATOM 2405 C CA . GLU A 1 328 ? 25.483 0.964 -22.988 1.00 82.06 328 GLU A CA 1
ATOM 2406 C C . GLU A 1 328 ? 25.156 1.629 -21.646 1.00 82.06 328 GLU A C 1
ATOM 2408 O O . GLU A 1 328 ? 24.029 1.507 -21.161 1.00 82.06 328 GLU A O 1
ATOM 2413 N N . ASP A 1 329 ? 26.071 2.435 -21.107 1.00 83.06 329 ASP A N 1
ATOM 2414 C CA . ASP A 1 329 ? 25.852 3.196 -19.873 1.00 83.06 329 ASP A CA 1
ATOM 2415 C C . ASP A 1 329 ? 24.700 4.204 -20.025 1.00 83.06 329 ASP A C 1
ATOM 2417 O O . ASP A 1 329 ? 23.874 4.379 -19.118 1.00 83.06 329 ASP A O 1
ATOM 2421 N N . ARG A 1 330 ? 24.583 4.843 -21.199 1.00 80.44 330 ARG A N 1
ATOM 2422 C CA . ARG A 1 330 ? 23.449 5.716 -21.541 1.00 80.44 330 ARG A CA 1
ATOM 2423 C C . ARG A 1 330 ? 22.134 4.934 -21.566 1.00 80.44 330 ARG A C 1
ATOM 2425 O O . ARG A 1 330 ? 21.156 5.386 -20.970 1.00 80.44 330 ARG A O 1
ATOM 2432 N N . LYS A 1 331 ? 22.105 3.760 -22.209 1.00 78.25 331 LYS A N 1
ATOM 2433 C CA . LYS A 1 331 ? 20.930 2.869 -22.249 1.00 78.25 331 LYS A CA 1
ATOM 2434 C C . LYS A 1 331 ? 20.555 2.384 -20.847 1.00 78.25 331 LYS A C 1
ATOM 2436 O O . LYS A 1 331 ? 19.374 2.362 -20.511 1.00 78.25 331 LYS A O 1
ATOM 2441 N N . ALA A 1 332 ? 21.532 2.049 -20.006 1.00 78.62 332 ALA A N 1
ATOM 2442 C CA . ALA A 1 332 ? 21.310 1.635 -18.624 1.00 78.62 332 ALA A CA 1
ATOM 2443 C C . ALA A 1 332 ? 20.702 2.765 -17.779 1.00 78.62 332 ALA A C 1
ATOM 2445 O O . ALA A 1 332 ? 19.729 2.538 -17.057 1.00 78.62 332 ALA A O 1
ATOM 2446 N N . ARG A 1 333 ? 21.207 3.999 -17.918 1.00 81.00 333 ARG A N 1
ATOM 2447 C CA . ARG A 1 333 ? 20.616 5.186 -17.275 1.00 81.00 333 ARG A CA 1
ATOM 2448 C C . ARG A 1 333 ? 19.188 5.450 -17.736 1.00 81.00 333 ARG A C 1
ATOM 2450 O O . ARG A 1 333 ? 18.341 5.767 -16.907 1.00 81.00 333 ARG A O 1
ATOM 2457 N N . GLU A 1 334 ? 18.914 5.302 -19.030 1.00 80.31 334 GLU A N 1
ATOM 2458 C CA . GLU A 1 334 ? 17.560 5.445 -19.569 1.00 80.31 334 GLU A CA 1
ATOM 2459 C C . GLU A 1 334 ? 16.623 4.372 -18.996 1.00 80.31 334 GLU A C 1
ATOM 2461 O O . GLU A 1 334 ? 15.527 4.684 -18.540 1.00 80.31 334 GLU A O 1
ATOM 2466 N N . MET A 1 335 ? 17.067 3.112 -18.940 1.00 76.50 335 MET A N 1
ATOM 2467 C CA . MET A 1 335 ? 16.279 2.022 -18.360 1.00 76.50 335 MET A CA 1
ATOM 2468 C C . MET A 1 335 ? 16.004 2.223 -16.865 1.00 76.50 335 MET A C 1
ATOM 2470 O O . MET A 1 335 ? 14.915 1.892 -16.404 1.00 76.50 335 MET A O 1
ATOM 2474 N N . ALA A 1 336 ? 16.946 2.810 -16.125 1.00 77.06 336 ALA A N 1
ATOM 2475 C CA . ALA A 1 336 ? 16.777 3.152 -14.714 1.00 77.06 336 ALA A CA 1
ATOM 2476 C C . ALA A 1 336 ? 15.823 4.341 -14.473 1.00 77.06 336 ALA A C 1
ATOM 2478 O O . ALA A 1 336 ? 15.426 4.593 -13.331 1.00 77.06 336 ALA A O 1
ATOM 2479 N N . ALA A 1 337 ? 15.457 5.085 -15.522 1.00 84.62 337 ALA A N 1
ATOM 2480 C CA . ALA A 1 337 ? 14.527 6.205 -15.416 1.00 84.62 337 ALA A CA 1
ATOM 2481 C C . ALA A 1 337 ? 13.057 5.756 -15.364 1.00 84.62 337 ALA A C 1
ATOM 2483 O O . ALA A 1 337 ? 12.218 6.499 -14.855 1.00 84.62 337 ALA A O 1
ATOM 2484 N N . TYR A 1 338 ? 12.735 4.553 -15.852 1.00 91.88 338 TYR A N 1
ATOM 2485 C CA . TYR A 1 338 ? 11.368 4.037 -15.813 1.00 91.88 338 TYR A CA 1
ATOM 2486 C C . TYR A 1 338 ? 10.983 3.642 -14.390 1.00 91.88 338 TYR A C 1
ATOM 2488 O O . TYR A 1 338 ? 11.676 2.874 -13.727 1.00 91.88 338 TYR A O 1
ATOM 2496 N N . ARG A 1 339 ? 9.848 4.163 -13.922 1.00 94.31 339 ARG A N 1
ATOM 2497 C CA . ARG A 1 339 ? 9.321 3.869 -12.586 1.00 94.31 339 ARG A CA 1
ATOM 2498 C C . ARG A 1 339 ? 7.832 3.620 -12.648 1.00 94.31 339 ARG A C 1
ATOM 2500 O O . ARG A 1 339 ? 7.104 4.338 -13.326 1.00 94.31 339 ARG A O 1
ATOM 2507 N N . VAL A 1 340 ? 7.385 2.628 -11.896 1.00 97.38 340 VAL A N 1
ATOM 2508 C CA . VAL A 1 340 ? 5.976 2.290 -11.737 1.00 97.38 340 VAL A CA 1
ATOM 2509 C C . VAL A 1 340 ? 5.551 2.690 -10.338 1.00 97.38 3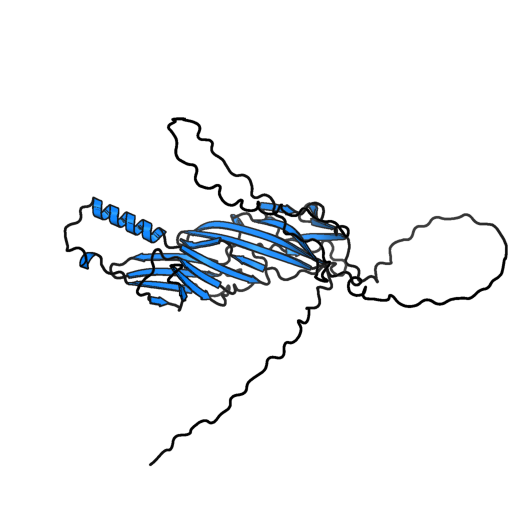40 VAL A C 1
ATOM 2511 O O . VAL A 1 340 ? 6.101 2.178 -9.369 1.00 97.38 340 VAL A O 1
ATOM 2514 N N . ARG A 1 341 ? 4.564 3.574 -10.224 1.00 97.88 341 ARG A N 1
ATOM 2515 C CA . ARG A 1 341 ? 3.842 3.848 -8.981 1.00 97.88 341 ARG A CA 1
ATOM 2516 C C . ARG A 1 341 ? 2.515 3.105 -9.008 1.00 97.88 341 ARG A C 1
ATOM 2518 O O . ARG A 1 341 ? 1.863 3.049 -10.047 1.00 97.88 341 ARG A O 1
ATOM 2525 N N . VAL A 1 342 ? 2.119 2.532 -7.880 1.00 98.31 342 VAL A N 1
ATOM 2526 C CA . VAL A 1 342 ? 0.832 1.852 -7.743 1.00 98.31 342 VAL A CA 1
ATOM 2527 C C . VAL A 1 342 ? 0.024 2.501 -6.636 1.00 98.31 342 VAL A C 1
ATOM 2529 O O . VAL A 1 342 ? 0.511 2.697 -5.525 1.00 98.31 342 VAL A O 1
ATOM 2532 N N . GLU A 1 343 ? -1.217 2.823 -6.959 1.00 98.12 343 GLU A N 1
ATOM 2533 C CA . GLU A 1 343 ? -2.187 3.393 -6.038 1.00 98.12 343 GLU A CA 1
ATOM 2534 C C . GLU A 1 343 ? -3.326 2.388 -5.845 1.00 98.12 343 GLU A C 1
ATOM 2536 O O . GLU A 1 343 ? -3.805 1.826 -6.823 1.00 98.12 343 GLU A O 1
ATOM 2541 N N . PHE A 1 344 ? -3.731 2.101 -4.610 1.00 97.19 344 PHE A N 1
ATOM 2542 C CA . PHE A 1 344 ? -4.856 1.216 -4.302 1.00 97.19 344 PHE A CA 1
ATOM 2543 C C . PHE A 1 344 ? -5.451 1.519 -2.927 1.00 97.19 344 PHE A C 1
ATOM 2545 O O . PHE A 1 344 ? -4.788 2.071 -2.042 1.00 97.19 344 PHE A O 1
ATOM 2552 N N . GLU A 1 345 ? -6.686 1.070 -2.728 1.00 95.75 345 GLU A N 1
ATOM 2553 C CA . GLU A 1 345 ? -7.389 1.099 -1.448 1.00 95.75 345 GLU A CA 1
ATOM 2554 C C . GLU A 1 345 ? -7.960 -0.290 -1.130 1.00 95.75 345 GLU A C 1
ATOM 2556 O O . GLU A 1 345 ? -8.243 -1.091 -2.019 1.00 95.75 345 GLU A O 1
ATOM 2561 N N . CYS A 1 346 ? -8.133 -0.586 0.150 1.00 94.88 346 CYS A N 1
ATOM 2562 C CA . CYS A 1 346 ? -8.868 -1.740 0.637 1.00 94.88 346 CYS A CA 1
ATOM 2563 C C . CYS A 1 346 ? -9.685 -1.339 1.865 1.00 94.88 346 CYS A C 1
ATOM 2565 O O . CYS A 1 346 ? -9.235 -0.549 2.699 1.00 94.88 346 CYS A O 1
ATOM 2567 N N . ARG A 1 347 ? -10.896 -1.886 1.974 1.00 93.25 347 ARG A N 1
ATOM 2568 C CA . ARG A 1 347 ? -11.835 -1.625 3.069 1.00 93.25 347 ARG A CA 1
ATOM 2569 C C . ARG A 1 347 ? -12.290 -2.930 3.703 1.00 93.25 347 ARG A C 1
ATOM 2571 O O . ARG A 1 347 ? -12.383 -3.953 3.037 1.00 93.25 347 ARG A O 1
ATOM 2578 N N . GLY A 1 348 ? -12.631 -2.859 4.983 1.00 87.69 348 GLY A N 1
ATOM 2579 C CA . GLY A 1 348 ? -13.174 -3.963 5.770 1.00 87.69 348 GLY A CA 1
ATOM 2580 C C . GLY A 1 348 ? -12.141 -4.724 6.600 1.00 87.69 348 GLY A C 1
ATOM 2581 O O . GLY A 1 348 ? -12.534 -5.455 7.501 1.00 87.69 348 GLY A O 1
ATOM 2582 N N . SER A 1 349 ? -10.841 -4.530 6.367 1.00 88.19 349 SER A N 1
ATOM 2583 C CA . SER A 1 349 ? -9.789 -5.226 7.116 1.00 88.19 349 SER A CA 1
ATOM 2584 C C . SER A 1 349 ? -8.551 -4.360 7.311 1.00 88.19 349 SER A C 1
ATOM 2586 O O . SER A 1 349 ? -8.179 -3.585 6.432 1.00 88.19 349 SER A O 1
ATOM 2588 N N . SER A 1 350 ? -7.898 -4.540 8.454 1.00 93.75 350 SER A N 1
ATOM 2589 C CA . SER A 1 350 ? -6.556 -4.029 8.729 1.00 93.75 350 SER A CA 1
ATOM 2590 C C . SER A 1 350 ? -5.526 -4.900 8.000 1.00 93.75 350 SER A C 1
ATOM 2592 O O . SER A 1 350 ? -5.651 -6.125 7.988 1.00 93.75 350 SER A O 1
ATOM 2594 N N . LEU A 1 351 ? -4.496 -4.289 7.409 1.00 95.06 351 LEU A N 1
ATOM 2595 C CA . LEU A 1 351 ? -3.378 -5.019 6.815 1.00 95.06 351 LEU A CA 1
ATOM 2596 C C . LEU A 1 351 ? -2.411 -5.509 7.902 1.00 95.06 351 LEU A C 1
ATOM 2598 O O . LEU A 1 351 ? -1.833 -6.582 7.768 1.00 95.06 351 LEU A O 1
ATOM 2602 N N . SER A 1 352 ? -2.253 -4.764 8.998 1.00 94.56 352 SER A N 1
ATOM 2603 C CA . SER A 1 352 ? -1.416 -5.163 10.138 1.00 94.56 352 SER A CA 1
ATOM 2604 C C . SER A 1 352 ? -2.000 -6.287 11.006 1.00 94.56 352 SER A C 1
ATOM 2606 O O . SER A 1 352 ? -1.261 -6.901 11.776 1.00 94.56 352 SER A O 1
ATOM 2608 N N . GLY A 1 353 ? -3.308 -6.541 10.906 1.00 93.06 353 GLY A N 1
ATOM 2609 C CA . GLY A 1 353 ? -4.058 -7.384 11.840 1.00 93.06 353 GLY A CA 1
ATOM 2610 C C . GLY A 1 353 ? -4.364 -6.695 13.175 1.00 93.06 353 GLY A C 1
ATOM 2611 O O . GLY A 1 353 ? -4.828 -7.355 14.102 1.00 93.06 353 GLY A O 1
ATOM 2612 N N . VAL A 1 354 ? -4.094 -5.391 13.293 1.00 94.06 354 VAL A N 1
ATOM 2613 C CA . VAL A 1 354 ? -4.423 -4.600 14.478 1.00 94.06 354 VAL A CA 1
ATOM 2614 C C . VAL A 1 354 ? -5.917 -4.308 14.503 1.00 94.06 354 VAL A C 1
ATOM 2616 O O . VAL A 1 354 ? -6.466 -3.713 13.576 1.00 94.06 354 VAL A O 1
ATOM 2619 N N . THR A 1 355 ? -6.560 -4.676 15.605 1.00 93.31 355 THR A N 1
ATOM 2620 C CA . THR A 1 355 ? -7.983 -4.434 15.851 1.00 93.31 355 THR A CA 1
ATOM 2621 C C . THR A 1 355 ? -8.183 -3.867 17.252 1.00 93.31 355 THR A C 1
ATOM 2623 O O . THR A 1 355 ? -7.341 -4.018 18.142 1.00 93.31 355 THR A O 1
ATOM 2626 N N . VAL A 1 356 ? -9.299 -3.165 17.447 1.00 92.75 356 VAL A N 1
ATOM 2627 C CA . VAL A 1 356 ? -9.696 -2.656 18.762 1.00 92.75 356 VAL A CA 1
ATOM 2628 C C . VAL A 1 356 ? -10.680 -3.644 19.373 1.00 92.75 356 VAL A C 1
ATOM 2630 O O . VAL A 1 356 ? -11.732 -3.901 18.797 1.00 92.75 356 VAL A O 1
ATOM 2633 N N . GLY A 1 357 ? -10.314 -4.209 20.517 1.00 88.38 357 GLY A N 1
ATOM 2634 C CA . GLY A 1 357 ? -11.116 -5.143 21.296 1.00 88.38 357 GLY A CA 1
ATOM 2635 C C . GLY A 1 357 ? -11.505 -4.569 22.657 1.00 88.38 357 GLY A C 1
ATOM 2636 O O . GLY A 1 357 ? -11.008 -3.529 23.098 1.00 88.38 357 GLY A O 1
ATOM 2637 N N . GLU A 1 358 ? -12.401 -5.268 23.342 1.00 81.38 358 GLU A N 1
ATOM 2638 C CA . GLU A 1 358 ? -12.912 -4.863 24.653 1.00 81.38 358 GLU A CA 1
ATOM 2639 C C . GLU A 1 358 ? -12.078 -5.431 25.801 1.00 81.38 358 GLU A C 1
ATOM 2641 O O . GLU A 1 358 ? -11.390 -6.442 25.665 1.00 81.38 358 GLU A O 1
ATOM 2646 N N . VAL A 1 359 ? -12.140 -4.773 26.960 1.00 74.75 359 VAL A N 1
ATOM 2647 C CA . VAL A 1 359 ? -11.359 -5.164 28.145 1.00 74.75 359 VAL A CA 1
ATOM 2648 C C . VAL A 1 359 ? -12.096 -6.193 29.018 1.00 74.75 359 VAL A C 1
ATOM 2650 O O . VAL A 1 359 ? -11.435 -6.975 29.696 1.00 74.75 359 VAL A O 1
ATOM 2653 N N . MET A 1 360 ? -13.437 -6.238 29.000 1.00 62.47 360 MET A N 1
ATOM 2654 C CA . MET A 1 360 ? -14.255 -7.111 29.864 1.00 62.47 360 MET A CA 1
ATOM 2655 C C . MET A 1 360 ? -15.548 -7.555 29.153 1.00 62.47 360 MET A C 1
ATOM 2657 O O . MET A 1 360 ? -16.376 -6.721 28.805 1.00 62.47 360 MET A O 1
ATOM 2661 N N . ALA A 1 361 ? -15.753 -8.865 28.985 1.00 55.22 361 ALA A N 1
ATOM 2662 C CA . ALA A 1 361 ? -16.848 -9.468 28.207 1.00 55.22 361 ALA A CA 1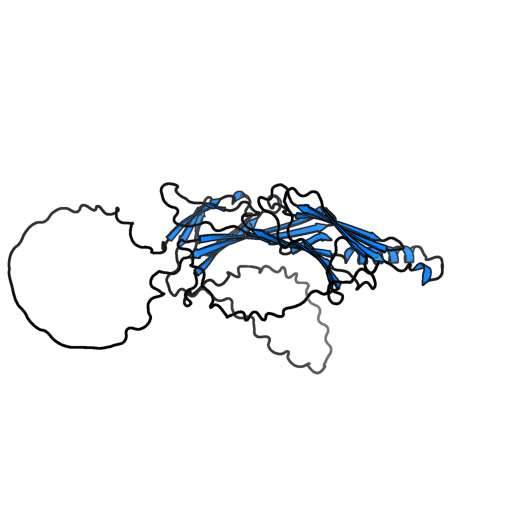
ATOM 2663 C C . ALA A 1 361 ? -18.189 -9.636 28.965 1.00 55.22 361 ALA A C 1
ATOM 2665 O O . ALA A 1 361 ? -18.939 -10.573 28.695 1.00 55.22 361 ALA A O 1
ATOM 2666 N N . THR A 1 362 ? -18.499 -8.791 29.953 1.00 56.94 362 THR A N 1
ATOM 2667 C CA . THR A 1 362 ? -19.656 -9.002 30.853 1.00 56.94 362 THR A CA 1
ATOM 2668 C C . THR A 1 362 ? -20.875 -8.122 30.557 1.00 56.94 362 THR A C 1
ATOM 2670 O O . THR A 1 362 ? -21.793 -8.076 31.371 1.00 56.94 362 THR A O 1
ATOM 2673 N N . GLY A 1 363 ? -20.933 -7.438 29.410 1.00 70.75 363 GLY A N 1
ATOM 2674 C CA . GLY A 1 363 ? -22.060 -6.563 29.070 1.00 70.75 363 GLY A CA 1
ATOM 2675 C C . GLY A 1 363 ? -22.105 -6.125 27.606 1.00 70.75 363 GLY A C 1
ATOM 2676 O O . GLY A 1 363 ? -21.359 -6.626 26.769 1.00 70.75 363 GLY A O 1
ATOM 2677 N N . LYS A 1 364 ? -23.018 -5.193 27.300 1.00 76.19 364 LYS A N 1
ATOM 2678 C CA . LYS A 1 364 ? -23.118 -4.559 25.979 1.00 76.19 364 LYS A CA 1
ATOM 2679 C C . LYS A 1 364 ? -21.854 -3.721 25.718 1.00 76.19 364 LYS A C 1
ATOM 2681 O O . LYS A 1 364 ? -21.456 -2.979 26.618 1.00 76.19 364 LYS A O 1
ATOM 2686 N N . PRO A 1 365 ? -21.271 -3.792 24.511 1.00 77.50 365 PRO A N 1
ATOM 2687 C CA . PRO A 1 365 ? -20.053 -3.067 24.184 1.00 77.50 365 PRO A CA 1
ATOM 2688 C C . PRO A 1 365 ? -20.242 -1.544 24.340 1.00 77.50 365 PRO A C 1
ATOM 2690 O O . PRO A 1 365 ? -21.222 -1.007 23.805 1.00 77.50 365 PRO A O 1
ATOM 2693 N N . PRO A 1 366 ? -19.351 -0.817 25.052 1.00 82.62 366 PRO A N 1
ATOM 2694 C CA . PRO A 1 366 ? -19.461 0.635 25.213 1.00 82.62 366 PRO A CA 1
ATOM 2695 C C . PRO A 1 366 ? -19.121 1.407 23.929 1.00 82.62 366 PRO A C 1
ATOM 2697 O O . PRO A 1 366 ? -19.354 2.613 23.856 1.00 82.62 366 PRO A O 1
ATOM 2700 N N . PHE A 1 367 ? -18.582 0.729 22.912 1.00 88.06 367 PHE A N 1
ATOM 2701 C CA . PHE A 1 367 ? -18.233 1.303 21.618 1.00 88.06 367 PHE A CA 1
ATOM 2702 C C . PHE A 1 367 ? -18.489 0.314 20.474 1.00 88.06 367 PHE A C 1
ATOM 2704 O O . PHE A 1 367 ? -18.593 -0.892 20.665 1.00 88.06 367 PHE A O 1
ATOM 2711 N N . ALA A 1 368 ? -18.570 0.831 19.255 1.00 89.50 368 ALA A N 1
ATOM 2712 C CA . ALA A 1 368 ? -18.564 0.058 18.025 1.00 89.50 368 ALA A CA 1
ATOM 2713 C C . ALA A 1 368 ? -17.172 0.089 17.377 1.00 89.50 368 ALA A C 1
ATOM 2715 O O . ALA A 1 368 ? -16.403 1.037 17.545 1.00 89.50 368 ALA A O 1
ATOM 2716 N N . VAL A 1 369 ? -16.859 -0.929 16.581 1.00 88.12 369 VAL A N 1
ATOM 2717 C CA . VAL A 1 369 ? -15.680 -0.940 15.707 1.00 88.12 369 VAL A CA 1
ATOM 2718 C C . VAL A 1 369 ? -16.179 -0.805 14.274 1.00 88.12 369 VAL A C 1
ATOM 2720 O O . VAL A 1 369 ? -16.855 -1.692 13.757 1.00 88.12 369 VAL A O 1
ATOM 2723 N N . ALA A 1 370 ? -15.900 0.334 13.645 1.00 85.56 370 ALA A N 1
ATOM 2724 C CA . ALA A 1 370 ? -16.136 0.533 12.224 1.00 85.56 370 ALA A CA 1
ATOM 2725 C C . ALA A 1 370 ? -15.113 -0.237 11.384 1.00 85.56 370 ALA A C 1
ATOM 2727 O O . ALA A 1 370 ? -14.046 -0.637 11.855 1.00 85.56 370 ALA A O 1
ATOM 2728 N N . GLY A 1 371 ? -15.446 -0.404 10.102 1.00 84.50 371 GLY A N 1
ATOM 2729 C CA . GLY A 1 371 ? -14.570 -1.045 9.133 1.00 84.50 371 GLY A CA 1
ATOM 2730 C C . GLY A 1 371 ? -13.180 -0.409 9.112 1.00 84.50 371 GLY A C 1
ATOM 2731 O O . GLY A 1 371 ? -13.029 0.812 9.061 1.00 84.50 371 GLY A O 1
ATOM 2732 N N . HIS A 1 372 ? -12.163 -1.260 9.150 1.00 93.44 372 HIS A N 1
ATOM 2733 C CA . HIS A 1 372 ? -10.776 -0.865 8.950 1.00 93.44 372 HIS A CA 1
ATOM 2734 C C . HIS A 1 372 ? -10.505 -0.622 7.464 1.00 93.44 372 HIS A C 1
ATOM 2736 O O . HIS A 1 372 ? -11.185 -1.181 6.600 1.00 93.44 372 HIS A O 1
ATOM 2742 N N . SER A 1 373 ? -9.510 0.196 7.153 1.00 95.25 373 SER A N 1
ATOM 2743 C CA . SER A 1 373 ? -9.078 0.418 5.777 1.00 95.25 373 SER A CA 1
ATOM 2744 C C . SER A 1 373 ? -7.566 0.532 5.687 1.00 95.25 373 SER A C 1
ATOM 2746 O O . SER A 1 373 ? -6.882 0.897 6.647 1.00 95.25 373 SER A O 1
ATOM 2748 N N . PHE A 1 374 ? -7.034 0.228 4.509 1.00 96.94 374 PHE A N 1
ATOM 2749 C CA . PHE A 1 374 ? -5.654 0.542 4.186 1.00 96.94 374 PHE A CA 1
ATOM 2750 C C . PHE A 1 374 ? -5.517 1.036 2.753 1.00 96.94 374 PHE A C 1
ATOM 2752 O O . PHE A 1 374 ? -6.266 0.631 1.865 1.00 96.94 374 PHE A O 1
ATOM 2759 N N . SER A 1 375 ? -4.535 1.899 2.519 1.00 97.19 375 SER A N 1
ATOM 2760 C CA . SER A 1 375 ? -4.207 2.401 1.189 1.00 97.19 375 SER A CA 1
ATOM 2761 C C . SER A 1 375 ? -2.704 2.376 0.939 1.00 97.19 375 SER A C 1
ATOM 2763 O O . SER A 1 375 ? -1.884 2.353 1.863 1.00 97.19 375 SER A O 1
ATOM 2765 N N . SER A 1 376 ? -2.317 2.406 -0.327 1.00 96.81 376 SER A N 1
ATOM 2766 C CA . SER A 1 376 ? -0.936 2.699 -0.708 1.00 96.81 376 SER A CA 1
ATOM 2767 C C . SER A 1 376 ? -0.587 4.164 -0.427 1.00 96.81 376 SER A C 1
ATOM 2769 O O . SER A 1 376 ? -1.428 5.053 -0.581 1.00 96.81 376 SER A O 1
ATOM 2771 N N . SER A 1 377 ? 0.667 4.429 -0.074 1.00 94.06 377 SER A N 1
ATOM 2772 C CA . SER A 1 377 ? 1.284 5.752 -0.205 1.00 94.06 377 SER A CA 1
ATOM 2773 C C . SER A 1 377 ? 2.347 5.717 -1.307 1.00 94.06 377 SER A C 1
ATOM 2775 O O . SER A 1 377 ? 2.013 5.824 -2.481 1.00 94.06 377 SER A O 1
ATOM 2777 N N . GLU A 1 378 ? 3.611 5.494 -0.958 1.00 95.69 378 GLU A N 1
ATOM 2778 C CA . GLU A 1 378 ? 4.711 5.307 -1.908 1.00 95.69 378 GLU A CA 1
ATOM 2779 C C . GLU A 1 378 ? 4.878 3.815 -2.204 1.00 95.69 378 GLU A C 1
ATOM 2781 O O . GLU A 1 378 ? 5.592 3.103 -1.501 1.00 95.69 378 GLU A O 1
ATOM 2786 N N . TYR A 1 379 ? 4.156 3.318 -3.206 1.00 97.88 379 TYR A N 1
ATOM 2787 C CA . TYR A 1 379 ? 4.257 1.930 -3.656 1.00 97.88 379 TYR A CA 1
ATOM 2788 C C . TYR A 1 379 ? 4.900 1.898 -5.042 1.00 97.88 379 TYR A C 1
ATOM 2790 O O . TYR A 1 379 ? 4.234 2.158 -6.044 1.00 97.88 379 TYR A O 1
ATOM 2798 N N . ILE A 1 380 ? 6.209 1.663 -5.095 1.00 97.62 380 ILE A N 1
ATOM 2799 C CA . ILE A 1 380 ? 7.035 1.919 -6.277 1.00 97.62 380 ILE A CA 1
ATOM 2800 C C . ILE A 1 380 ? 7.759 0.647 -6.718 1.00 97.62 380 ILE A C 1
ATOM 2802 O O . ILE A 1 380 ? 8.224 -0.143 -5.899 1.00 97.62 380 ILE A O 1
ATOM 2806 N N . CYS A 1 381 ? 7.886 0.459 -8.028 1.00 97.19 381 CYS A N 1
ATOM 2807 C CA . CYS A 1 381 ? 8.725 -0.560 -8.640 1.00 97.19 381 CYS A CA 1
ATOM 2808 C C . CYS A 1 381 ? 9.603 0.072 -9.727 1.00 97.19 381 CYS A C 1
ATOM 2810 O O . CYS A 1 381 ? 9.085 0.769 -10.602 1.00 97.19 381 CYS A O 1
ATOM 2812 N N . SER A 1 382 ? 10.911 -0.179 -9.674 1.00 91.25 382 SER A N 1
ATOM 2813 C CA . SER A 1 382 ? 11.911 0.280 -10.655 1.00 91.25 382 SER A CA 1
ATOM 2814 C C . SER A 1 382 ? 12.668 -0.875 -11.282 1.00 91.25 382 SER A C 1
ATOM 2816 O O . SER A 1 382 ? 12.908 -1.864 -10.548 1.00 91.25 382 SER A O 1
#